Protein AF-A0A7S4SFD6-F1 (afdb_monomer_lite)

Structure (mmCIF, N/CA/C/O backbone):
data_AF-A0A7S4SFD6-F1
#
_entry.id   AF-A0A7S4SFD6-F1
#
loop_
_atom_site.group_PDB
_atom_site.id
_atom_site.type_symbol
_atom_site.label_atom_id
_atom_site.label_alt_id
_atom_site.label_comp_id
_atom_site.label_asym_id
_atom_site.label_entity_id
_atom_site.label_seq_id
_atom_site.pdbx_PDB_ins_code
_atom_site.Cartn_x
_atom_site.Cartn_y
_atom_site.Cartn_z
_atom_site.occupancy
_atom_site.B_iso_or_equiv
_atom_site.auth_seq_id
_atom_site.auth_comp_id
_atom_site.auth_asym_id
_atom_site.auth_atom_id
_atom_site.pdbx_PDB_model_num
ATOM 1 N N . MET A 1 1 ? -22.180 28.300 23.750 1.00 31.45 1 MET A N 1
ATOM 2 C CA . MET A 1 1 ? -22.571 26.876 23.724 1.00 31.45 1 MET A CA 1
ATOM 3 C C . MET A 1 1 ? -21.293 26.080 23.533 1.00 31.45 1 MET A C 1
ATOM 5 O O . MET A 1 1 ? -20.728 26.139 22.453 1.00 31.45 1 MET A O 1
ATOM 9 N N . ASN A 1 2 ? -20.773 25.459 24.594 1.00 28.70 2 ASN A N 1
ATOM 10 C CA . ASN A 1 2 ? -19.542 24.669 24.528 1.00 28.70 2 ASN A CA 1
ATOM 11 C C . ASN A 1 2 ? -19.835 23.365 23.780 1.00 28.70 2 ASN A C 1
ATOM 13 O O . ASN A 1 2 ? -20.439 22.460 24.352 1.00 28.70 2 ASN A O 1
ATOM 17 N N . SER A 1 3 ? -19.438 23.272 22.511 1.00 34.19 3 SER A N 1
ATOM 18 C CA . SER A 1 3 ? -19.353 21.989 21.820 1.00 34.19 3 SER A CA 1
ATOM 19 C C . SER A 1 3 ? -18.158 21.239 22.400 1.00 34.19 3 SER A C 1
ATOM 21 O O . SER A 1 3 ? -17.010 21.517 22.057 1.00 34.19 3 SER A O 1
ATOM 23 N N . SER A 1 4 ? -18.410 20.319 23.325 1.00 39.59 4 SER A N 1
ATOM 24 C CA . SER A 1 4 ? -17.431 19.311 23.710 1.00 39.59 4 SER A CA 1
ATOM 25 C C . SER A 1 4 ? -17.124 18.455 22.478 1.00 39.59 4 SER A C 1
ATOM 27 O O . SER A 1 4 ? -17.840 17.500 22.188 1.00 39.59 4 SER A O 1
ATOM 29 N N . SER A 1 5 ? -16.087 18.830 21.722 1.00 47.22 5 SER A N 1
ATOM 30 C CA . SER A 1 5 ? -15.520 17.979 20.675 1.00 47.22 5 SER A CA 1
ATOM 31 C C . SER A 1 5 ? -15.151 16.647 21.324 1.00 47.22 5 SER A C 1
ATOM 33 O O . SER A 1 5 ? -14.354 16.600 22.266 1.00 47.22 5 SER A O 1
ATOM 35 N N . SER A 1 6 ? -15.814 15.566 20.917 1.00 58.38 6 SER A N 1
ATOM 36 C CA . SER A 1 6 ? -15.526 14.231 21.423 1.00 58.38 6 SER A CA 1
ATOM 37 C C . SER A 1 6 ? -14.134 13.831 20.943 1.00 58.38 6 SER A C 1
ATOM 39 O O . SER A 1 6 ? -13.956 13.442 19.791 1.00 58.38 6 SER A O 1
ATOM 41 N N . LYS A 1 7 ? -13.154 13.959 21.835 1.00 70.06 7 LYS A N 1
ATOM 42 C CA . LYS A 1 7 ? -11.757 13.577 21.627 1.00 70.06 7 LYS A CA 1
ATOM 43 C C . LYS A 1 7 ? -11.658 12.180 20.997 1.00 70.06 7 LYS A C 1
ATOM 45 O O . LYS A 1 7 ? -12.241 11.230 21.527 1.00 70.06 7 LYS A O 1
ATOM 50 N N . LEU A 1 8 ? -10.934 12.055 19.879 1.00 79.88 8 LEU A N 1
ATOM 51 C CA . LEU A 1 8 ? -10.727 10.764 19.216 1.00 79.88 8 LEU A CA 1
ATOM 52 C C . LEU A 1 8 ? -10.044 9.784 20.175 1.00 79.88 8 LEU A C 1
ATOM 54 O O . LEU A 1 8 ? -9.110 10.139 20.896 1.00 79.88 8 LEU A O 1
ATOM 58 N N . LYS A 1 9 ? -10.513 8.534 20.175 1.00 81.69 9 LYS A N 1
ATOM 59 C CA . LYS A 1 9 ? -9.958 7.459 20.999 1.00 81.69 9 LYS A CA 1
ATOM 60 C C . LYS A 1 9 ? -9.391 6.363 20.109 1.00 81.69 9 LYS A C 1
ATOM 62 O O . LYS A 1 9 ? -10.131 5.716 19.374 1.00 81.69 9 LYS A O 1
ATOM 67 N N . ILE 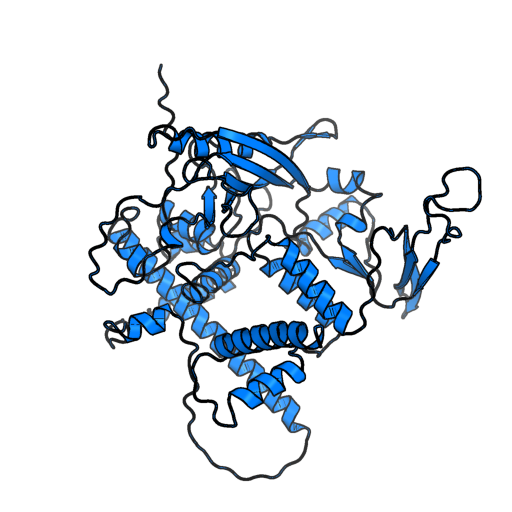A 1 10 ? -8.093 6.119 20.245 1.00 83.62 10 ILE A N 1
ATOM 68 C CA . ILE A 1 10 ? -7.402 5.013 19.579 1.00 83.62 10 ILE A CA 1
ATOM 69 C C . ILE A 1 10 ? -7.724 3.714 20.324 1.00 83.62 10 ILE A C 1
ATOM 71 O O . ILE A 1 10 ? -7.700 3.667 21.558 1.00 83.62 10 ILE A O 1
ATOM 75 N N . MET A 1 11 ? -8.045 2.660 19.579 1.00 84.19 11 MET A N 1
ATOM 76 C CA . MET A 1 11 ? -8.357 1.341 20.125 1.00 84.19 11 MET A CA 1
ATOM 77 C C . MET A 1 11 ? -7.614 0.273 19.333 1.00 84.19 11 MET A C 1
ATOM 79 O O . MET A 1 11 ? -7.538 0.348 18.110 1.00 84.19 11 MET A O 1
ATOM 83 N N . ARG A 1 12 ? -7.083 -0.730 20.037 1.00 84.69 12 ARG A N 1
ATOM 84 C CA . ARG A 1 12 ? -6.408 -1.862 19.404 1.00 84.69 12 ARG A CA 1
ATOM 85 C C . ARG A 1 12 ? -7.436 -2.748 18.705 1.00 84.69 12 ARG A C 1
ATOM 87 O O . ARG A 1 12 ? -8.425 -3.164 19.315 1.00 84.69 12 ARG A O 1
ATOM 94 N N . VAL A 1 13 ? -7.188 -3.021 17.430 1.00 84.06 13 VAL A N 1
ATOM 95 C CA . VAL A 1 13 ? -7.963 -3.981 16.643 1.00 84.06 13 VAL A CA 1
ATOM 96 C C . VAL A 1 13 ? -7.617 -5.383 17.149 1.00 84.06 13 VAL A C 1
ATOM 98 O O . VAL A 1 13 ? -6.436 -5.666 17.350 1.00 84.06 13 VAL A O 1
ATOM 101 N N . PRO A 1 14 ? -8.608 -6.243 17.435 1.00 80.38 14 PRO A N 1
ATOM 102 C CA . PRO A 1 14 ? -8.322 -7.592 17.889 1.00 80.38 14 PRO A CA 1
ATOM 103 C C . PRO A 1 14 ? -7.791 -8.435 16.724 1.00 80.38 14 PRO A C 1
ATOM 105 O O . PRO A 1 14 ? -8.520 -8.678 15.764 1.00 80.38 14 PRO A O 1
ATOM 108 N N . CYS A 1 15 ? -6.540 -8.884 16.831 1.00 71.50 15 CYS A N 1
ATOM 109 C CA . CYS A 1 15 ? -5.831 -9.611 15.773 1.00 71.50 15 CYS A CA 1
ATOM 110 C C . CYS A 1 15 ? -5.642 -11.098 16.103 1.00 71.50 15 CYS A C 1
ATOM 112 O O . CYS A 1 15 ? -5.078 -11.843 15.318 1.00 71.50 15 CYS A O 1
ATOM 114 N N . SER A 1 16 ? -6.096 -11.563 17.264 1.00 71.94 16 SER A N 1
ATOM 115 C CA . SER A 1 16 ? -6.043 -12.974 17.639 1.00 71.94 16 SER A CA 1
ATOM 116 C C . SER A 1 16 ? -7.364 -13.415 18.253 1.00 71.94 16 SER A C 1
ATOM 118 O O . SER A 1 16 ? -8.170 -12.601 18.713 1.00 71.94 16 SER A O 1
ATOM 120 N N . LYS A 1 17 ? -7.586 -14.729 18.324 1.00 71.12 17 LYS A N 1
ATOM 121 C CA . LYS A 1 17 ? -8.717 -15.273 19.082 1.00 71.12 17 LYS A CA 1
ATOM 122 C C . LYS A 1 17 ? -8.690 -14.780 20.533 1.00 71.12 17 LYS A C 1
ATOM 124 O O . LYS A 1 17 ? -9.736 -14.399 21.054 1.00 71.12 17 LYS A O 1
ATOM 129 N N . GLY A 1 18 ? -7.509 -14.761 21.155 1.00 73.75 18 GLY A N 1
ATOM 130 C CA . GLY A 1 18 ? -7.301 -14.211 22.496 1.00 73.75 18 GLY A CA 1
ATOM 131 C C . GLY A 1 18 ? -7.740 -12.750 22.582 1.00 73.75 18 GLY A C 1
ATOM 132 O O . GLY A 1 18 ? -8.562 -12.416 23.435 1.00 73.75 18 GLY A O 1
ATOM 133 N N . ASP A 1 19 ? -7.311 -11.925 21.627 1.00 76.81 19 ASP A N 1
ATOM 134 C CA . ASP A 1 19 ? -7.630 -10.496 21.562 1.00 76.81 19 ASP A CA 1
ATOM 135 C C . ASP A 1 19 ? -9.133 -10.252 21.386 1.00 76.81 19 ASP A C 1
ATOM 137 O O . ASP A 1 19 ? -9.708 -9.355 22.004 1.00 76.81 19 ASP A O 1
ATOM 141 N N . VAL A 1 20 ? -9.810 -11.057 20.557 1.00 81.44 20 VAL A N 1
ATOM 142 C CA . VAL A 1 20 ? -11.267 -10.955 20.381 1.00 81.44 20 VAL A CA 1
ATOM 143 C C . VAL A 1 20 ? -11.984 -11.284 21.690 1.00 81.44 20 VAL A C 1
ATOM 145 O O . VAL A 1 20 ? -13.001 -10.665 22.006 1.00 81.44 20 VAL A O 1
ATOM 148 N N . PHE A 1 21 ? -11.474 -12.220 22.493 1.00 77.69 21 PHE A N 1
ATOM 149 C CA . PHE A 1 21 ? -12.066 -12.529 23.793 1.00 77.69 21 PHE A CA 1
ATOM 150 C C . PHE A 1 21 ? -11.735 -11.494 24.872 1.00 77.69 21 PHE A C 1
ATOM 152 O O . PHE A 1 21 ? -12.640 -11.163 25.646 1.00 77.69 21 PHE A O 1
ATOM 159 N N . SER A 1 22 ? -10.526 -10.931 24.901 1.00 79.56 22 SER A N 1
ATOM 160 C CA . SER A 1 22 ? -10.114 -9.933 25.900 1.00 79.56 22 SER A CA 1
ATOM 161 C C . SER A 1 22 ? -10.661 -8.532 25.611 1.00 79.56 22 SER A C 1
ATOM 163 O O . SER A 1 22 ? -11.010 -7.801 26.541 1.00 79.56 22 SER A O 1
ATOM 165 N N . THR A 1 23 ? -10.851 -8.168 24.337 1.00 82.00 23 THR A N 1
ATOM 166 C CA . THR A 1 23 ? -11.164 -6.784 23.963 1.00 82.00 23 THR A CA 1
ATOM 167 C C . THR A 1 23 ? -12.453 -6.263 24.599 1.00 82.00 23 THR A C 1
ATOM 169 O O . THR A 1 23 ? -13.518 -6.885 24.536 1.00 82.00 23 THR A O 1
ATOM 172 N N . LYS A 1 24 ? -12.382 -5.067 25.186 1.00 83.25 24 LYS A N 1
ATOM 173 C CA . LYS A 1 24 ? -13.553 -4.323 25.687 1.00 83.25 24 LYS A CA 1
ATOM 174 C C . LYS A 1 24 ? -14.283 -3.575 24.573 1.00 83.25 24 LYS A C 1
ATOM 176 O O . LYS A 1 24 ? -15.341 -3.004 24.819 1.00 83.25 24 LYS A O 1
ATOM 181 N N . LEU A 1 25 ? -13.720 -3.574 23.362 1.00 79.94 25 LEU A N 1
ATOM 182 C CA . LEU A 1 25 ? -14.328 -2.948 22.199 1.00 79.94 25 LEU A CA 1
ATOM 183 C C . LEU A 1 25 ? -15.677 -3.595 21.886 1.00 79.94 25 LEU A C 1
ATOM 185 O O . LEU A 1 25 ? -16.635 -2.885 21.615 1.00 79.94 25 LEU A O 1
ATOM 189 N N . LEU A 1 26 ? -15.768 -4.924 21.959 1.00 86.00 26 LEU A N 1
ATOM 190 C CA . LEU A 1 26 ? -16.894 -5.704 21.446 1.00 86.00 26 LEU A CA 1
ATOM 191 C C . LEU A 1 26 ? -17.750 -6.301 22.571 1.00 86.00 26 LEU A C 1
ATOM 193 O O . LEU A 1 26 ? -17.236 -6.814 23.566 1.00 86.00 26 LEU A O 1
ATOM 197 N N . SER A 1 27 ? -19.069 -6.303 22.392 1.00 89.69 27 SER A N 1
ATOM 198 C CA . SER A 1 27 ? -19.998 -7.048 23.243 1.00 89.69 27 SER A CA 1
ATOM 199 C C . SER A 1 27 ? -19.853 -8.564 23.033 1.00 89.69 27 SER A C 1
ATOM 201 O O . SER A 1 27 ? -19.372 -9.013 21.988 1.00 89.69 27 SER A O 1
ATOM 203 N N . PRO A 1 28 ? -20.321 -9.407 23.973 1.00 88.62 28 PRO A N 1
ATOM 204 C CA . PRO A 1 28 ? -20.243 -10.863 23.826 1.00 88.62 28 PRO A CA 1
ATOM 205 C C . PRO A 1 28 ? -20.905 -11.409 22.550 1.00 88.62 28 PRO A C 1
ATOM 207 O O . PRO A 1 28 ? -20.440 -12.398 21.984 1.00 88.62 28 PRO A O 1
ATOM 210 N N . ASN A 1 29 ? -21.980 -10.771 22.079 1.00 88.56 29 ASN A N 1
ATOM 211 C CA . ASN A 1 29 ? -22.663 -11.176 20.849 1.00 88.56 29 ASN A CA 1
ATOM 212 C C . ASN A 1 29 ? -21.867 -10.794 19.597 1.00 88.56 29 ASN A C 1
ATOM 214 O O . ASN A 1 29 ? -21.768 -11.605 18.677 1.00 88.56 29 ASN A O 1
ATOM 218 N N . GLU A 1 30 ? -21.272 -9.600 19.577 1.00 90.25 30 GLU A N 1
ATOM 219 C CA . GLU A 1 30 ? -20.396 -9.154 18.489 1.00 90.25 30 GLU A CA 1
ATOM 220 C C . GLU A 1 30 ? -19.156 -10.044 18.380 1.00 90.25 30 GLU A C 1
ATOM 222 O O . GLU A 1 30 ? -18.850 -10.520 17.290 1.00 90.25 30 GLU A O 1
ATOM 227 N N . LYS A 1 31 ? -18.519 -10.374 19.513 1.00 89.94 31 LYS A N 1
ATOM 228 C CA . LYS A 1 31 ? -17.379 -11.307 19.567 1.00 89.94 31 LYS A CA 1
ATOM 229 C C . LYS A 1 31 ? -17.711 -12.651 18.923 1.00 89.94 31 LYS A C 1
ATOM 231 O O . LYS A 1 31 ? -16.949 -13.152 18.105 1.00 89.94 31 LYS A O 1
ATOM 236 N N . ARG A 1 32 ? -18.872 -13.231 19.252 1.00 89.12 32 ARG A N 1
ATOM 237 C CA . ARG A 1 32 ? -19.316 -14.515 18.677 1.00 89.12 32 ARG A CA 1
ATOM 238 C C . ARG A 1 32 ? -19.539 -14.433 17.169 1.00 89.12 32 ARG A C 1
ATOM 240 O O . ARG A 1 32 ? -19.166 -15.364 16.462 1.00 89.12 32 ARG A O 1
ATOM 247 N N . ARG A 1 33 ? -20.156 -13.351 16.683 1.00 90.25 33 ARG A N 1
ATOM 248 C CA . ARG A 1 33 ? -20.408 -13.155 15.246 1.00 90.25 33 ARG A CA 1
ATOM 249 C C . ARG A 1 33 ? -19.113 -12.958 14.475 1.00 90.25 33 ARG A C 1
ATOM 251 O O . ARG A 1 33 ? -18.919 -13.638 13.475 1.00 90.25 33 ARG A O 1
ATOM 258 N N . LEU A 1 34 ? -18.227 -12.102 14.983 1.00 90.19 34 LEU A N 1
ATOM 259 C CA . LEU A 1 34 ? -16.916 -11.869 14.392 1.00 90.19 34 LEU A CA 1
ATOM 260 C C . LEU A 1 34 ? -16.115 -13.171 14.334 1.00 90.19 34 LEU A C 1
ATOM 262 O O . LEU A 1 34 ? -15.701 -13.561 13.255 1.00 90.19 34 LEU A O 1
ATOM 266 N N . MET A 1 35 ? -15.992 -13.910 15.443 1.00 89.75 35 MET A N 1
ATOM 267 C CA . MET A 1 35 ? -15.260 -15.185 15.447 1.00 89.75 35 MET A CA 1
ATOM 268 C C . MET A 1 35 ? -15.842 -16.217 14.479 1.00 89.75 35 MET A C 1
ATOM 270 O O . MET A 1 35 ? -15.083 -16.928 13.829 1.00 89.75 35 MET A O 1
ATOM 274 N N . LYS A 1 36 ? -17.176 -16.307 14.366 1.00 89.75 36 LYS A N 1
ATOM 275 C CA . LYS A 1 36 ? -17.815 -17.200 13.390 1.00 89.75 36 LYS A CA 1
ATOM 276 C C . LYS A 1 36 ? -17.427 -16.812 11.959 1.00 89.75 36 LYS A C 1
ATOM 278 O O . LYS A 1 36 ? -17.142 -17.688 11.152 1.00 89.75 36 LYS A O 1
ATOM 283 N N . PHE A 1 37 ? -17.435 -15.516 11.660 1.00 92.56 37 PHE A N 1
ATOM 284 C CA . PHE A 1 37 ? -17.094 -15.006 10.340 1.00 92.56 37 PHE A CA 1
ATOM 285 C C . PHE A 1 37 ? -15.602 -15.169 10.010 1.00 92.56 37 PHE A C 1
ATOM 287 O O . PHE A 1 37 ? -15.277 -15.640 8.928 1.00 92.56 37 PHE A O 1
ATOM 294 N N . LEU A 1 38 ? -14.698 -14.867 10.947 1.00 90.44 38 LEU A N 1
ATOM 295 C CA . LEU A 1 38 ? -13.257 -15.067 10.749 1.00 90.44 38 LEU A CA 1
ATOM 296 C C . LEU A 1 38 ? -12.913 -16.543 10.527 1.00 90.44 38 LEU A C 1
ATOM 298 O O . LEU A 1 38 ? -12.070 -16.855 9.695 1.00 90.44 38 LEU A O 1
ATOM 302 N N . GLN A 1 39 ? -13.599 -17.456 11.220 1.00 88.25 39 GLN A N 1
ATOM 303 C CA . GLN A 1 39 ? -13.434 -18.886 10.971 1.00 88.25 39 GLN A CA 1
ATOM 304 C C . GLN A 1 39 ? -13.927 -19.281 9.568 1.00 88.25 39 GLN A C 1
ATOM 306 O O . GLN A 1 39 ? -13.274 -20.084 8.919 1.00 88.25 39 GLN A O 1
ATOM 311 N N . LEU A 1 40 ? -15.021 -18.690 9.065 1.00 91.38 40 LEU A N 1
ATOM 312 C CA . LEU A 1 40 ? -15.472 -18.918 7.682 1.00 91.38 40 LEU A CA 1
ATOM 313 C C . LEU A 1 40 ? -14.423 -18.446 6.667 1.00 91.38 40 LEU A C 1
ATOM 315 O O . LEU A 1 40 ? -14.193 -19.135 5.681 1.00 91.38 40 LEU A O 1
ATOM 319 N N . ALA A 1 41 ? -13.795 -17.293 6.908 1.00 90.69 41 ALA A N 1
ATOM 320 C CA . ALA A 1 41 ? -12.737 -16.774 6.046 1.00 90.69 41 ALA A CA 1
ATOM 321 C C . ALA A 1 41 ? -11.499 -17.688 6.045 1.00 90.69 41 ALA A C 1
ATOM 323 O O . ALA A 1 41 ? -10.984 -18.014 4.984 1.00 90.69 41 ALA A O 1
ATOM 324 N N . LEU A 1 42 ? -11.061 -18.178 7.211 1.00 86.19 42 LEU A N 1
ATOM 325 C CA . LEU A 1 42 ? -9.969 -19.159 7.290 1.00 86.19 42 LEU A CA 1
ATOM 326 C C . LEU A 1 42 ? -10.307 -20.461 6.550 1.00 86.19 42 LEU A C 1
ATOM 328 O O . LEU A 1 42 ? -9.499 -20.947 5.765 1.00 86.19 42 LEU A O 1
ATOM 332 N N . ASP A 1 43 ? -11.514 -20.998 6.746 1.00 86.19 43 ASP A N 1
ATOM 333 C CA . ASP A 1 43 ? -11.966 -22.205 6.046 1.00 86.19 43 ASP A CA 1
ATOM 334 C C . ASP A 1 43 ? -11.989 -21.985 4.515 1.00 86.19 43 ASP A C 1
ATOM 336 O O . ASP A 1 43 ? -11.594 -22.872 3.755 1.00 86.19 43 ASP A O 1
ATOM 340 N N . TYR A 1 44 ? -12.401 -20.794 4.059 1.00 88.31 44 TYR A N 1
ATOM 341 C CA . TYR A 1 44 ? -12.345 -20.388 2.651 1.00 88.31 44 TYR A CA 1
ATOM 342 C C . TYR A 1 44 ? -10.902 -20.325 2.129 1.00 88.31 44 TYR A C 1
ATOM 344 O O . TYR A 1 44 ? -10.618 -20.869 1.061 1.00 88.31 44 TYR A O 1
ATOM 352 N N . ALA A 1 45 ? -9.979 -19.730 2.892 1.00 84.94 45 ALA A N 1
ATOM 353 C CA . ALA A 1 45 ? -8.562 -19.660 2.538 1.00 84.94 45 ALA A CA 1
ATOM 354 C C . ALA A 1 45 ? -7.967 -21.061 2.336 1.00 84.94 45 ALA A C 1
ATOM 356 O O . ALA A 1 45 ? -7.367 -21.332 1.300 1.00 84.94 45 ALA A O 1
ATOM 357 N N . HIS A 1 46 ? -8.207 -21.980 3.277 1.00 83.06 46 HIS A N 1
ATOM 358 C CA . HIS A 1 46 ? -7.717 -23.357 3.180 1.00 83.06 46 HIS A CA 1
ATOM 359 C C . HIS A 1 46 ? -8.292 -24.103 1.972 1.00 83.06 46 HIS A C 1
ATOM 361 O O . HIS A 1 46 ? -7.547 -24.772 1.260 1.00 83.06 46 HIS A O 1
ATOM 367 N N . ALA A 1 47 ? -9.596 -23.966 1.711 1.00 82.62 47 ALA A N 1
ATOM 368 C CA . ALA A 1 47 ? -10.232 -24.598 0.557 1.00 82.62 47 ALA A CA 1
ATOM 369 C C . ALA A 1 47 ? -9.651 -24.096 -0.773 1.00 82.62 47 ALA A C 1
ATOM 371 O O . ALA A 1 47 ? -9.488 -24.876 -1.709 1.00 82.62 47 ALA A O 1
ATOM 372 N N . THR A 1 48 ? -9.320 -22.807 -0.838 1.00 77.38 48 THR A N 1
ATOM 373 C CA . THR A 1 48 ? -8.768 -22.169 -2.034 1.00 77.38 48 THR A CA 1
ATOM 374 C C . THR A 1 48 ? -7.315 -22.599 -2.266 1.00 77.38 48 THR A C 1
ATOM 376 O O . THR A 1 48 ? -6.962 -22.990 -3.376 1.00 77.38 48 THR A O 1
ATOM 379 N N . SER A 1 49 ? -6.483 -22.630 -1.217 1.00 71.62 49 SER A N 1
ATOM 380 C CA . SER A 1 49 ? -5.087 -23.079 -1.320 1.00 71.62 49 SER A CA 1
ATOM 381 C C . SER A 1 49 ? -4.963 -24.536 -1.776 1.00 71.62 49 SER A C 1
ATOM 383 O O . SER A 1 49 ? -4.145 -24.827 -2.643 1.00 71.62 49 SER A O 1
ATOM 385 N N . SER A 1 50 ? -5.797 -25.447 -1.254 1.00 67.94 50 SER A N 1
ATOM 386 C CA . SER A 1 50 ? -5.781 -26.856 -1.677 1.00 67.94 50 SER A CA 1
ATOM 387 C C . SER A 1 50 ? -6.099 -27.030 -3.167 1.00 67.94 50 SER A C 1
ATOM 389 O O . SER A 1 50 ? -5.473 -27.848 -3.832 1.00 67.94 50 SER A O 1
ATOM 391 N N . GLN A 1 51 ? -7.022 -26.230 -3.712 1.00 61.59 51 GLN A N 1
ATOM 392 C CA . GLN A 1 51 ? -7.373 -26.279 -5.137 1.00 61.59 51 GLN A CA 1
ATOM 393 C C . GLN A 1 51 ? -6.220 -25.824 -6.040 1.00 61.59 51 GLN A C 1
ATOM 395 O O . GLN A 1 51 ? -5.988 -26.441 -7.078 1.00 61.59 51 GLN A O 1
ATOM 400 N N . TYR A 1 52 ? -5.476 -24.786 -5.646 1.00 56.25 52 TYR A N 1
ATOM 401 C CA . TYR A 1 52 ? -4.304 -24.326 -6.398 1.00 56.25 52 TYR A CA 1
ATOM 402 C C . TYR A 1 52 ? -3.174 -25.363 -6.402 1.00 56.25 52 TYR A C 1
ATOM 404 O O . TYR A 1 52 ? -2.594 -25.625 -7.455 1.00 56.25 52 TYR A O 1
ATOM 412 N N . SER A 1 53 ? -2.896 -26.001 -5.260 1.00 52.09 53 SER A N 1
ATOM 413 C CA . SER A 1 53 ? -1.880 -27.059 -5.173 1.00 52.09 53 SER A CA 1
ATOM 414 C C . SER A 1 53 ? -2.243 -28.281 -6.024 1.00 52.09 53 SER A C 1
ATOM 416 O O . SER A 1 53 ? -1.388 -28.817 -6.725 1.00 52.09 53 SER A O 1
ATOM 418 N N . GLU A 1 54 ? -3.516 -28.691 -6.032 1.00 53.44 54 GLU A N 1
ATOM 419 C CA . GLU A 1 54 ? -3.994 -29.791 -6.881 1.00 53.44 54 GLU A CA 1
ATOM 420 C C . GLU A 1 54 ? -3.882 -29.467 -8.383 1.00 53.44 54 GLU A C 1
ATOM 422 O O . GLU A 1 54 ? -3.554 -30.350 -9.177 1.00 53.44 54 GLU A O 1
ATOM 427 N N . GLN A 1 55 ? -4.119 -28.213 -8.784 1.00 49.16 55 GLN A N 1
ATOM 428 C CA . GLN A 1 55 ? -3.972 -27.769 -10.176 1.00 49.16 55 GLN A CA 1
ATOM 429 C C . GLN A 1 55 ? -2.504 -27.748 -10.623 1.00 49.16 55 GLN A C 1
ATOM 431 O O . GLN A 1 55 ? -2.189 -28.284 -11.685 1.00 49.16 55 GLN A O 1
ATOM 436 N N . GLN A 1 56 ? -1.596 -27.221 -9.796 1.00 50.84 56 GLN A N 1
ATOM 437 C CA . GLN A 1 56 ? -0.158 -27.202 -10.097 1.00 50.84 56 GLN A CA 1
ATOM 438 C C . GLN A 1 56 ? 0.419 -28.619 -10.233 1.00 50.84 56 GLN A C 1
ATOM 440 O O . GLN A 1 56 ? 1.131 -28.906 -11.194 1.00 50.84 56 GLN A O 1
ATOM 445 N N . GLN A 1 57 ? 0.035 -29.542 -9.345 1.00 49.41 57 GLN A N 1
ATOM 446 C CA . GLN A 1 57 ? 0.455 -30.947 -9.429 1.00 49.41 57 GLN A CA 1
ATOM 447 C C . GLN A 1 57 ? -0.056 -31.638 -10.704 1.00 49.41 57 GLN A C 1
ATOM 449 O O . GLN A 1 57 ? 0.644 -32.466 -11.290 1.00 49.41 57 GLN A O 1
ATOM 454 N N . GLN A 1 58 ? -1.262 -31.299 -11.171 1.00 51.97 58 GLN A N 1
ATOM 455 C CA . GLN A 1 58 ? -1.803 -31.830 -12.425 1.00 51.97 58 GLN A CA 1
ATOM 456 C C . GLN A 1 58 ? -1.082 -31.263 -13.656 1.00 51.97 58 GLN A C 1
ATOM 458 O O . GLN A 1 58 ? -0.825 -32.011 -14.603 1.00 51.97 58 GLN A O 1
ATOM 463 N N . GLU A 1 59 ? -0.710 -29.983 -13.647 1.00 49.91 59 GLU A N 1
ATOM 464 C CA . GLU A 1 59 ? 0.060 -29.350 -14.726 1.00 49.91 59 GLU A CA 1
ATOM 465 C C . GLU A 1 59 ? 1.506 -29.869 -14.797 1.00 49.91 59 GLU A C 1
ATOM 467 O O . GLU A 1 59 ? 2.025 -30.128 -15.889 1.00 49.91 59 GLU A O 1
ATOM 472 N N . GLU A 1 60 ? 2.148 -30.109 -13.652 1.00 49.28 60 GLU A N 1
ATOM 473 C CA . GLU A 1 60 ? 3.474 -30.735 -13.577 1.00 49.28 60 GLU A CA 1
ATOM 474 C C . GLU A 1 60 ? 3.446 -32.208 -14.000 1.00 49.28 60 GLU A C 1
ATOM 476 O O . GLU A 1 60 ? 4.310 -32.651 -14.764 1.00 49.28 60 GLU A O 1
ATOM 481 N N . ALA A 1 61 ? 2.423 -32.968 -13.594 1.00 51.53 61 ALA A N 1
ATOM 482 C CA . ALA A 1 61 ? 2.230 -34.346 -14.046 1.00 51.53 61 ALA A CA 1
ATOM 483 C C . ALA A 1 61 ? 2.003 -34.429 -15.567 1.00 51.53 61 ALA A C 1
ATOM 485 O O . ALA A 1 61 ? 2.475 -35.364 -16.220 1.00 51.53 61 ALA A O 1
ATOM 486 N N . GLN A 1 62 ? 1.335 -33.432 -16.158 1.00 50.91 62 GLN A N 1
ATOM 487 C CA . GLN A 1 62 ? 1.172 -33.332 -17.608 1.00 50.91 62 GLN A CA 1
ATOM 488 C C . GLN A 1 62 ? 2.485 -32.971 -18.318 1.00 50.91 62 GLN A C 1
ATOM 490 O O . GLN A 1 62 ? 2.798 -33.596 -19.334 1.00 50.91 62 GLN A O 1
ATOM 495 N N . LYS A 1 63 ? 3.304 -32.059 -17.774 1.00 47.41 63 LYS A N 1
ATOM 496 C CA . LYS A 1 63 ? 4.643 -31.745 -18.320 1.00 47.41 63 LYS A CA 1
ATOM 497 C C . LYS A 1 63 ? 5.596 -32.948 -18.256 1.00 47.41 63 LYS A C 1
ATOM 499 O O . LYS A 1 63 ? 6.269 -33.249 -19.245 1.00 47.41 63 LYS A O 1
ATOM 504 N N . ASN A 1 64 ? 5.571 -33.707 -17.159 1.00 44.81 64 ASN A N 1
ATOM 505 C CA . ASN A 1 64 ? 6.428 -34.882 -16.954 1.00 44.81 64 ASN A CA 1
ATOM 506 C C . ASN A 1 64 ? 5.995 -36.125 -17.755 1.00 44.81 64 ASN A C 1
ATOM 508 O O . ASN A 1 64 ? 6.777 -37.064 -17.907 1.00 44.81 64 ASN A O 1
ATOM 512 N N . SER A 1 65 ? 4.796 -36.128 -18.349 1.00 44.81 65 SER A N 1
ATOM 513 C CA . SER A 1 65 ? 4.334 -37.209 -19.237 1.00 44.81 65 SER A CA 1
ATOM 514 C C . SER A 1 65 ? 5.046 -37.251 -20.605 1.00 44.81 65 SER A C 1
ATOM 516 O O . SER A 1 65 ? 4.866 -38.202 -21.366 1.00 44.81 65 SER A O 1
ATOM 518 N N . SER A 1 66 ? 5.893 -36.257 -20.909 1.00 41.78 66 SER A N 1
ATOM 519 C CA . SER A 1 66 ? 6.629 -36.143 -22.178 1.00 41.78 66 SER A CA 1
ATOM 520 C C . SER A 1 66 ? 8.076 -36.676 -22.154 1.00 41.78 66 SER A C 1
ATOM 522 O O . SER A 1 66 ? 8.765 -36.618 -23.173 1.00 41.78 66 SER A O 1
ATOM 524 N N . THR A 1 67 ? 8.524 -37.294 -21.054 1.00 36.12 67 THR A N 1
ATOM 525 C CA . THR A 1 67 ? 9.840 -37.957 -20.962 1.00 36.12 67 THR A CA 1
ATOM 526 C C . THR A 1 67 ? 9.739 -39.341 -20.316 1.00 36.12 67 THR A C 1
ATOM 528 O O . THR A 1 67 ? 9.652 -39.475 -19.106 1.00 36.12 67 THR A O 1
ATOM 531 N N . ASN A 1 68 ? 9.744 -40.355 -21.188 1.00 33.62 68 ASN A N 1
ATOM 532 C CA . ASN A 1 68 ? 10.012 -41.792 -21.027 1.00 33.62 68 ASN A CA 1
ATOM 533 C C . ASN A 1 68 ? 9.742 -42.526 -19.694 1.00 33.62 68 ASN A C 1
ATOM 535 O O . ASN A 1 68 ? 10.343 -42.293 -18.651 1.00 33.62 68 ASN A O 1
ATOM 539 N N . ALA A 1 69 ? 8.950 -43.591 -19.853 1.00 36.22 69 ALA A N 1
ATOM 540 C CA . ALA A 1 69 ? 8.693 -44.691 -18.935 1.00 36.22 69 ALA A CA 1
ATOM 541 C C . ALA A 1 69 ? 9.954 -45.404 -18.411 1.00 36.22 69 ALA A C 1
ATOM 543 O O . ALA A 1 69 ? 10.792 -45.817 -19.208 1.00 36.22 69 ALA A O 1
ATOM 544 N N . THR A 1 70 ? 10.020 -45.636 -17.094 1.00 31.17 70 THR A N 1
ATOM 545 C CA . THR A 1 70 ? 10.211 -46.930 -16.383 1.00 31.17 70 THR A CA 1
ATOM 546 C C . THR A 1 70 ? 10.753 -46.677 -14.972 1.00 31.17 70 THR A C 1
ATOM 548 O O . THR A 1 70 ? 11.930 -46.388 -14.819 1.00 31.17 70 THR A O 1
ATOM 551 N N . ALA A 1 71 ? 9.922 -46.831 -13.936 1.00 28.83 71 ALA A N 1
ATOM 552 C CA . ALA A 1 71 ? 10.338 -47.271 -12.598 1.00 28.83 71 ALA A CA 1
ATOM 553 C C . ALA A 1 71 ? 9.103 -47.550 -11.726 1.00 28.83 71 ALA A C 1
ATOM 555 O O . ALA A 1 71 ? 8.037 -46.977 -11.925 1.00 28.83 71 ALA A O 1
ATOM 556 N N . GLU A 1 72 ? 9.260 -48.507 -10.823 1.00 27.52 72 GLU A N 1
ATOM 557 C CA . GLU A 1 72 ? 8.218 -49.290 -10.172 1.00 27.52 72 GLU A CA 1
ATOM 558 C C . GLU A 1 72 ? 7.440 -48.562 -9.065 1.00 27.52 72 GLU A C 1
ATOM 560 O O . GLU A 1 72 ? 7.919 -47.656 -8.391 1.00 27.52 72 GLU A O 1
ATOM 565 N N . SER A 1 73 ? 6.210 -49.040 -8.875 1.00 30.64 73 SER A N 1
ATOM 566 C CA . SER A 1 73 ? 5.251 -48.648 -7.847 1.00 30.64 73 SER A CA 1
ATOM 567 C C . SER A 1 73 ? 5.722 -49.025 -6.437 1.00 30.64 73 SER A C 1
ATOM 569 O O . SER A 1 73 ? 5.763 -50.207 -6.094 1.00 30.64 73 SER A O 1
ATOM 571 N N . SER A 1 74 ? 5.909 -48.028 -5.573 1.00 25.97 74 SER A N 1
ATOM 572 C CA . SER A 1 74 ? 5.805 -48.186 -4.119 1.00 25.97 74 SER A CA 1
ATOM 573 C C . SER A 1 74 ? 4.862 -47.125 -3.554 1.00 25.97 74 SER A C 1
ATOM 575 O O . SER A 1 74 ? 5.217 -45.959 -3.407 1.00 25.97 74 SER A O 1
ATOM 577 N N . THR A 1 75 ? 3.635 -47.547 -3.260 1.00 27.75 75 THR A N 1
ATOM 578 C CA . THR A 1 75 ? 2.623 -46.783 -2.530 1.00 27.75 75 THR A CA 1
ATOM 579 C C . THR A 1 75 ? 3.042 -46.619 -1.071 1.00 27.75 75 THR A C 1
ATOM 581 O O . THR A 1 75 ? 2.946 -47.575 -0.299 1.00 27.75 75 THR A O 1
ATOM 584 N N . THR A 1 76 ? 3.437 -45.408 -0.686 1.00 23.08 76 THR A N 1
ATOM 585 C CA . THR A 1 76 ? 3.514 -44.984 0.717 1.00 23.08 76 THR A CA 1
ATOM 586 C C . THR A 1 76 ? 2.641 -43.746 0.859 1.00 23.08 76 THR A C 1
ATOM 588 O O . THR A 1 76 ? 2.876 -42.734 0.210 1.00 23.08 76 THR A O 1
ATOM 591 N N . SER A 1 77 ? 1.585 -43.855 1.660 1.00 28.08 77 SER A N 1
ATOM 592 C CA . SER A 1 77 ? 0.682 -42.760 2.004 1.00 28.08 77 SER A CA 1
ATOM 593 C C . SER A 1 77 ? 1.437 -41.691 2.796 1.00 28.08 77 SER A C 1
ATOM 595 O O . SER A 1 77 ? 1.651 -41.864 3.998 1.00 28.08 77 SER A O 1
ATOM 597 N N . LEU A 1 78 ? 1.849 -40.616 2.130 1.00 26.62 78 LEU A N 1
ATOM 598 C CA . LEU A 1 78 ? 2.363 -39.415 2.775 1.00 26.62 78 LEU A CA 1
ATOM 599 C C . LEU A 1 78 ? 1.165 -38.523 3.118 1.00 26.62 78 LEU A C 1
ATOM 601 O O . LEU A 1 78 ? 0.437 -38.062 2.243 1.00 26.62 78 LEU A O 1
ATOM 605 N N . GLN A 1 79 ? 0.907 -38.370 4.415 1.00 25.73 79 GLN A N 1
ATOM 606 C CA . GLN A 1 79 ? 0.131 -37.248 4.929 1.00 25.73 79 GLN A CA 1
ATOM 607 C C . GLN A 1 79 ? 1.018 -36.015 4.757 1.00 25.73 79 GLN A C 1
ATOM 609 O O . GLN A 1 79 ? 2.010 -35.895 5.466 1.00 25.73 79 GLN A O 1
ATOM 614 N N . GLU A 1 80 ? 0.713 -35.165 3.780 1.00 30.50 80 GLU A N 1
ATOM 615 C CA . GLU A 1 80 ? 1.472 -33.935 3.544 1.00 30.50 80 GLU A CA 1
ATOM 616 C C . GLU A 1 80 ? 1.036 -32.825 4.507 1.00 30.50 80 GLU A C 1
ATOM 618 O O . GLU A 1 80 ? -0.141 -32.678 4.855 1.00 30.50 80 GLU A O 1
ATOM 623 N N . GLU A 1 81 ? 2.056 -32.125 4.995 1.00 34.09 81 GLU A N 1
ATOM 624 C CA . GLU A 1 81 ? 2.116 -31.348 6.228 1.00 34.09 81 GLU A CA 1
ATOM 625 C C . GLU A 1 81 ? 1.609 -29.909 6.025 1.00 34.09 81 GLU A C 1
ATOM 627 O O . GLU A 1 81 ? 1.888 -29.249 5.025 1.00 34.09 81 GLU A O 1
ATOM 632 N N . GLN A 1 82 ? 0.810 -29.432 6.983 1.00 37.78 82 GLN A N 1
ATOM 633 C CA . GLN A 1 82 ? 0.284 -28.068 7.028 1.00 37.78 82 GLN A CA 1
ATOM 634 C C . GLN A 1 82 ? 1.336 -27.133 7.628 1.00 37.78 82 GLN A C 1
ATOM 636 O O . GLN A 1 82 ? 1.765 -27.361 8.751 1.00 37.78 82 GLN A O 1
ATOM 641 N N . VAL A 1 83 ? 1.673 -26.047 6.926 1.00 39.41 83 VAL A N 1
ATOM 642 C CA . VAL A 1 83 ? 2.529 -24.959 7.430 1.00 39.41 83 VAL A CA 1
ATOM 643 C C . VAL A 1 83 ? 1.935 -24.393 8.726 1.00 39.41 83 VAL A C 1
ATOM 645 O O . VAL A 1 83 ? 0.908 -23.714 8.678 1.00 39.41 83 VAL A O 1
ATOM 648 N N . THR A 1 84 ? 2.563 -24.663 9.876 1.00 39.09 84 THR A N 1
ATOM 649 C CA . THR A 1 84 ? 2.044 -24.215 11.177 1.00 39.09 84 THR A CA 1
ATOM 650 C C . THR A 1 84 ? 2.541 -22.818 11.570 1.00 39.09 84 THR A C 1
ATOM 652 O O . THR A 1 84 ? 3.738 -22.566 11.704 1.00 39.09 84 THR A O 1
ATOM 655 N N . SER A 1 85 ? 1.620 -21.875 11.800 1.00 46.03 85 SER A N 1
ATOM 656 C CA . SER A 1 85 ? 1.951 -20.514 12.286 1.00 46.03 85 SER A CA 1
ATOM 657 C C . SER A 1 85 ? 2.474 -20.519 13.739 1.00 46.03 85 SER A C 1
ATOM 659 O O . SER A 1 85 ? 2.188 -21.451 14.492 1.00 46.03 85 SER A O 1
ATOM 661 N N . LEU A 1 86 ? 3.169 -19.469 14.225 1.00 40.59 86 LEU A N 1
ATOM 662 C CA . LEU A 1 86 ? 3.558 -19.375 15.655 1.00 40.59 86 LEU A CA 1
ATOM 663 C C . LEU A 1 86 ? 2.339 -19.441 16.587 1.00 40.59 86 LEU A C 1
ATOM 665 O O . LEU A 1 86 ? 2.442 -19.957 17.701 1.00 40.59 86 LEU A O 1
ATOM 669 N N . ASN A 1 87 ? 1.176 -18.970 16.124 1.00 37.72 87 ASN A N 1
ATOM 670 C CA . ASN A 1 87 ? -0.089 -19.145 16.832 1.00 37.72 87 ASN A CA 1
ATOM 671 C C . ASN A 1 87 ? -0.451 -20.629 16.971 1.00 37.72 87 ASN A C 1
ATOM 673 O O . ASN A 1 87 ? -0.859 -21.043 18.049 1.00 37.72 87 ASN A O 1
ATOM 677 N N . GLU A 1 88 ? -0.266 -21.449 15.939 1.00 45.12 88 GLU A N 1
ATOM 678 C CA . GLU A 1 88 ? -0.485 -22.900 16.011 1.00 45.12 88 GLU A CA 1
ATOM 679 C C . GLU A 1 88 ? 0.589 -23.610 16.842 1.00 45.12 88 GLU A C 1
ATOM 681 O O . GLU A 1 88 ? 0.255 -24.498 17.629 1.00 45.12 88 GLU A O 1
ATOM 686 N N . ARG A 1 89 ? 1.849 -23.153 16.791 1.00 43.56 89 ARG A N 1
ATOM 687 C CA . ARG A 1 89 ? 2.939 -23.649 17.653 1.00 43.56 89 ARG A CA 1
ATOM 688 C C . ARG A 1 89 ? 2.662 -23.385 19.144 1.00 43.56 89 ARG A C 1
ATOM 690 O O . ARG A 1 89 ? 2.848 -24.284 19.965 1.00 43.56 89 ARG A O 1
ATOM 697 N N . GLN A 1 90 ? 2.142 -22.206 19.505 1.00 39.12 90 GLN A N 1
ATOM 698 C CA . GLN A 1 90 ? 1.756 -21.868 20.887 1.00 39.12 90 GLN A CA 1
ATOM 699 C C . GLN A 1 90 ? 0.409 -22.488 21.311 1.00 39.12 90 GLN A C 1
ATOM 701 O O . GLN A 1 90 ? 0.264 -22.939 22.450 1.00 39.12 90 GLN A O 1
ATOM 706 N N . LEU A 1 91 ? -0.566 -22.595 20.400 1.00 39.34 91 LEU A N 1
ATOM 707 C CA . LEU A 1 91 ? -1.851 -23.269 20.644 1.00 39.34 91 LEU A CA 1
ATOM 708 C C . LEU A 1 91 ? -1.696 -24.790 20.814 1.00 39.34 91 LEU A C 1
ATOM 710 O O . LEU A 1 91 ? -2.486 -25.404 21.534 1.00 39.34 91 LEU A O 1
ATOM 714 N N . ASN A 1 92 ? -0.673 -25.408 20.218 1.00 36.56 92 ASN A N 1
ATOM 715 C CA . ASN A 1 92 ? -0.385 -26.831 20.403 1.00 36.56 92 ASN A CA 1
ATOM 716 C C . ASN A 1 92 ? 0.236 -27.152 21.773 1.00 36.56 92 ASN A C 1
ATOM 718 O O . ASN A 1 92 ? 0.040 -28.259 22.275 1.00 36.56 92 ASN A O 1
ATOM 722 N N . GLN A 1 93 ? 0.895 -26.192 22.433 1.00 39.38 93 GLN A N 1
ATOM 723 C CA . GLN A 1 93 ? 1.452 -26.382 23.784 1.00 39.38 93 GLN A CA 1
ATOM 724 C C . GLN A 1 93 ? 0.451 -26.066 24.913 1.00 39.38 93 GLN A C 1
ATOM 726 O O . GLN A 1 93 ? 0.611 -26.549 26.035 1.00 39.38 93 GLN A O 1
ATOM 731 N N . GLY A 1 94 ? -0.639 -25.345 24.627 1.00 33.34 94 GLY A N 1
ATOM 732 C CA . GLY A 1 94 ? -1.678 -25.004 25.602 1.00 33.34 94 GLY A CA 1
ATOM 733 C C . GLY A 1 94 ? -3.090 -25.207 25.059 1.00 33.34 94 GLY A C 1
ATOM 734 O O . GLY A 1 94 ? -3.665 -24.302 24.472 1.00 33.34 94 GLY A O 1
ATOM 735 N N . ARG A 1 95 ? -3.681 -26.385 25.314 1.00 36.97 95 ARG A N 1
ATOM 736 C CA . ARG A 1 95 ? -5.071 -26.750 24.949 1.00 36.97 95 ARG A CA 1
ATOM 737 C C . ARG A 1 95 ? -5.437 -26.371 23.505 1.00 36.97 95 ARG A C 1
ATOM 739 O O . ARG A 1 95 ? -6.270 -25.496 23.271 1.00 36.97 95 ARG A O 1
ATOM 746 N N . SER A 1 96 ? -4.866 -27.134 22.577 1.00 32.50 96 SER A N 1
ATOM 747 C CA . SER A 1 96 ? -5.191 -27.152 21.150 1.00 32.50 96 SER A CA 1
ATOM 748 C C . SER A 1 96 ? -6.688 -26.966 20.862 1.00 32.50 96 SER A C 1
ATOM 750 O O . SER A 1 96 ? -7.560 -27.600 21.470 1.00 32.50 96 SER A O 1
ATOM 752 N N . LEU A 1 97 ? -6.983 -26.098 19.889 1.00 40.66 97 LEU A N 1
ATOM 753 C CA . LEU A 1 97 ? -8.320 -25.927 19.316 1.00 40.66 97 LEU A CA 1
ATOM 754 C C . LEU A 1 97 ? -8.758 -27.117 18.457 1.00 40.66 97 LEU A C 1
ATOM 756 O O . LEU A 1 97 ? -9.927 -27.170 18.071 1.00 40.66 97 LEU A O 1
ATOM 760 N N . ALA A 1 98 ? -7.892 -28.113 18.259 1.00 30.55 98 ALA A N 1
ATOM 761 C CA . ALA A 1 98 ? -8.265 -29.438 17.788 1.00 30.55 98 ALA A CA 1
ATOM 762 C C . ALA A 1 98 ? -8.977 -30.235 18.901 1.00 30.55 98 ALA A C 1
ATOM 764 O O . ALA A 1 98 ? -8.558 -31.316 19.309 1.00 30.55 98 ALA A O 1
ATOM 765 N N . ARG A 1 99 ? -10.098 -29.716 19.417 1.00 35.28 99 ARG A N 1
ATOM 766 C CA . ARG A 1 99 ? -11.130 -30.595 19.977 1.00 35.28 99 ARG A CA 1
ATOM 767 C C . ARG A 1 99 ? -12.096 -30.941 18.844 1.00 35.28 99 ARG A C 1
ATOM 769 O O . ARG A 1 99 ? -12.587 -30.010 18.206 1.00 35.28 99 ARG A O 1
ATOM 776 N N . PRO A 1 100 ? -12.497 -32.216 18.676 1.00 34.94 100 PRO A N 1
ATOM 777 C CA . PRO A 1 100 ? -13.525 -32.663 17.719 1.00 34.94 100 PRO A CA 1
ATOM 778 C C . PRO A 1 100 ? -14.935 -32.066 17.940 1.00 34.94 100 PRO A C 1
ATOM 780 O O . PRO A 1 100 ? -15.931 -32.626 17.494 1.00 34.94 100 PRO A O 1
ATOM 783 N N . GLN A 1 101 ? -15.050 -30.977 18.704 1.00 38.34 101 GLN A N 1
ATOM 784 C CA . GLN A 1 101 ? -16.292 -30.303 19.067 1.00 38.34 101 GLN A CA 1
ATOM 785 C C . GLN A 1 101 ? -16.439 -28.903 18.455 1.00 38.34 101 GLN A C 1
ATOM 787 O O . GLN A 1 101 ? -17.497 -28.296 18.633 1.00 38.34 101 GLN A O 1
ATOM 792 N N . ASN A 1 102 ? -15.456 -28.391 17.699 1.00 42.59 102 ASN A N 1
ATOM 793 C CA . ASN A 1 102 ? -15.734 -27.281 16.788 1.00 42.59 102 ASN A CA 1
ATOM 794 C C . ASN A 1 102 ? -16.604 -27.837 15.664 1.00 42.59 102 ASN A C 1
ATOM 796 O O . ASN A 1 102 ? -16.127 -28.498 14.749 1.00 42.59 102 ASN A O 1
ATOM 800 N N . LYS A 1 103 ? -17.916 -27.637 15.795 1.00 45.38 103 LYS A N 1
ATOM 801 C CA . LYS A 1 103 ? -18.895 -27.927 14.752 1.00 45.38 103 LYS A CA 1
ATOM 802 C C . LYS A 1 103 ? -18.368 -27.288 13.468 1.00 45.38 103 LYS A C 1
ATOM 804 O O . LYS A 1 103 ? -18.300 -26.061 13.421 1.00 45.38 103 LYS A O 1
ATOM 809 N N . SER A 1 104 ? -17.963 -28.112 12.495 1.00 50.44 104 SER A N 1
ATOM 810 C CA . SER A 1 104 ? -17.586 -27.668 11.151 1.00 50.44 104 SER A CA 1
ATOM 811 C C . SER A 1 104 ? -18.547 -26.566 10.735 1.00 50.44 104 SER A C 1
ATOM 813 O O . SER A 1 104 ? -19.767 -26.736 10.906 1.00 50.44 104 SER A O 1
ATOM 815 N N . ILE A 1 105 ? -18.030 -25.443 10.243 1.00 55.53 105 ILE A N 1
ATOM 816 C CA . ILE A 1 105 ? -18.899 -24.406 9.705 1.00 55.53 105 ILE A CA 1
ATOM 817 C C . ILE A 1 105 ? -19.857 -25.061 8.714 1.00 55.53 105 ILE A C 1
ATOM 819 O O . ILE A 1 105 ? -19.524 -26.016 8.008 1.00 55.53 105 ILE A O 1
ATOM 823 N N . SER A 1 106 ? -21.117 -24.632 8.774 1.00 65.81 106 SER A N 1
ATOM 824 C CA . SER A 1 106 ? -22.160 -25.217 7.946 1.00 65.81 106 SER A CA 1
ATOM 825 C C . SER A 1 106 ? -21.724 -25.086 6.491 1.00 65.81 106 SER A C 1
ATOM 827 O O . SER A 1 106 ? -21.524 -23.963 6.041 1.00 65.81 106 SER A O 1
ATOM 829 N N . LYS A 1 107 ? -21.625 -26.195 5.743 1.00 77.38 107 LYS A N 1
ATOM 830 C CA . LYS A 1 107 ? -21.393 -26.182 4.281 1.00 77.38 107 LYS A CA 1
ATOM 831 C C . LYS A 1 107 ? -22.290 -25.161 3.561 1.00 77.38 107 LYS A C 1
ATOM 833 O O . LYS A 1 107 ? -21.923 -24.609 2.536 1.00 77.38 107 LYS A O 1
ATOM 838 N N . ASN A 1 108 ? -23.451 -24.871 4.148 1.00 86.38 108 ASN A N 1
ATOM 839 C CA . ASN A 1 108 ? -24.367 -23.832 3.708 1.00 86.38 108 ASN A CA 1
ATOM 840 C C . ASN A 1 108 ? -23.770 -22.411 3.714 1.00 86.38 108 ASN A C 1
ATOM 842 O O . ASN A 1 108 ? -23.997 -21.671 2.769 1.00 86.38 108 ASN A O 1
ATOM 846 N N . ASP A 1 109 ? -23.022 -22.017 4.750 1.00 88.00 109 ASP A N 1
ATOM 847 C CA . ASP A 1 109 ? -22.434 -20.671 4.848 1.00 88.00 109 ASP A CA 1
ATOM 848 C C . ASP A 1 109 ? -21.346 -20.472 3.776 1.00 88.00 109 ASP A C 1
ATOM 850 O O . ASP A 1 109 ? -21.285 -19.413 3.156 1.00 88.00 109 ASP A O 1
ATOM 854 N N . MET A 1 110 ? -20.556 -21.517 3.502 1.00 90.38 110 MET A N 1
ATOM 855 C CA . MET A 1 110 ? -19.569 -21.529 2.417 1.00 90.38 110 MET A CA 1
ATOM 856 C C . MET A 1 110 ? -20.238 -21.445 1.035 1.00 90.38 110 MET A C 1
ATOM 858 O O . MET A 1 110 ? -19.840 -20.639 0.203 1.00 90.38 110 MET A O 1
ATOM 862 N N . ASN A 1 111 ? -21.312 -22.207 0.803 1.00 91.12 111 ASN A N 1
ATOM 863 C CA . ASN A 1 111 ? -22.064 -22.131 -0.454 1.00 91.12 111 ASN A CA 1
ATOM 864 C C . ASN A 1 111 ? -22.699 -20.749 -0.673 1.00 91.12 111 ASN A C 1
ATOM 866 O O . ASN A 1 111 ? -22.726 -20.256 -1.796 1.00 91.12 111 ASN A O 1
ATOM 870 N N . ILE A 1 112 ? -23.203 -20.110 0.391 1.00 93.50 112 ILE A N 1
ATOM 871 C CA . ILE A 1 112 ? -23.741 -18.744 0.316 1.00 93.50 112 ILE A CA 1
ATOM 872 C C . ILE A 1 112 ? -22.641 -17.755 -0.079 1.00 93.50 112 ILE A C 1
ATOM 874 O O . ILE A 1 112 ? -22.896 -16.886 -0.906 1.00 93.50 112 ILE A O 1
ATOM 878 N N . LEU A 1 113 ? -21.441 -17.883 0.497 1.00 93.62 113 LEU A N 1
ATOM 879 C CA . LEU A 1 113 ? -20.291 -17.054 0.136 1.00 93.62 113 LEU A CA 1
ATOM 880 C C . LEU A 1 113 ? -19.942 -17.210 -1.350 1.00 93.62 113 LEU A C 1
ATOM 882 O O . LEU A 1 113 ? -19.893 -16.210 -2.057 1.00 93.62 113 LEU A O 1
ATOM 886 N N . LEU A 1 114 ? -19.780 -18.446 -1.829 1.00 92.88 114 LEU A N 1
ATOM 887 C CA . LEU A 1 114 ? -19.451 -18.723 -3.232 1.00 92.88 114 LEU A CA 1
ATOM 888 C C . LEU A 1 114 ? -20.516 -18.190 -4.200 1.00 92.88 114 LEU A C 1
ATOM 890 O O . LEU A 1 114 ? -20.178 -17.627 -5.236 1.00 92.88 114 LEU A O 1
ATOM 894 N N . GLN A 1 115 ? -21.800 -18.302 -3.845 1.00 93.56 115 GLN A N 1
ATOM 895 C CA . GLN A 1 115 ? -22.876 -17.717 -4.645 1.00 93.56 115 GLN A CA 1
ATOM 896 C C . GLN A 1 115 ? -22.789 -16.185 -4.682 1.00 93.56 115 GLN A C 1
ATOM 898 O O . GLN A 1 115 ? -22.936 -15.590 -5.740 1.00 93.56 115 GLN A O 1
ATOM 903 N N . CYS A 1 116 ? -22.532 -15.535 -3.543 1.00 93.38 116 CYS A N 1
ATOM 904 C CA . CYS A 1 116 ? -22.379 -14.080 -3.483 1.00 93.38 116 CYS A CA 1
ATOM 905 C C . CYS A 1 116 ? -21.170 -13.574 -4.285 1.00 93.38 116 CYS A C 1
ATOM 907 O O . CYS A 1 116 ? -21.261 -12.498 -4.871 1.00 93.38 116 CYS A O 1
ATOM 909 N N . ILE A 1 117 ? -20.076 -14.343 -4.311 1.00 93.00 117 ILE A N 1
ATOM 910 C CA . ILE A 1 117 ? -18.903 -14.081 -5.156 1.00 93.00 117 ILE A CA 1
ATOM 911 C C . ILE A 1 117 ? -19.304 -14.138 -6.632 1.00 93.00 117 ILE A C 1
ATOM 913 O O . ILE A 1 117 ? -19.126 -13.161 -7.349 1.00 93.00 117 ILE A O 1
ATOM 917 N N . HIS A 1 118 ? -19.937 -15.233 -7.056 1.00 91.88 118 HIS A N 1
ATOM 918 C CA . HIS A 1 118 ? -20.408 -15.394 -8.431 1.00 91.88 118 HIS A CA 1
ATOM 919 C C . HIS A 1 118 ? -21.383 -14.283 -8.862 1.00 91.88 118 HIS A C 1
ATOM 921 O O . HIS A 1 118 ? -21.347 -13.819 -9.997 1.00 91.88 118 HIS A O 1
ATOM 927 N N . ASP A 1 119 ? -22.251 -13.835 -7.954 1.00 91.88 119 ASP A N 1
ATOM 928 C CA . ASP A 1 119 ? -23.226 -12.776 -8.224 1.00 91.88 119 ASP A CA 1
ATOM 929 C C . ASP A 1 119 ? -22.605 -11.360 -8.240 1.00 91.88 119 ASP A C 1
ATOM 931 O O . ASP A 1 119 ? -23.331 -10.382 -8.432 1.00 91.88 119 ASP A O 1
ATOM 935 N N . GLY A 1 120 ? -21.292 -11.217 -8.006 1.00 88.56 120 GLY A N 1
ATOM 936 C CA . GLY A 1 120 ? -20.607 -9.921 -7.958 1.00 88.56 120 GLY A CA 1
ATOM 937 C C . GLY A 1 120 ? -21.129 -9.008 -6.843 1.00 88.56 120 GLY A C 1
ATOM 938 O O . GLY A 1 120 ? -21.209 -7.789 -7.011 1.00 88.56 120 GLY A O 1
ATOM 939 N N . MET A 1 121 ? -21.565 -9.592 -5.720 1.00 91.06 121 MET A N 1
ATOM 940 C CA . MET A 1 121 ? -22.139 -8.842 -4.603 1.00 91.06 121 MET A CA 1
ATOM 941 C C . MET A 1 121 ? -21.077 -7.964 -3.932 1.00 91.06 121 MET A C 1
ATOM 943 O O . MET A 1 121 ? -19.979 -8.430 -3.630 1.00 91.06 121 MET A O 1
ATOM 947 N N . ASP A 1 122 ? -21.439 -6.722 -3.613 1.00 91.38 122 ASP A N 1
ATOM 948 C CA . ASP A 1 122 ? -20.621 -5.819 -2.798 1.00 91.38 122 ASP A CA 1
ATOM 949 C C . ASP A 1 122 ? -20.332 -6.401 -1.399 1.00 91.38 122 ASP A C 1
ATOM 951 O O . ASP A 1 122 ? -21.209 -6.994 -0.753 1.00 91.38 122 ASP A O 1
ATOM 955 N N . PHE A 1 123 ? -19.103 -6.221 -0.914 1.00 93.06 123 PHE A N 1
ATOM 956 C CA . PHE A 1 123 ? -18.649 -6.845 0.323 1.00 93.06 123 PHE A CA 1
ATOM 957 C C . PHE A 1 123 ? -19.358 -6.290 1.565 1.00 93.06 123 PHE A C 1
ATOM 959 O O . PHE A 1 123 ? -19.751 -7.075 2.433 1.00 93.06 123 PHE A O 1
ATOM 966 N N . ASP A 1 124 ? -19.608 -4.975 1.660 1.00 92.31 124 ASP A N 1
ATOM 967 C CA . ASP A 1 124 ? -20.361 -4.411 2.796 1.00 92.31 124 ASP A CA 1
ATOM 968 C C . ASP A 1 124 ? -21.787 -4.973 2.832 1.00 92.31 124 ASP A C 1
ATOM 970 O O . ASP A 1 124 ? -22.290 -5.398 3.882 1.00 92.31 124 ASP A O 1
ATOM 974 N N . THR A 1 125 ? -22.411 -5.075 1.658 1.00 92.50 125 THR A N 1
ATOM 975 C CA . THR A 1 125 ? -23.740 -5.662 1.477 1.00 92.50 125 THR A CA 1
ATOM 976 C C . THR A 1 125 ? -23.776 -7.127 1.912 1.00 92.50 125 THR A C 1
ATOM 978 O O . THR A 1 125 ? -24.694 -7.536 2.638 1.00 92.50 125 THR A O 1
ATOM 981 N N . TYR A 1 126 ? -22.772 -7.923 1.545 1.00 94.75 126 TYR A N 1
ATOM 982 C CA . TYR A 1 126 ? -22.629 -9.307 1.994 1.00 94.75 126 TYR A CA 1
ATOM 983 C C . TYR A 1 126 ? -22.487 -9.403 3.523 1.00 94.75 126 TYR A C 1
ATOM 985 O O . TYR A 1 126 ? -23.244 -10.134 4.182 1.00 94.75 126 TYR A O 1
ATOM 993 N N . LEU A 1 127 ? -21.583 -8.616 4.118 1.00 94.69 127 LEU A N 1
ATOM 994 C CA . LEU A 1 127 ? -21.351 -8.610 5.564 1.00 94.69 127 LEU A CA 1
ATOM 995 C C . LEU A 1 127 ? -22.607 -8.186 6.344 1.00 94.69 127 LEU A C 1
ATOM 997 O O . LEU A 1 127 ? -22.926 -8.759 7.393 1.00 94.69 127 LEU A O 1
ATOM 1001 N N . LYS A 1 128 ? -23.365 -7.219 5.817 1.00 94.50 128 LYS A N 1
ATOM 1002 C CA . LYS A 1 128 ? -24.608 -6.716 6.415 1.00 94.50 128 LYS A CA 1
ATOM 1003 C C . LYS A 1 128 ? -25.749 -7.720 6.313 1.00 94.50 128 LYS A C 1
ATOM 1005 O O . LYS A 1 128 ? -26.443 -7.967 7.299 1.00 94.50 128 LYS A O 1
ATOM 1010 N N . THR A 1 129 ? -25.972 -8.293 5.133 1.00 93.75 129 THR A N 1
ATOM 1011 C CA . THR A 1 129 ? -27.189 -9.071 4.850 1.00 93.75 129 THR A CA 1
ATOM 1012 C C . THR A 1 129 ? -27.035 -10.558 5.155 1.00 93.75 129 THR A C 1
ATOM 1014 O O . THR A 1 129 ? -27.944 -11.159 5.736 1.00 93.75 129 THR A O 1
ATOM 1017 N N . LYS A 1 130 ? -25.889 -11.163 4.814 1.00 93.88 130 LYS A N 1
ATOM 1018 C CA . LYS A 1 130 ? -25.644 -12.604 4.977 1.00 93.88 130 LYS A CA 1
ATOM 1019 C C . LYS A 1 130 ? -24.996 -12.913 6.320 1.00 93.88 130 LYS A C 1
ATOM 1021 O O . LYS A 1 130 ? -25.509 -13.750 7.063 1.00 93.88 130 LYS A O 1
ATOM 1026 N N . GLN A 1 131 ? -23.936 -12.183 6.673 1.00 93.12 131 GLN A N 1
ATOM 1027 C CA . GLN A 1 131 ? -23.211 -12.386 7.938 1.00 93.12 131 GLN A CA 1
ATOM 1028 C C . GLN A 1 131 ? -23.835 -11.641 9.125 1.00 93.12 131 GLN A C 1
ATOM 1030 O O . GLN A 1 131 ? -23.583 -11.980 10.285 1.00 93.12 131 GLN A O 1
ATOM 1035 N N . LYS A 1 132 ? -24.729 -10.681 8.850 1.00 93.56 132 LYS A N 1
ATOM 1036 C CA . LYS A 1 132 ? -25.460 -9.898 9.856 1.00 93.56 132 LYS A CA 1
ATOM 1037 C C . LYS A 1 132 ? -24.507 -9.195 10.828 1.00 93.56 132 LYS A C 1
ATOM 1039 O O . LYS A 1 132 ? -24.753 -9.180 12.039 1.00 93.56 132 LYS A O 1
ATOM 1044 N N . LEU A 1 133 ? -23.406 -8.659 10.310 1.00 93.12 133 LEU A N 1
ATOM 1045 C CA . LEU A 1 133 ? -22.493 -7.818 11.072 1.00 93.12 133 LEU A CA 1
ATOM 1046 C C . LEU A 1 133 ? -23.069 -6.400 11.169 1.00 93.12 133 LEU A C 1
ATOM 1048 O O . LEU A 1 133 ? -23.625 -5.863 10.206 1.00 93.12 133 LEU A O 1
ATOM 1052 N N . ASP A 1 134 ? -22.973 -5.803 12.354 1.00 91.12 134 ASP A N 1
ATOM 1053 C CA . ASP A 1 134 ? -23.399 -4.424 12.566 1.00 91.12 134 ASP A CA 1
ATOM 1054 C C . ASP A 1 134 ? -22.412 -3.434 11.931 1.00 91.12 134 ASP A C 1
ATOM 1056 O O . ASP A 1 134 ? -21.356 -3.817 11.435 1.00 91.12 134 ASP A O 1
ATOM 1060 N N . ASP A 1 135 ? -22.772 -2.150 11.903 1.00 89.19 135 ASP A N 1
ATOM 1061 C CA . ASP A 1 135 ? -21.977 -1.129 11.208 1.00 89.19 135 ASP A CA 1
ATOM 1062 C C . ASP A 1 135 ? -20.522 -1.079 11.677 1.00 89.19 135 ASP A C 1
ATOM 1064 O O . ASP A 1 135 ? -19.588 -0.994 10.882 1.00 89.19 135 ASP A O 1
ATOM 1068 N N . ARG A 1 136 ? -20.332 -1.220 12.987 1.00 87.25 136 ARG A N 1
ATOM 1069 C CA . ARG A 1 136 ? -19.017 -1.174 13.604 1.00 87.25 136 ARG A CA 1
ATOM 1070 C C . ARG A 1 136 ? -18.163 -2.382 13.233 1.00 87.25 136 ARG A C 1
ATOM 1072 O O . ARG A 1 136 ? -17.000 -2.202 12.883 1.00 87.25 136 ARG A O 1
ATOM 1079 N N . LEU A 1 137 ? -18.709 -3.598 13.300 1.00 90.38 137 LEU A N 1
ATOM 1080 C CA . LEU A 1 137 ? -17.976 -4.799 12.905 1.00 90.38 137 LEU A CA 1
ATOM 1081 C C . LEU A 1 137 ? -17.657 -4.801 11.412 1.00 90.38 137 LEU A C 1
ATOM 1083 O O . LEU A 1 137 ? -16.550 -5.191 11.053 1.00 90.38 137 LEU A O 1
ATOM 1087 N N . ARG A 1 138 ? -18.580 -4.343 10.555 1.00 92.12 138 ARG A N 1
ATOM 1088 C CA . ARG A 1 138 ? -18.315 -4.226 9.112 1.00 92.12 138 ARG A CA 1
ATOM 1089 C C . ARG A 1 138 ? -17.150 -3.286 8.842 1.00 92.12 138 ARG A C 1
ATOM 1091 O O . ARG A 1 138 ? -16.211 -3.685 8.168 1.00 92.12 138 ARG A O 1
ATOM 1098 N N . LYS A 1 139 ? -17.138 -2.107 9.470 1.00 89.50 139 LYS A N 1
ATOM 1099 C CA . LYS A 1 139 ? -16.021 -1.154 9.382 1.00 89.50 139 LYS A CA 1
ATOM 1100 C C . LYS A 1 139 ? -14.685 -1.754 9.827 1.00 89.50 139 LYS A C 1
ATOM 1102 O O . LYS A 1 139 ? -13.680 -1.540 9.157 1.00 89.50 139 LYS A O 1
ATOM 1107 N N . ILE A 1 140 ? -14.666 -2.523 10.920 1.00 89.50 140 ILE A N 1
ATOM 1108 C CA . ILE A 1 140 ? -13.455 -3.227 11.380 1.00 89.50 140 ILE A CA 1
ATOM 1109 C C . ILE A 1 140 ? -13.006 -4.263 10.342 1.00 89.50 140 ILE A C 1
ATOM 1111 O O . ILE A 1 140 ? -11.836 -4.291 9.974 1.00 89.50 140 ILE A O 1
ATOM 1115 N N . VAL A 1 141 ? -13.923 -5.098 9.851 1.00 92.25 141 VAL A N 1
ATOM 1116 C CA . VAL A 1 141 ? -13.603 -6.139 8.867 1.00 92.25 141 VAL A CA 1
ATOM 1117 C C . VAL A 1 141 ? -13.084 -5.525 7.569 1.00 92.25 141 VAL A C 1
ATOM 1119 O O . VAL A 1 141 ? -12.015 -5.913 7.112 1.00 92.25 141 VAL A O 1
ATOM 1122 N N . ILE A 1 142 ? -13.795 -4.551 7.003 1.00 92.25 142 ILE A N 1
ATOM 1123 C CA . ILE A 1 142 ? -13.461 -3.940 5.713 1.00 92.25 142 ILE A CA 1
ATOM 1124 C C . ILE A 1 142 ? -12.155 -3.154 5.818 1.00 92.25 142 ILE A C 1
ATOM 1126 O O . ILE A 1 142 ? -11.214 -3.429 5.083 1.00 92.25 142 ILE A O 1
ATOM 1130 N N . HIS A 1 143 ? -12.067 -2.201 6.746 1.00 91.00 143 HIS A N 1
ATOM 1131 C CA . HIS A 1 143 ? -10.973 -1.229 6.735 1.00 91.00 143 HIS A CA 1
ATOM 1132 C C . HIS A 1 143 ? -9.771 -1.638 7.586 1.00 91.00 143 HIS A C 1
ATOM 1134 O O . HIS A 1 143 ? -8.655 -1.252 7.267 1.00 91.00 143 HIS A O 1
ATOM 1140 N N . ALA A 1 144 ? -9.968 -2.380 8.681 1.00 89.38 144 ALA A N 1
ATOM 1141 C CA . ALA A 1 144 ? -8.873 -2.700 9.600 1.00 89.38 144 ALA A CA 1
ATOM 1142 C C . ALA A 1 144 ? -8.271 -4.092 9.376 1.00 89.38 144 ALA A C 1
ATOM 1144 O O . ALA A 1 144 ? -7.071 -4.258 9.572 1.00 89.38 144 ALA A O 1
ATOM 1145 N N . LEU A 1 145 ? -9.085 -5.076 8.979 1.00 90.31 145 LEU A N 1
ATOM 1146 C CA . LEU A 1 145 ? -8.611 -6.438 8.703 1.00 90.31 145 LEU A CA 1
ATOM 1147 C C . LEU A 1 145 ? -8.343 -6.660 7.212 1.00 90.31 145 LEU A C 1
ATOM 1149 O O . LEU A 1 145 ? -7.292 -7.174 6.858 1.00 90.31 145 LEU A O 1
ATOM 1153 N N . SER A 1 146 ? -9.262 -6.233 6.343 1.00 90.88 146 SER A N 1
ATOM 1154 C CA . SER A 1 146 ? -9.124 -6.397 4.885 1.00 90.88 146 SER A CA 1
ATOM 1155 C C . SER A 1 146 ? -8.397 -5.218 4.225 1.00 90.88 146 SER A C 1
ATOM 1157 O O . SER A 1 146 ? -8.062 -5.289 3.051 1.00 90.88 146 SER A O 1
ATOM 1159 N N . LEU A 1 147 ? -8.140 -4.132 4.970 1.00 88.38 147 LEU A N 1
ATOM 1160 C CA . LEU A 1 147 ? -7.459 -2.917 4.490 1.00 88.38 147 LEU A CA 1
ATOM 1161 C C . LEU A 1 147 ? -8.099 -2.283 3.240 1.00 88.38 147 LEU A C 1
ATOM 1163 O O . LEU A 1 147 ? -7.432 -1.613 2.450 1.00 88.38 147 LEU A O 1
ATOM 1167 N N . GLY A 1 148 ? -9.407 -2.479 3.065 1.00 82.88 148 GLY A N 1
ATOM 1168 C CA . GLY A 1 148 ? -10.156 -1.963 1.930 1.00 82.88 148 GLY A CA 1
ATOM 1169 C C . GLY A 1 148 ? -10.243 -0.436 1.946 1.00 82.88 148 GLY A C 1
ATOM 1170 O O . GLY A 1 148 ? -10.732 0.169 2.909 1.00 82.88 148 GLY A O 1
ATOM 1171 N N . SER A 1 149 ? -9.828 0.192 0.843 1.00 69.62 149 SER A N 1
ATOM 1172 C CA . SER A 1 149 ? -10.061 1.615 0.568 1.00 69.62 149 SER A CA 1
ATOM 1173 C C . SER A 1 149 ? -11.438 1.788 -0.082 1.00 69.62 149 SER A C 1
ATOM 1175 O O . SER A 1 149 ? -11.564 1.923 -1.297 1.00 69.62 149 SER A O 1
ATOM 1177 N N . VAL A 1 150 ? -12.490 1.710 0.737 1.00 61.81 150 VAL A N 1
ATOM 1178 C CA . VAL A 1 150 ? -13.876 1.971 0.310 1.00 61.81 150 VAL A CA 1
ATOM 1179 C C . VAL A 1 150 ? -14.225 3.428 0.619 1.00 61.81 150 VAL A C 1
ATOM 1181 O O . VAL A 1 150 ? -13.953 3.905 1.725 1.00 61.81 150 VAL A O 1
ATOM 1184 N N . VAL A 1 151 ? -14.817 4.127 -0.352 1.00 54.94 151 VAL A N 1
ATOM 1185 C CA . VAL A 1 151 ? -15.386 5.473 -0.176 1.00 54.94 151 VAL A CA 1
ATOM 1186 C C . VAL A 1 151 ? -16.777 5.324 0.440 1.00 54.94 151 VAL A C 1
ATOM 1188 O O . VAL A 1 151 ? -17.549 4.461 0.025 1.00 54.94 151 VAL A O 1
ATOM 1191 N N . ALA A 1 152 ? -17.102 6.118 1.461 1.00 46.72 152 ALA A N 1
ATOM 1192 C CA . ALA A 1 152 ? -18.450 6.106 2.024 1.00 46.72 152 ALA A CA 1
ATOM 1193 C C . ALA A 1 152 ? -19.439 6.762 1.046 1.00 46.72 152 ALA A C 1
ATOM 1195 O O . ALA A 1 152 ? -19.432 7.980 0.903 1.00 46.72 152 ALA A O 1
ATOM 1196 N N . ASP A 1 153 ? -20.301 5.959 0.418 1.00 42.62 153 ASP A N 1
ATOM 1197 C CA . ASP A 1 153 ? -21.386 6.440 -0.445 1.00 42.62 153 ASP A CA 1
ATOM 1198 C C . ASP A 1 153 ? -22.329 7.377 0.330 1.00 42.62 153 ASP A C 1
ATOM 1200 O O . ASP A 1 153 ? -22.938 6.984 1.334 1.00 42.62 153 ASP A O 1
ATOM 1204 N N . SER A 1 154 ? -22.475 8.610 -0.158 1.00 40.47 154 SER A N 1
ATOM 1205 C CA . SER A 1 154 ? -23.548 9.528 0.233 1.00 40.47 154 SER A CA 1
ATOM 1206 C C . SER A 1 154 ? -24.627 9.692 -0.841 1.00 40.47 154 SER A C 1
ATOM 1208 O O . SER A 1 154 ? -25.725 10.073 -0.458 1.00 40.47 154 SER A O 1
ATOM 1210 N N . ASP A 1 155 ? -24.401 9.330 -2.114 1.00 38.97 155 ASP A N 1
ATOM 1211 C CA . ASP A 1 155 ? -25.445 9.326 -3.155 1.00 38.97 155 ASP A CA 1
ATOM 1212 C C . ASP A 1 155 ? -25.117 8.390 -4.342 1.00 38.97 155 ASP A C 1
ATOM 1214 O O . ASP A 1 155 ? -24.035 8.408 -4.921 1.00 38.97 155 ASP A O 1
ATOM 1218 N N . SER A 1 156 ? -26.095 7.568 -4.729 1.00 39.47 156 SER A N 1
ATOM 1219 C CA . SER A 1 156 ? -25.968 6.397 -5.610 1.00 39.47 156 SER A CA 1
ATOM 1220 C C . SER A 1 156 ? -25.910 6.694 -7.124 1.00 39.47 156 SER A C 1
ATOM 1222 O O . SER A 1 156 ? -26.641 6.056 -7.887 1.00 39.47 156 SER A O 1
ATOM 1224 N N . SER A 1 157 ? -25.122 7.665 -7.598 1.00 36.84 157 SER A N 1
ATOM 1225 C CA . SER A 1 157 ? -25.165 8.063 -9.025 1.00 36.84 157 SER A CA 1
ATOM 1226 C C . SER A 1 157 ? -23.839 8.174 -9.780 1.00 36.84 157 SER A C 1
ATOM 1228 O O . SER A 1 157 ? -23.873 8.500 -10.965 1.00 36.84 157 SER A O 1
ATOM 1230 N N . THR A 1 158 ? -22.696 7.853 -9.176 1.00 39.38 158 THR A N 1
ATOM 1231 C CA . THR A 1 158 ? -21.396 7.894 -9.873 1.00 39.38 158 THR A CA 1
ATOM 1232 C C . THR A 1 158 ? -20.671 6.567 -9.663 1.00 39.38 158 THR A C 1
ATOM 1234 O O . THR A 1 158 ? -20.640 6.080 -8.541 1.00 39.38 158 THR A O 1
ATOM 1237 N N . SER A 1 159 ? -20.166 5.954 -10.744 1.00 44.16 159 SER A N 1
ATOM 1238 C CA . SER A 1 159 ? -19.570 4.601 -10.781 1.00 44.16 159 SER A CA 1
ATOM 1239 C C . SER A 1 159 ? -18.519 4.413 -9.675 1.00 44.16 159 SER A C 1
ATOM 1241 O O . SER A 1 159 ? -17.363 4.800 -9.831 1.00 44.16 159 SER A O 1
ATOM 1243 N N . SER A 1 160 ? -18.933 3.872 -8.528 1.00 50.81 160 SER A N 1
ATOM 1244 C CA . SER A 1 160 ? -18.061 3.610 -7.389 1.00 50.81 160 SER A CA 1
ATOM 1245 C C . SER A 1 160 ? -17.224 2.365 -7.679 1.00 50.81 160 SER A C 1
ATOM 1247 O O . SER A 1 160 ? -17.740 1.361 -8.175 1.00 50.81 160 SER A O 1
ATOM 1249 N N . ARG A 1 161 ? -15.913 2.415 -7.388 1.00 57.03 161 ARG A N 1
ATOM 1250 C CA . ARG A 1 161 ? -15.046 1.222 -7.404 1.00 57.03 161 ARG A CA 1
ATOM 1251 C C . ARG A 1 161 ? -15.697 0.165 -6.507 1.00 57.03 161 ARG A C 1
ATOM 1253 O O . ARG A 1 161 ? -15.727 0.331 -5.287 1.00 57.03 161 ARG A O 1
ATOM 1260 N N . LYS A 1 162 ? -16.241 -0.897 -7.104 1.00 66.38 162 LYS A N 1
ATOM 1261 C CA . LYS A 1 162 ? -16.913 -1.970 -6.364 1.00 66.38 162 LYS A CA 1
ATOM 1262 C C . LYS A 1 162 ? -15.869 -2.740 -5.561 1.00 66.38 162 LYS A C 1
ATOM 1264 O O . LYS A 1 162 ? -14.983 -3.368 -6.131 1.00 66.38 162 LYS A O 1
ATOM 1269 N N . TYR A 1 163 ? -15.969 -2.695 -4.235 1.00 84.56 163 TYR A N 1
ATOM 1270 C CA . TYR A 1 163 ? -15.228 -3.609 -3.370 1.00 84.56 163 TYR A CA 1
ATOM 1271 C C . TYR A 1 163 ? -16.057 -4.882 -3.223 1.00 84.56 163 TYR A C 1
ATOM 1273 O O . TYR A 1 163 ? -16.863 -5.024 -2.302 1.00 84.56 163 TYR A O 1
ATOM 1281 N N . ASP A 1 164 ? -15.942 -5.762 -4.215 1.00 90.44 164 ASP A N 1
ATOM 1282 C CA . ASP A 1 164 ? -16.733 -6.985 -4.278 1.00 90.44 164 ASP A CA 1
ATOM 1283 C C . ASP A 1 164 ? -16.367 -7.995 -3.176 1.00 90.44 164 ASP A C 1
ATOM 1285 O O . ASP A 1 164 ? -15.353 -7.899 -2.474 1.00 90.44 164 ASP A O 1
ATOM 1289 N N . THR A 1 165 ? -17.254 -8.973 -2.997 1.00 93.44 165 THR A N 1
ATOM 1290 C CA . THR A 1 165 ? -17.124 -9.993 -1.954 1.00 93.44 165 THR A CA 1
ATOM 1291 C C . THR A 1 165 ? -15.893 -10.873 -2.149 1.00 93.44 165 THR A C 1
ATOM 1293 O O . THR A 1 165 ? -15.317 -11.313 -1.156 1.00 93.44 165 THR A O 1
ATOM 1296 N N . GLU A 1 166 ? -15.482 -11.134 -3.390 1.00 92.00 166 GLU A N 1
ATOM 1297 C CA . GLU A 1 166 ? -14.321 -11.974 -3.684 1.00 92.00 166 GLU A CA 1
ATOM 1298 C C . GLU A 1 166 ? -13.035 -11.293 -3.231 1.00 92.00 166 GLU A C 1
ATOM 1300 O O . GLU A 1 166 ? -12.278 -11.846 -2.433 1.00 92.00 166 GLU A O 1
ATOM 1305 N N . ARG A 1 167 ? -12.834 -10.051 -3.667 1.00 88.44 167 ARG A N 1
ATOM 1306 C CA . ARG A 1 167 ? -11.699 -9.218 -3.294 1.00 88.44 167 ARG A CA 1
ATOM 1307 C C . ARG A 1 167 ? -11.652 -8.996 -1.788 1.00 88.44 167 ARG A C 1
ATOM 1309 O O . ARG A 1 167 ? -10.615 -9.238 -1.175 1.00 88.44 167 ARG A O 1
ATOM 1316 N N . GLY A 1 168 ? -12.781 -8.622 -1.182 1.00 92.00 168 GLY A N 1
ATOM 1317 C CA . GLY A 1 168 ? -12.884 -8.436 0.265 1.00 92.00 168 GLY A CA 1
ATOM 1318 C C . GLY A 1 168 ? -12.556 -9.698 1.063 1.00 92.00 168 GLY A C 1
ATOM 1319 O O . GLY A 1 168 ? -11.857 -9.634 2.076 1.00 92.00 168 GLY A O 1
ATOM 1320 N N . MET A 1 169 ? -13.007 -10.864 0.591 1.00 93.69 169 MET A N 1
ATOM 1321 C CA . MET A 1 169 ? -12.681 -12.141 1.222 1.00 93.69 169 MET A CA 1
ATOM 1322 C C . MET A 1 169 ? -11.206 -12.507 1.041 1.00 93.69 169 MET A C 1
ATOM 1324 O O . MET A 1 169 ? -10.568 -12.901 2.013 1.00 93.69 169 MET A O 1
ATOM 1328 N N . ASN A 1 170 ? -10.647 -12.347 -0.158 1.00 91.06 170 ASN A N 1
ATOM 1329 C CA . ASN A 1 170 ? -9.247 -12.661 -0.448 1.00 91.06 170 ASN A CA 1
ATOM 1330 C C . ASN A 1 170 ? -8.284 -11.780 0.364 1.00 91.06 170 ASN A C 1
ATOM 1332 O O . ASN A 1 170 ? -7.311 -12.289 0.923 1.00 91.06 170 ASN A O 1
ATOM 1336 N N . ASP A 1 171 ? -8.573 -10.483 0.494 1.00 90.69 171 ASP A N 1
ATOM 1337 C CA . ASP A 1 171 ? -7.781 -9.560 1.312 1.00 90.69 171 ASP A CA 1
ATOM 1338 C C . ASP A 1 171 ? -7.848 -9.924 2.803 1.00 90.69 171 ASP A C 1
ATOM 1340 O O . ASP A 1 171 ? -6.817 -9.985 3.481 1.00 90.69 171 ASP A O 1
ATOM 1344 N N . LEU A 1 172 ? -9.044 -10.253 3.308 1.00 92.06 172 LEU A N 1
ATOM 1345 C CA . LEU A 1 172 ? -9.217 -10.740 4.676 1.00 92.06 172 LEU A CA 1
ATOM 1346 C C . LEU A 1 172 ? -8.443 -12.041 4.913 1.00 92.06 172 LEU A C 1
ATOM 1348 O O . LEU A 1 172 ? -7.750 -12.169 5.919 1.00 92.06 172 LEU A O 1
ATOM 1352 N N . CYS A 1 173 ? -8.547 -13.005 3.999 1.00 90.94 173 CYS A N 1
ATOM 1353 C CA . CYS A 1 173 ? -7.844 -14.281 4.093 1.00 90.94 173 CYS A CA 1
ATOM 1354 C C . CYS A 1 173 ? -6.330 -14.075 4.139 1.00 90.94 173 CYS A C 1
ATOM 1356 O O . CYS A 1 173 ? -5.667 -14.639 5.008 1.00 90.94 173 CYS A O 1
ATOM 1358 N N . ARG A 1 174 ? -5.791 -13.205 3.276 1.00 88.12 174 ARG A N 1
ATOM 1359 C CA . ARG A 1 174 ? -4.366 -12.850 3.261 1.00 88.12 174 ARG A CA 1
ATOM 1360 C C . ARG A 1 174 ? -3.910 -12.289 4.603 1.00 88.12 174 ARG A C 1
ATOM 1362 O O . ARG A 1 174 ? -2.885 -12.721 5.131 1.00 88.12 174 ARG A O 1
ATOM 1369 N N . HIS A 1 175 ? -4.688 -11.375 5.184 1.00 88.50 175 HIS A N 1
ATOM 1370 C CA . HIS A 1 175 ? -4.399 -10.847 6.513 1.00 88.50 175 HIS A CA 1
ATOM 1371 C C . HIS A 1 175 ? -4.413 -11.963 7.562 1.00 88.50 175 HIS A C 1
ATOM 1373 O O . HIS A 1 175 ? -3.465 -12.092 8.330 1.00 88.50 175 HIS A O 1
ATOM 1379 N N . LEU A 1 176 ? -5.456 -12.801 7.565 1.00 86.88 176 LEU A N 1
ATOM 1380 C CA . LEU A 1 176 ? -5.638 -13.843 8.574 1.00 86.88 176 LEU A CA 1
ATOM 1381 C C . LEU A 1 176 ? -4.554 -14.924 8.541 1.00 86.88 176 LEU A C 1
ATOM 1383 O O . LEU A 1 176 ? -4.093 -15.333 9.602 1.00 86.88 176 LEU A O 1
ATOM 1387 N N . VAL A 1 177 ? -4.123 -15.346 7.352 1.00 85.69 177 VAL A N 1
ATOM 1388 C CA . VAL A 1 177 ? -3.032 -16.323 7.174 1.00 85.69 177 VAL A CA 1
ATOM 1389 C C . VAL A 1 177 ? -1.671 -15.729 7.563 1.00 85.69 177 VAL A C 1
ATOM 1391 O O . VAL A 1 177 ? -0.779 -16.451 7.999 1.00 85.69 177 VAL A O 1
ATOM 1394 N N . SER A 1 178 ? -1.507 -14.408 7.459 1.00 85.19 178 SER A N 1
ATOM 1395 C CA . SER A 1 178 ? -0.261 -13.721 7.830 1.00 85.19 178 SER A CA 1
ATOM 1396 C C . SER A 1 178 ? -0.128 -13.473 9.340 1.00 85.19 178 SER A C 1
ATOM 1398 O O . SER A 1 178 ? 0.974 -13.235 9.841 1.00 85.19 178 SER A O 1
ATOM 1400 N N . LEU A 1 179 ? -1.234 -13.514 10.089 1.00 83.94 179 LEU A N 1
ATOM 1401 C CA . LEU A 1 179 ? -1.237 -13.290 11.535 1.00 83.94 179 LEU A CA 1
ATOM 1402 C C . LEU A 1 179 ? -0.456 -14.373 12.278 1.00 83.94 179 LEU A C 1
ATOM 1404 O O . LEU A 1 179 ? -0.694 -15.565 12.107 1.00 83.94 179 LEU A O 1
ATOM 1408 N N . GLY A 1 180 ? 0.420 -13.965 13.197 1.00 75.69 180 GLY A N 1
ATOM 1409 C CA . GLY A 1 180 ? 1.164 -14.934 13.998 1.00 75.69 180 GLY A CA 1
ATOM 1410 C C . GLY A 1 180 ? 2.249 -15.662 13.211 1.00 75.69 180 GLY A C 1
ATOM 1411 O O . GLY A 1 180 ? 2.737 -16.671 13.699 1.00 75.69 180 GLY A O 1
ATOM 1412 N N . ARG A 1 181 ? 2.632 -15.203 12.011 1.00 79.19 181 ARG A N 1
ATOM 1413 C CA . ARG A 1 181 ? 3.748 -15.812 11.271 1.00 79.19 181 ARG A CA 1
ATOM 1414 C C . ARG A 1 181 ? 5.098 -15.466 11.898 1.00 79.19 181 ARG A C 1
ATOM 1416 O O . ARG A 1 181 ? 5.864 -16.361 12.216 1.00 79.19 181 ARG A O 1
ATOM 1423 N N . TYR A 1 182 ? 5.333 -14.175 12.138 1.00 79.62 182 TYR A N 1
ATOM 1424 C CA . TYR A 1 182 ? 6.579 -13.650 12.722 1.00 79.62 182 TYR A CA 1
ATOM 1425 C C . TYR A 1 182 ? 6.362 -12.854 14.018 1.00 79.62 182 TYR A C 1
ATOM 1427 O O . TYR A 1 182 ? 7.312 -12.490 14.703 1.00 79.62 182 TYR A O 1
ATOM 1435 N N . GLY A 1 183 ? 5.110 -12.562 14.373 1.00 77.69 183 GLY A N 1
ATOM 1436 C CA . GLY A 1 183 ? 4.772 -11.778 15.556 1.00 77.69 183 GLY A CA 1
ATOM 1437 C C . GLY A 1 183 ? 3.265 -11.620 15.732 1.00 77.69 183 GLY A C 1
ATOM 1438 O O . GLY A 1 183 ? 2.471 -12.246 15.036 1.00 77.69 183 GLY A O 1
ATOM 1439 N N . GLY A 1 184 ? 2.849 -10.753 16.656 1.00 73.94 184 GLY A N 1
ATOM 1440 C CA . GLY A 1 184 ? 1.432 -10.567 17.003 1.00 73.94 184 GLY A CA 1
ATOM 1441 C C . GLY A 1 184 ? 0.563 -9.866 15.946 1.00 73.94 184 GLY A C 1
ATOM 1442 O O . GLY A 1 184 ? -0.612 -9.617 16.213 1.00 73.94 184 GLY A O 1
ATOM 1443 N N . THR A 1 185 ? 1.112 -9.507 14.781 1.00 85.50 185 THR A N 1
ATOM 1444 C CA . THR A 1 185 ? 0.383 -8.853 13.678 1.00 85.50 185 THR A CA 1
ATOM 1445 C C . THR A 1 185 ? 0.720 -9.502 12.334 1.00 85.50 185 THR A C 1
ATOM 1447 O O . THR A 1 185 ? 1.624 -10.330 12.259 1.00 85.50 185 THR A O 1
ATOM 1450 N N . ALA A 1 186 ? -0.005 -9.117 11.282 1.00 87.06 186 ALA A N 1
ATOM 1451 C CA . ALA A 1 186 ? 0.198 -9.580 9.909 1.00 87.06 186 ALA A CA 1
ATOM 1452 C C . ALA A 1 186 ? 1.284 -8.794 9.145 1.00 87.06 186 ALA A C 1
ATOM 1454 O O . ALA A 1 186 ? 1.435 -8.977 7.941 1.00 87.06 186 ALA A O 1
ATOM 1455 N N . PHE A 1 187 ? 1.996 -7.879 9.810 1.00 90.31 187 PHE A N 1
ATOM 1456 C CA . PHE A 1 187 ? 2.862 -6.905 9.152 1.00 90.31 187 PHE A CA 1
ATOM 1457 C C . PHE A 1 187 ? 4.300 -6.991 9.641 1.00 90.31 187 PHE A C 1
ATOM 1459 O O . PHE A 1 187 ? 4.563 -7.218 10.822 1.00 90.31 187 PHE A O 1
ATOM 1466 N N . LEU A 1 188 ? 5.214 -6.712 8.718 1.00 90.75 188 LEU A N 1
ATOM 1467 C CA . LEU A 1 188 ? 6.623 -6.467 8.979 1.00 90.75 188 LEU A CA 1
ATOM 1468 C C . LEU A 1 188 ? 6.990 -5.084 8.447 1.00 90.75 188 LEU A C 1
ATOM 1470 O O . LEU A 1 188 ? 6.414 -4.609 7.468 1.00 90.75 188 LEU A O 1
ATOM 1474 N N . CYS A 1 189 ? 7.961 -4.447 9.093 1.00 89.94 189 CYS A N 1
ATOM 1475 C CA . CYS A 1 189 ? 8.559 -3.207 8.620 1.00 89.94 189 CYS A CA 1
ATOM 1476 C C . CYS A 1 189 ? 10.057 -3.447 8.410 1.00 89.94 189 CYS A C 1
ATOM 1478 O O . CYS A 1 189 ? 10.707 -3.921 9.344 1.00 89.94 189 CYS A O 1
ATOM 1480 N N . PRO A 1 190 ? 10.615 -3.128 7.231 1.00 91.75 190 PRO A N 1
ATOM 1481 C CA . PRO A 1 190 ? 12.056 -3.174 7.036 1.00 91.75 190 PRO A CA 1
ATOM 1482 C C . PRO A 1 190 ? 12.746 -2.131 7.922 1.00 91.75 190 PRO A C 1
ATOM 1484 O O . PRO A 1 190 ? 12.267 -0.998 8.058 1.00 91.75 190 PRO A O 1
ATOM 1487 N N . LEU A 1 191 ? 13.882 -2.521 8.502 1.00 92.50 191 LEU A N 1
ATOM 1488 C CA . LEU A 1 191 ? 14.818 -1.581 9.114 1.00 92.50 191 LEU A CA 1
ATOM 1489 C C . LEU A 1 191 ? 15.279 -0.578 8.050 1.00 92.50 191 LEU A C 1
ATOM 1491 O O . LEU A 1 191 ? 15.404 -0.937 6.882 1.00 92.50 191 LEU A O 1
ATOM 1495 N N . TYR A 1 192 ? 15.485 0.676 8.448 1.00 93.88 192 TYR A N 1
ATOM 1496 C CA . TYR A 1 192 ? 15.820 1.805 7.566 1.00 93.88 192 TYR A CA 1
ATOM 1497 C C . TYR A 1 192 ? 14.718 2.188 6.556 1.00 93.88 192 TYR A C 1
ATOM 1499 O O . TYR A 1 192 ? 14.885 3.106 5.753 1.00 93.88 192 TYR A O 1
ATOM 1507 N N . GLY A 1 193 ? 13.538 1.565 6.653 1.00 91.56 193 GLY A N 1
ATOM 1508 C CA . GLY A 1 193 ? 12.348 1.928 5.891 1.00 91.56 193 GLY A CA 1
ATOM 1509 C C . GLY A 1 193 ? 12.201 1.201 4.553 1.00 91.56 193 GLY A C 1
ATOM 1510 O O . GLY A 1 193 ? 13.040 0.423 4.110 1.00 91.56 193 GLY A O 1
ATOM 1511 N N . SER A 1 194 ? 11.069 1.434 3.885 1.00 89.75 194 SER A N 1
ATOM 1512 C CA . SER A 1 194 ? 10.668 0.684 2.682 1.00 89.75 194 SER A CA 1
ATOM 1513 C C . SER A 1 194 ? 11.535 0.944 1.445 1.00 89.75 194 SER A C 1
ATOM 1515 O O . SER A 1 194 ? 11.473 0.169 0.491 1.00 89.75 194 SER A O 1
ATOM 1517 N N . GLY A 1 195 ? 12.373 1.986 1.461 1.00 90.38 195 GLY A N 1
ATOM 1518 C CA . GLY A 1 195 ? 13.348 2.261 0.401 1.00 90.38 195 GLY A CA 1
ATOM 1519 C C . GLY A 1 195 ? 14.361 1.127 0.205 1.00 90.38 195 GLY A C 1
ATOM 1520 O O . GLY A 1 195 ? 14.770 0.871 -0.931 1.00 90.38 195 GLY A O 1
ATOM 1521 N N . GLU A 1 196 ? 14.689 0.392 1.269 1.00 93.50 196 GLU A N 1
ATOM 1522 C CA . GLU A 1 196 ? 15.637 -0.729 1.234 1.00 93.50 196 GLU A CA 1
ATOM 1523 C C . GLU A 1 196 ? 15.152 -1.898 0.370 1.00 93.50 196 GLU A C 1
ATOM 1525 O O . GLU A 1 196 ? 15.965 -2.591 -0.243 1.00 93.50 196 GLU A O 1
ATOM 1530 N N . LEU A 1 197 ? 13.833 -2.090 0.233 1.00 91.81 197 LEU A N 1
ATOM 1531 C CA . LEU A 1 197 ? 13.277 -3.139 -0.630 1.00 91.81 197 LEU A CA 1
ATOM 1532 C C . LEU A 1 197 ? 13.693 -2.923 -2.088 1.00 91.81 197 LEU A C 1
ATOM 1534 O O . LEU A 1 197 ? 14.189 -3.838 -2.741 1.00 91.81 197 LEU A O 1
ATOM 1538 N N . SER A 1 198 ? 13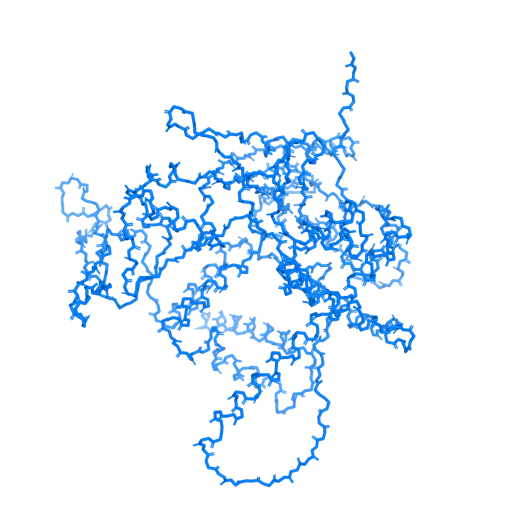.550 -1.692 -2.587 1.00 91.31 198 SER A N 1
ATOM 1539 C CA . SER A 1 198 ? 13.940 -1.356 -3.961 1.00 91.31 198 SER A CA 1
ATOM 1540 C C . SER A 1 198 ? 15.442 -1.544 -4.192 1.00 91.31 198 SER A C 1
ATOM 1542 O O . SER A 1 198 ? 15.846 -2.124 -5.198 1.00 91.31 198 SER A O 1
ATOM 1544 N N . GLN A 1 199 ? 16.272 -1.134 -3.228 1.00 92.38 199 GLN A N 1
ATOM 1545 C CA . GLN A 1 199 ? 17.724 -1.294 -3.295 1.00 92.38 199 GLN A CA 1
ATOM 1546 C C . GLN A 1 199 ? 18.139 -2.768 -3.273 1.00 92.38 199 GLN A C 1
ATOM 1548 O O . GLN A 1 199 ? 19.036 -3.162 -4.019 1.00 92.38 199 GLN A O 1
ATOM 1553 N N . SER A 1 200 ? 17.447 -3.595 -2.486 1.00 91.75 200 SER A N 1
ATOM 1554 C CA . SER A 1 200 ? 17.690 -5.037 -2.402 1.00 91.75 200 SER A CA 1
ATOM 1555 C C . SER A 1 200 ? 17.451 -5.731 -3.747 1.00 91.75 200 SER A C 1
ATOM 1557 O O . SER A 1 200 ? 18.306 -6.488 -4.211 1.00 91.75 200 SER A O 1
ATOM 1559 N N . PHE A 1 201 ? 16.348 -5.415 -4.438 1.00 92.88 201 PHE A N 1
ATOM 1560 C CA . PHE A 1 201 ? 16.103 -5.934 -5.790 1.00 92.88 201 PHE A CA 1
ATOM 1561 C C . PHE A 1 201 ? 17.104 -5.393 -6.813 1.00 92.88 201 PHE A C 1
ATOM 1563 O O . PHE A 1 201 ? 17.567 -6.148 -7.672 1.00 92.88 201 PHE A O 1
ATOM 1570 N N . CYS A 1 202 ? 17.505 -4.122 -6.694 1.00 93.25 202 CYS A N 1
ATOM 1571 C CA . CYS A 1 202 ? 18.547 -3.563 -7.550 1.00 93.25 202 CYS A CA 1
ATOM 1572 C C . CYS A 1 202 ? 19.871 -4.326 -7.397 1.00 93.25 202 CYS A C 1
ATOM 1574 O O . CYS A 1 202 ? 20.500 -4.700 -8.388 1.00 93.25 202 CYS A O 1
ATOM 1576 N N . ARG A 1 203 ? 20.270 -4.619 -6.153 1.00 91.69 203 ARG A N 1
ATOM 1577 C CA . ARG A 1 203 ? 21.456 -5.428 -5.851 1.00 91.69 203 ARG A CA 1
ATOM 1578 C C . ARG A 1 203 ? 21.333 -6.836 -6.427 1.00 91.69 203 ARG A C 1
ATOM 1580 O O . ARG A 1 203 ? 22.269 -7.286 -7.079 1.00 91.69 203 ARG A O 1
ATOM 1587 N N . SER A 1 204 ? 20.194 -7.502 -6.230 1.00 88.81 204 SER A N 1
ATOM 1588 C CA . SER A 1 204 ? 19.944 -8.840 -6.786 1.00 88.81 204 SER A CA 1
ATOM 1589 C C . SER A 1 204 ? 20.141 -8.863 -8.305 1.00 88.81 204 SER A C 1
ATOM 1591 O O . SER A 1 204 ? 20.879 -9.694 -8.832 1.00 88.81 204 SER A O 1
ATOM 1593 N N . SER A 1 205 ? 19.588 -7.880 -9.016 1.00 90.75 205 SER A N 1
ATOM 1594 C CA . SER A 1 205 ? 19.790 -7.746 -10.461 1.00 90.75 205 SER A CA 1
ATOM 1595 C C . SER A 1 205 ? 21.248 -7.418 -10.830 1.00 90.75 205 SER A C 1
ATOM 1597 O O . SER A 1 205 ? 21.770 -7.985 -11.789 1.00 90.75 205 SER A O 1
ATOM 1599 N N . ALA A 1 206 ?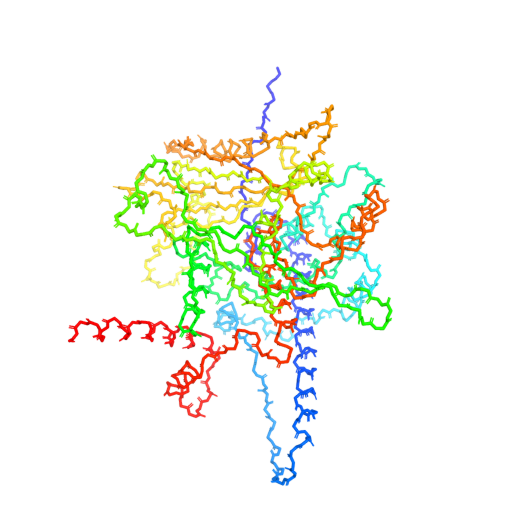 21.954 -6.586 -10.053 1.00 89.94 206 ALA A N 1
ATOM 1600 C CA . ALA A 1 206 ? 23.366 -6.266 -10.297 1.00 89.94 206 ALA A CA 1
ATOM 1601 C C . ALA A 1 206 ? 24.283 -7.496 -10.210 1.00 89.94 206 ALA A C 1
ATOM 1603 O O . ALA A 1 206 ? 25.166 -7.663 -11.052 1.00 89.94 206 ALA A O 1
ATOM 1604 N N . VAL A 1 207 ? 24.044 -8.380 -9.235 1.00 87.81 207 VAL A N 1
ATOM 1605 C CA . VAL A 1 207 ? 24.777 -9.653 -9.087 1.00 87.81 207 VAL A CA 1
ATOM 1606 C C . VAL A 1 207 ? 24.637 -10.524 -10.341 1.00 87.81 207 VAL A C 1
ATOM 1608 O O . VAL A 1 207 ? 25.586 -11.196 -10.732 1.00 87.81 207 VAL A O 1
ATOM 1611 N N . HIS A 1 208 ? 23.499 -10.437 -11.033 1.00 87.75 208 HIS A N 1
ATOM 1612 C CA . HIS A 1 208 ? 23.226 -11.158 -12.279 1.00 87.75 208 HIS A CA 1
ATOM 1613 C C . HIS A 1 208 ? 23.592 -10.355 -13.544 1.00 87.75 208 HIS A C 1
ATOM 1615 O O . HIS A 1 208 ? 23.125 -10.660 -14.641 1.00 87.75 208 HIS A O 1
ATOM 1621 N N . GLY A 1 209 ? 24.436 -9.325 -13.413 1.00 90.25 209 GLY A N 1
ATOM 1622 C CA . GLY A 1 209 ? 24.948 -8.533 -14.536 1.00 90.25 209 GLY A CA 1
ATOM 1623 C C . GLY A 1 209 ? 24.103 -7.311 -14.911 1.00 90.25 209 GLY A C 1
ATOM 1624 O O . GLY A 1 209 ? 24.367 -6.676 -15.934 1.00 90.25 209 GLY A O 1
ATOM 1625 N N . GLY A 1 210 ? 23.103 -6.953 -14.101 1.00 94.19 210 GLY A N 1
ATOM 1626 C CA . GLY A 1 210 ? 22.339 -5.718 -14.256 1.00 94.19 210 GLY A CA 1
ATOM 1627 C C . GLY A 1 210 ? 23.218 -4.473 -14.100 1.00 94.19 210 GLY A C 1
ATOM 1628 O O . GLY A 1 210 ? 23.987 -4.346 -13.149 1.00 94.19 210 GLY A O 1
ATOM 1629 N N . VAL A 1 211 ? 23.092 -3.522 -15.028 1.00 93.88 211 VAL A N 1
ATOM 1630 C CA . VAL A 1 211 ? 23.871 -2.273 -15.022 1.00 93.88 211 VAL A CA 1
ATOM 1631 C C . VAL A 1 211 ? 22.987 -1.104 -14.597 1.00 93.88 211 VAL A C 1
ATOM 1633 O O . VAL A 1 211 ? 21.950 -0.852 -15.207 1.00 93.88 211 VAL A O 1
ATOM 1636 N N . TYR A 1 212 ? 23.434 -0.353 -13.588 1.00 94.12 212 TYR A N 1
ATOM 1637 C CA . TYR A 1 212 ? 22.709 0.790 -13.029 1.00 94.12 212 TYR A CA 1
ATOM 1638 C C . TYR A 1 212 ? 23.358 2.116 -13.411 1.00 94.12 212 TYR A C 1
ATOM 1640 O O . TYR A 1 212 ? 24.561 2.313 -13.253 1.00 94.12 212 TYR A O 1
ATOM 1648 N N . LEU A 1 213 ? 22.534 3.054 -13.877 1.00 91.00 213 LEU A N 1
ATOM 1649 C CA . LEU A 1 213 ? 22.947 4.397 -14.277 1.00 91.00 213 LEU A CA 1
ATOM 1650 C C . LEU A 1 213 ? 22.058 5.423 -13.569 1.00 91.00 213 LEU A C 1
ATOM 1652 O O . LEU A 1 213 ? 20.938 5.692 -13.994 1.00 91.00 213 LEU A O 1
ATOM 1656 N N . LEU A 1 214 ? 22.555 5.998 -12.473 1.00 90.69 214 LEU A N 1
ATOM 1657 C CA . LEU A 1 214 ? 21.875 7.085 -11.762 1.00 90.69 214 LEU A CA 1
ATOM 1658 C C . LEU A 1 214 ? 22.253 8.448 -12.349 1.00 90.69 214 LEU A C 1
ATOM 1660 O O . LEU A 1 214 ? 23.308 8.601 -12.962 1.00 90.69 214 LEU A O 1
ATOM 1664 N N . ARG A 1 215 ? 21.401 9.457 -12.114 1.00 85.00 215 ARG A N 1
ATOM 1665 C CA . ARG A 1 215 ? 21.587 10.839 -12.610 1.00 85.00 215 ARG A CA 1
ATOM 1666 C C . ARG A 1 215 ? 21.739 10.914 -14.140 1.00 85.00 215 ARG A C 1
ATOM 1668 O O . ARG A 1 215 ? 22.398 11.809 -14.658 1.00 85.00 215 ARG A O 1
ATOM 1675 N N . ARG A 1 216 ? 21.122 9.973 -14.860 1.00 86.19 216 ARG A N 1
ATOM 1676 C CA . ARG A 1 216 ? 21.080 9.916 -16.325 1.00 86.19 216 ARG A CA 1
ATOM 1677 C C . ARG A 1 216 ? 19.624 9.839 -16.789 1.00 86.19 216 ARG A C 1
ATOM 1679 O O . ARG A 1 216 ? 19.017 8.778 -16.667 1.00 86.19 216 ARG A O 1
ATOM 1686 N N . PRO A 1 217 ? 19.030 10.942 -17.270 1.00 84.12 217 PRO A N 1
ATOM 1687 C CA . PRO A 1 217 ? 17.642 10.928 -17.714 1.00 84.12 217 PRO A CA 1
ATOM 1688 C C . PRO A 1 217 ? 17.504 10.207 -19.061 1.00 84.12 217 PRO A C 1
ATOM 1690 O O . PRO A 1 217 ? 18.302 10.424 -19.974 1.00 84.12 217 PRO A O 1
ATOM 1693 N N . ALA A 1 218 ? 16.465 9.387 -19.217 1.00 88.25 218 ALA A N 1
ATOM 1694 C CA . ALA A 1 218 ? 16.033 8.922 -20.532 1.00 88.25 218 ALA A CA 1
ATOM 1695 C C . ALA A 1 218 ? 15.236 10.049 -21.209 1.00 88.25 218 ALA A C 1
ATOM 1697 O O . ALA A 1 218 ? 14.229 10.503 -20.672 1.00 88.25 218 ALA A O 1
ATOM 1698 N N . LYS A 1 219 ? 15.704 10.530 -22.364 1.00 88.12 219 LYS A N 1
ATOM 1699 C CA . LYS A 1 219 ? 15.082 11.644 -23.097 1.00 88.12 219 LYS A CA 1
ATOM 1700 C C . LYS A 1 219 ? 13.882 11.195 -23.926 1.00 88.12 219 LYS A C 1
ATOM 1702 O O . LYS A 1 219 ? 12.922 11.945 -24.060 1.00 88.12 219 LYS A O 1
ATOM 1707 N N . GLN A 1 220 ? 13.954 9.998 -24.511 1.00 89.38 220 GLN A N 1
ATOM 1708 C CA . GLN A 1 220 ? 12.938 9.505 -25.440 1.00 89.38 220 GLN A CA 1
ATOM 1709 C C . GLN A 1 220 ? 12.916 7.971 -25.495 1.00 89.38 220 GLN A C 1
ATOM 1711 O O . GLN A 1 220 ? 13.969 7.335 -25.442 1.00 89.38 220 GLN A O 1
ATOM 1716 N N . ILE A 1 221 ? 11.725 7.390 -25.661 1.00 90.56 221 ILE A N 1
ATOM 1717 C CA . ILE A 1 221 ? 11.537 5.990 -26.068 1.00 90.56 221 ILE A CA 1
ATOM 1718 C C . ILE A 1 221 ? 11.493 5.927 -27.593 1.00 90.56 221 ILE A C 1
ATOM 1720 O O . ILE A 1 221 ? 10.787 6.703 -28.235 1.00 90.56 221 ILE A O 1
ATOM 1724 N N . LEU A 1 222 ? 12.265 5.013 -28.169 1.00 93.50 222 LEU A N 1
ATOM 1725 C CA . LEU A 1 222 ? 12.392 4.851 -29.608 1.00 93.50 222 LEU A CA 1
ATOM 1726 C C . LEU A 1 222 ? 11.517 3.688 -30.081 1.00 93.50 222 LEU A C 1
ATOM 1728 O O . LEU A 1 222 ? 11.676 2.553 -29.617 1.00 93.50 222 LEU A O 1
ATOM 1732 N N . THR A 1 223 ? 10.620 3.973 -31.024 1.00 92.31 223 THR A N 1
ATOM 1733 C CA . THR A 1 223 ? 9.669 3.015 -31.594 1.00 92.31 223 THR A CA 1
ATOM 1734 C C . THR A 1 223 ? 9.854 2.851 -33.099 1.00 92.31 223 THR A C 1
ATOM 1736 O O . THR A 1 223 ? 10.384 3.716 -33.796 1.00 92.31 223 THR A O 1
ATOM 1739 N N . THR A 1 224 ? 9.450 1.695 -33.615 1.00 91.56 224 THR A N 1
ATOM 1740 C CA . THR A 1 224 ? 9.418 1.390 -35.044 1.00 91.56 224 THR A CA 1
ATOM 1741 C C . THR A 1 224 ? 8.069 0.781 -35.399 1.00 91.56 224 THR A C 1
ATOM 1743 O O . THR A 1 224 ? 7.572 -0.086 -34.678 1.00 91.56 224 THR A O 1
ATOM 1746 N N . CYS A 1 225 ? 7.492 1.222 -36.514 1.00 87.56 225 CYS A N 1
ATOM 1747 C CA . CYS A 1 225 ? 6.253 0.667 -37.049 1.00 87.56 225 CYS A CA 1
ATOM 1748 C C . CYS A 1 225 ? 6.570 -0.321 -38.170 1.00 87.56 225 CYS A C 1
ATOM 1750 O O . CYS A 1 225 ? 7.328 -0.008 -39.095 1.00 87.56 225 CYS A O 1
ATOM 1752 N N . LYS A 1 226 ? 5.978 -1.513 -38.099 1.00 84.19 226 LYS A N 1
ATOM 1753 C CA . LYS A 1 226 ? 6.032 -2.525 -39.158 1.00 84.19 226 LYS A CA 1
ATOM 1754 C C . LYS A 1 226 ? 4.615 -2.924 -39.544 1.00 84.19 226 LYS A C 1
ATOM 1756 O O . LYS A 1 226 ? 3.756 -3.041 -38.680 1.00 84.19 226 LYS A O 1
ATOM 1761 N N . LYS A 1 227 ? 4.400 -3.174 -40.835 1.00 79.19 227 LYS A N 1
ATOM 1762 C CA . LYS A 1 227 ? 3.136 -3.716 -41.339 1.00 79.19 227 LYS A CA 1
ATOM 1763 C C . LYS A 1 227 ? 3.114 -5.226 -41.148 1.00 79.19 227 LYS A C 1
ATOM 1765 O O . LYS A 1 227 ? 3.890 -5.923 -41.803 1.00 79.19 227 LYS A O 1
ATOM 1770 N N . GLU A 1 228 ? 2.237 -5.719 -40.284 1.00 75.00 228 GLU A N 1
ATOM 1771 C CA . GLU A 1 228 ? 1.940 -7.145 -40.132 1.00 75.00 228 GLU A CA 1
ATOM 1772 C C . GLU A 1 228 ? 0.448 -7.354 -40.421 1.00 75.00 228 GLU A C 1
ATOM 1774 O O . GLU A 1 228 ? -0.395 -6.768 -39.760 1.00 75.00 228 GLU A O 1
ATOM 1779 N N . ASN A 1 229 ? 0.114 -8.181 -41.420 1.00 72.56 229 ASN A N 1
ATOM 1780 C CA . ASN A 1 229 ? -1.274 -8.535 -41.770 1.00 72.56 229 ASN A CA 1
ATOM 1781 C C . ASN A 1 229 ? -2.235 -7.337 -41.979 1.00 72.56 229 ASN A C 1
ATOM 1783 O O . ASN A 1 229 ? -3.360 -7.377 -41.500 1.00 72.56 229 ASN A O 1
ATOM 1787 N N . ASP A 1 230 ? -1.804 -6.306 -42.719 1.00 73.12 230 ASP A N 1
ATOM 1788 C CA . ASP A 1 230 ? -2.525 -5.035 -42.970 1.00 73.12 230 ASP A CA 1
ATOM 1789 C C . ASP A 1 230 ? -2.707 -4.091 -41.761 1.00 73.12 230 ASP A C 1
ATOM 1791 O O . ASP A 1 230 ? -3.121 -2.949 -41.966 1.00 73.12 230 ASP A O 1
ATOM 1795 N N . ASP A 1 231 ? -2.269 -4.484 -40.560 1.00 73.88 231 ASP A N 1
ATOM 1796 C CA . ASP A 1 231 ? -2.236 -3.623 -39.374 1.00 73.88 231 ASP A CA 1
ATOM 1797 C C . ASP A 1 231 ? -0.830 -3.028 -39.140 1.00 73.88 231 ASP A C 1
ATOM 1799 O O . ASP A 1 231 ? 0.207 -3.683 -39.327 1.00 73.88 231 ASP A O 1
ATOM 1803 N N . ASP A 1 232 ? -0.781 -1.757 -38.729 1.00 76.19 232 ASP A N 1
ATOM 1804 C CA . ASP A 1 232 ? 0.458 -1.090 -38.318 1.00 76.19 232 ASP A CA 1
ATOM 1805 C C . ASP A 1 232 ? 0.789 -1.487 -36.868 1.00 76.19 232 ASP A C 1
ATOM 1807 O O . ASP A 1 232 ? 0.157 -1.030 -35.918 1.00 76.19 232 ASP A O 1
ATOM 1811 N N . VAL A 1 233 ? 1.807 -2.332 -36.686 1.00 82.62 233 VAL A N 1
ATOM 1812 C CA . VAL A 1 233 ? 2.282 -2.750 -35.360 1.00 82.62 233 VAL A CA 1
ATOM 1813 C C . VAL A 1 233 ? 3.457 -1.871 -34.943 1.00 82.62 233 VAL A C 1
ATOM 1815 O O . VAL A 1 233 ? 4.554 -1.951 -35.511 1.00 82.62 233 VAL A O 1
ATOM 1818 N N . GLU A 1 234 ? 3.241 -1.039 -33.926 1.00 87.94 234 GLU A N 1
ATOM 1819 C CA . GLU A 1 234 ? 4.298 -0.254 -33.292 1.00 87.94 234 GLU A CA 1
ATOM 1820 C C . GLU A 1 234 ? 5.020 -1.083 -32.219 1.00 87.94 234 GLU A C 1
ATOM 1822 O O . GLU A 1 234 ? 4.402 -1.759 -31.395 1.00 87.94 234 GLU A O 1
ATOM 1827 N N . SER A 1 235 ? 6.353 -1.049 -32.224 1.00 91.56 235 SER A N 1
ATOM 1828 C CA . SER A 1 235 ? 7.189 -1.775 -31.261 1.00 91.56 235 SER A CA 1
ATOM 1829 C C . SER A 1 235 ? 8.368 -0.935 -30.795 1.00 91.56 235 SER A C 1
ATOM 1831 O O . SER A 1 235 ? 8.927 -0.156 -31.568 1.00 91.56 235 SER A O 1
ATOM 1833 N N . VAL A 1 236 ? 8.772 -1.094 -29.535 1.00 94.38 236 VAL A N 1
ATOM 1834 C CA . VAL A 1 236 ? 9.966 -0.418 -29.013 1.00 94.38 236 VAL A CA 1
ATOM 1835 C C . VAL A 1 236 ? 11.245 -1.096 -29.503 1.00 94.38 236 VAL A C 1
ATOM 1837 O O . VAL A 1 236 ? 11.302 -2.316 -29.664 1.00 94.38 236 VAL A O 1
ATOM 1840 N N . TYR A 1 237 ? 12.298 -0.307 -29.720 1.00 95.25 237 TYR A N 1
ATOM 1841 C CA . TYR A 1 237 ? 13.628 -0.838 -30.052 1.00 95.25 237 TYR A CA 1
ATOM 1842 C C . TYR A 1 237 ? 14.773 -0.222 -29.236 1.00 95.25 237 TYR A C 1
ATOM 1844 O O . TYR A 1 237 ? 15.933 -0.626 -29.396 1.00 95.25 237 TYR A O 1
ATOM 1852 N N . GLY A 1 238 ? 14.484 0.745 -28.362 1.00 95.19 238 GLY A N 1
ATOM 1853 C CA . GLY A 1 238 ? 15.480 1.326 -27.472 1.00 95.19 238 GLY A CA 1
ATOM 1854 C C . GLY A 1 238 ? 15.047 2.627 -26.808 1.00 95.19 238 GLY A C 1
ATOM 1855 O O . GLY A 1 238 ? 13.909 3.070 -26.936 1.00 95.19 238 GLY A O 1
ATOM 1856 N N . ILE A 1 239 ? 15.994 3.254 -26.119 1.00 94.94 239 ILE A N 1
ATOM 1857 C CA . ILE A 1 239 ? 15.853 4.579 -25.515 1.00 94.94 239 ILE A CA 1
ATOM 1858 C C . ILE A 1 239 ? 16.975 5.502 -25.990 1.00 94.94 239 ILE A C 1
ATOM 1860 O O . ILE A 1 239 ? 18.089 5.057 -26.273 1.00 94.94 239 ILE A O 1
ATOM 1864 N N . LEU A 1 240 ? 16.692 6.800 -26.026 1.00 93.56 240 LEU A N 1
ATOM 1865 C CA . LEU A 1 240 ? 17.705 7.844 -26.102 1.00 93.56 240 LEU A CA 1
ATOM 1866 C C . LEU A 1 240 ? 18.089 8.256 -24.678 1.00 93.56 240 LEU A C 1
ATOM 1868 O O . LEU A 1 240 ? 17.305 8.898 -23.976 1.00 93.56 240 LEU A O 1
ATOM 1872 N N . LEU A 1 241 ? 19.285 7.876 -24.244 1.00 92.06 241 LEU A N 1
ATOM 1873 C CA . LEU A 1 241 ? 19.843 8.261 -22.954 1.00 92.06 241 LEU A CA 1
ATOM 1874 C C . LEU A 1 241 ? 20.483 9.649 -23.054 1.00 92.06 241 LEU A C 1
ATOM 1876 O O . LEU A 1 241 ? 21.257 9.909 -23.976 1.00 92.06 241 LEU A O 1
ATOM 1880 N N . GLY A 1 242 ? 20.175 10.524 -22.098 1.00 87.12 242 GLY A N 1
ATOM 1881 C CA . GLY A 1 242 ? 20.706 11.880 -22.050 1.00 87.12 242 GLY A CA 1
ATOM 1882 C C . GLY A 1 242 ? 22.189 11.954 -21.672 1.00 87.12 242 GLY A C 1
ATOM 1883 O O . GLY A 1 242 ? 22.640 11.340 -20.697 1.00 87.12 242 GLY A O 1
ATOM 1884 N N . GLY A 1 243 ? 22.921 12.761 -22.434 1.00 83.81 243 GLY A N 1
ATOM 1885 C CA . GLY A 1 243 ? 24.275 13.219 -22.155 1.00 83.81 243 GLY A CA 1
ATOM 1886 C C . GLY A 1 243 ? 24.358 14.223 -20.999 1.00 83.81 243 GLY A C 1
ATOM 1887 O O . GLY A 1 243 ? 23.362 14.510 -20.330 1.00 83.81 243 GLY A O 1
ATOM 1888 N N . ASP A 1 244 ? 25.561 14.736 -20.740 1.00 78.06 244 ASP A N 1
ATOM 1889 C CA . ASP A 1 244 ? 25.770 15.789 -19.736 1.00 78.06 244 ASP A CA 1
ATOM 1890 C C . ASP A 1 244 ? 25.171 17.120 -20.230 1.00 78.06 244 ASP A C 1
ATOM 1892 O O . ASP A 1 244 ? 25.221 17.439 -21.420 1.00 78.06 244 ASP A O 1
ATOM 1896 N N . SER A 1 245 ? 24.593 17.912 -19.322 1.00 66.50 245 SER A N 1
ATOM 1897 C CA . SER A 1 245 ? 24.166 19.277 -19.637 1.00 66.50 245 SER A CA 1
ATOM 1898 C C . SER A 1 245 ? 25.399 20.140 -19.901 1.00 66.50 245 SER A C 1
ATOM 1900 O O . SER A 1 245 ? 26.266 20.256 -19.037 1.00 66.50 245 SER A O 1
ATOM 1902 N N . MET A 1 246 ? 25.479 20.729 -21.096 1.00 57.44 246 MET A N 1
ATOM 1903 C CA . MET A 1 246 ? 26.499 21.722 -21.429 1.00 57.44 246 MET A CA 1
ATOM 1904 C C . MET A 1 246 ? 26.242 22.973 -20.582 1.00 57.44 246 MET A C 1
ATOM 1906 O O . MET A 1 246 ? 25.338 23.741 -20.899 1.00 57.44 246 MET A O 1
ATOM 1910 N N . ASP A 1 247 ? 27.010 23.174 -19.514 1.00 55.62 247 ASP A N 1
ATOM 1911 C CA . ASP A 1 247 ? 27.187 24.520 -18.975 1.00 55.62 247 ASP A CA 1
ATOM 1912 C C . ASP A 1 247 ? 28.210 25.226 -19.875 1.00 55.62 247 ASP A C 1
ATOM 1914 O O . ASP A 1 247 ? 29.309 24.720 -20.118 1.00 55.62 247 ASP A O 1
ATOM 1918 N N . ASP A 1 248 ? 27.810 26.362 -20.443 1.00 52.97 248 ASP A N 1
ATOM 1919 C CA . ASP A 1 248 ? 28.588 27.147 -21.401 1.00 52.97 248 ASP A CA 1
ATOM 1920 C C . ASP A 1 248 ? 30.009 27.463 -20.876 1.00 52.97 248 ASP A C 1
ATOM 1922 O O . ASP A 1 248 ? 30.170 28.360 -20.048 1.00 52.97 248 ASP A O 1
ATOM 1926 N N . ASN A 1 249 ? 31.052 26.770 -21.370 1.00 54.72 249 ASN A N 1
ATOM 1927 C CA . ASN A 1 249 ? 32.113 27.388 -22.198 1.00 54.72 249 ASN A CA 1
ATOM 1928 C C . ASN A 1 249 ? 33.392 26.574 -22.488 1.00 54.72 249 ASN A C 1
ATOM 1930 O O . ASN A 1 249 ? 34.164 27.067 -23.297 1.00 54.72 249 ASN A O 1
ATOM 1934 N N . ASP A 1 250 ? 33.659 25.373 -21.958 1.00 56.59 250 ASP A N 1
ATOM 1935 C CA . ASP A 1 250 ? 35.008 24.774 -22.167 1.00 56.59 250 ASP A CA 1
ATOM 1936 C C . ASP A 1 250 ? 35.070 23.287 -22.567 1.00 56.59 250 ASP A C 1
ATOM 1938 O O . ASP A 1 250 ? 36.130 22.669 -22.502 1.00 56.59 250 ASP A O 1
ATOM 1942 N N . GLY A 1 251 ? 33.974 22.677 -23.041 1.00 57.47 251 GLY A N 1
ATOM 1943 C CA . GLY A 1 251 ? 34.002 21.284 -23.542 1.00 57.47 251 GLY A CA 1
ATOM 1944 C C . GLY A 1 251 ? 34.403 20.239 -22.485 1.00 57.47 251 GLY A C 1
ATOM 1945 O O . GLY A 1 251 ? 34.754 19.105 -22.814 1.00 57.47 251 GLY A O 1
ATOM 1946 N N . ILE A 1 252 ? 34.346 20.633 -21.215 1.00 58.50 252 ILE A N 1
ATOM 1947 C CA . ILE A 1 252 ? 34.709 19.868 -20.030 1.00 58.50 252 ILE A CA 1
ATOM 1948 C C . ILE A 1 252 ? 33.512 19.955 -19.081 1.00 58.50 252 ILE A C 1
ATOM 1950 O O . ILE A 1 252 ? 32.986 21.042 -18.846 1.00 58.50 252 ILE A O 1
ATOM 1954 N N . ASN A 1 253 ? 33.054 18.819 -18.555 1.00 61.31 253 ASN A N 1
ATOM 1955 C CA . ASN A 1 253 ? 31.990 18.820 -17.550 1.00 61.31 253 ASN A CA 1
ATOM 1956 C C . ASN A 1 253 ? 32.518 19.316 -16.188 1.00 61.31 253 ASN A C 1
ATOM 1958 O O . ASN A 1 253 ? 33.727 19.420 -15.980 1.00 61.31 253 ASN A O 1
ATOM 1962 N N . SER A 1 254 ? 31.636 19.581 -15.218 1.00 60.25 254 SER A N 1
ATOM 1963 C CA . SER A 1 254 ? 31.998 20.131 -13.894 1.00 60.25 254 SER A CA 1
ATOM 1964 C C . SER A 1 254 ? 33.028 19.305 -13.096 1.00 60.25 254 SER A C 1
ATOM 1966 O O . SER A 1 254 ? 33.484 19.749 -12.046 1.00 60.25 254 SER A O 1
ATOM 1968 N N . PHE A 1 255 ? 33.398 18.113 -13.577 1.00 61.75 255 PHE A N 1
ATOM 1969 C CA . PHE A 1 255 ? 34.339 17.183 -12.958 1.00 61.75 255 PHE A CA 1
ATOM 1970 C C . PHE A 1 255 ? 35.651 16.998 -13.741 1.00 61.75 255 PHE A C 1
ATOM 1972 O O . PHE A 1 255 ? 36.463 16.163 -13.351 1.00 61.75 255 PHE A O 1
ATOM 1979 N N . GLY A 1 256 ? 35.892 17.751 -14.822 1.00 59.53 256 GLY A N 1
ATOM 1980 C CA . GLY A 1 256 ? 37.149 17.659 -15.575 1.00 59.53 256 GLY A CA 1
ATOM 1981 C C . GLY A 1 256 ? 37.191 16.551 -16.635 1.00 59.53 256 GLY A C 1
ATOM 1982 O O . GLY A 1 256 ? 38.256 16.295 -17.195 1.00 59.53 256 GLY A O 1
ATOM 1983 N N . TYR A 1 257 ? 36.063 15.890 -16.918 1.00 65.38 257 TYR A N 1
ATOM 1984 C CA . TYR A 1 257 ? 35.961 14.845 -17.940 1.00 65.38 257 TYR A CA 1
ATOM 1985 C C . TYR A 1 257 ? 35.353 15.387 -19.239 1.00 65.38 257 TYR A C 1
ATOM 1987 O O . TYR A 1 257 ? 34.648 16.399 -19.243 1.00 65.38 257 TYR A O 1
ATOM 1995 N N . GLY A 1 258 ? 35.616 14.688 -20.349 1.00 66.19 258 GLY A N 1
ATOM 1996 C CA . GLY A 1 258 ? 34.974 14.980 -21.630 1.00 66.19 258 GLY A CA 1
ATOM 1997 C C . GLY A 1 258 ? 33.454 14.848 -21.528 1.00 66.19 258 GLY A C 1
ATOM 1998 O O . GLY A 1 258 ? 32.949 13.955 -20.845 1.00 66.19 258 GLY A O 1
ATOM 1999 N N . VAL A 1 259 ? 32.736 15.750 -22.197 1.00 73.31 259 VAL A N 1
ATOM 2000 C CA . VAL A 1 259 ? 31.269 15.767 -22.208 1.00 73.31 259 VAL A CA 1
ATOM 2001 C C . VAL A 1 259 ? 30.733 14.464 -22.798 1.00 73.31 259 VAL A C 1
ATOM 2003 O O . VAL A 1 259 ? 31.105 14.069 -23.902 1.00 73.31 259 VAL A O 1
ATOM 2006 N N . VAL A 1 260 ? 29.848 13.791 -22.061 1.00 80.94 260 VAL A N 1
ATOM 2007 C CA . VAL A 1 260 ? 29.155 12.601 -22.567 1.00 80.94 260 VAL A CA 1
ATOM 2008 C C . VAL A 1 260 ? 27.995 13.043 -23.450 1.00 80.94 260 VAL A C 1
ATOM 2010 O O . VAL A 1 260 ? 27.098 13.736 -22.976 1.00 80.94 260 VAL A O 1
ATOM 2013 N N . GLU A 1 261 ? 28.004 12.636 -24.716 1.00 85.75 261 GLU A N 1
ATOM 2014 C CA . GLU A 1 261 ? 26.911 12.889 -25.660 1.00 85.75 261 GLU A CA 1
ATOM 2015 C C . GLU A 1 261 ? 25.692 11.990 -25.398 1.00 85.75 261 GLU A C 1
ATOM 2017 O O . GLU A 1 261 ? 25.759 10.991 -24.674 1.00 85.75 261 GLU A O 1
ATOM 2022 N N . ASP A 1 262 ? 24.566 12.342 -26.020 1.00 90.00 262 ASP A N 1
ATOM 2023 C CA . ASP A 1 262 ? 23.380 11.491 -26.033 1.00 90.00 262 ASP A CA 1
ATOM 2024 C C . ASP A 1 262 ? 23.695 10.137 -26.680 1.00 90.00 262 ASP A C 1
ATOM 2026 O O . ASP A 1 262 ? 24.374 10.052 -27.705 1.00 90.00 262 ASP A O 1
ATOM 2030 N N . LYS A 1 263 ? 23.165 9.059 -26.099 1.00 92.50 263 LYS A N 1
ATOM 2031 C CA . LYS A 1 263 ? 23.446 7.697 -26.557 1.00 92.50 263 LYS A CA 1
ATOM 2032 C C . LYS A 1 263 ? 22.168 6.904 -26.755 1.00 92.50 263 LYS A C 1
ATOM 2034 O O . LYS A 1 263 ? 21.331 6.818 -25.861 1.00 92.50 263 LYS A O 1
ATOM 2039 N N . VAL A 1 264 ? 22.053 6.254 -27.908 1.00 95.38 264 VAL A N 1
ATOM 2040 C CA . VAL A 1 264 ? 20.992 5.274 -28.150 1.00 95.38 264 VAL A CA 1
ATOM 2041 C C . VAL A 1 264 ? 21.358 3.958 -27.470 1.00 95.38 264 VAL A C 1
ATOM 2043 O O . VAL A 1 264 ? 22.421 3.388 -27.725 1.00 95.38 264 VAL A O 1
ATOM 2046 N N . ILE A 1 265 ? 20.467 3.474 -26.609 1.00 95.19 265 ILE A N 1
ATOM 2047 C CA . ILE A 1 265 ? 20.562 2.162 -25.972 1.00 95.19 265 ILE A CA 1
ATOM 2048 C C . ILE A 1 265 ? 19.462 1.283 -26.551 1.00 95.19 265 ILE A C 1
ATOM 2050 O O . ILE A 1 265 ? 18.279 1.569 -26.384 1.00 95.19 265 ILE A O 1
ATOM 2054 N N . HIS A 1 266 ? 19.853 0.221 -27.249 1.00 96.25 266 HIS A N 1
ATOM 2055 C CA . HIS A 1 266 ? 18.914 -0.707 -27.870 1.00 96.25 266 HIS A CA 1
ATOM 2056 C C . HIS A 1 266 ? 18.339 -1.696 -26.854 1.00 96.25 266 HIS A C 1
ATOM 2058 O O . HIS A 1 266 ? 19.065 -2.221 -26.012 1.00 96.25 266 HIS A O 1
ATOM 2064 N N . GLY A 1 267 ? 17.045 -1.989 -26.972 1.00 93.88 267 GLY A N 1
ATOM 2065 C CA . GLY A 1 267 ? 16.333 -2.921 -26.102 1.00 93.88 267 GLY A CA 1
ATOM 2066 C C . GLY A 1 267 ? 15.002 -3.350 -26.714 1.00 93.88 267 GLY A C 1
ATOM 2067 O O . GLY A 1 267 ? 14.335 -2.551 -27.362 1.00 93.88 267 GLY A O 1
ATOM 2068 N N . ARG A 1 268 ? 14.633 -4.626 -26.536 1.00 93.75 268 ARG A N 1
ATOM 2069 C CA . ARG A 1 268 ? 13.356 -5.183 -27.031 1.00 93.75 268 ARG A CA 1
ATOM 2070 C C . ARG A 1 268 ? 12.192 -4.946 -26.075 1.00 93.75 268 ARG A C 1
ATOM 2072 O O . ARG A 1 268 ? 11.053 -4.887 -26.512 1.00 93.75 268 ARG A O 1
ATOM 2079 N N . ASN A 1 269 ? 12.501 -4.864 -24.784 1.00 95.88 269 ASN A N 1
ATOM 2080 C CA . ASN A 1 269 ? 11.549 -4.583 -23.725 1.00 95.88 269 ASN A CA 1
ATOM 2081 C C . ASN A 1 269 ? 12.041 -3.360 -22.959 1.00 95.88 269 ASN A C 1
ATOM 2083 O O . ASN A 1 269 ? 13.224 -3.275 -22.624 1.00 95.88 269 ASN A O 1
ATOM 2087 N N . ILE A 1 270 ? 11.139 -2.423 -22.703 1.00 94.69 270 ILE A N 1
ATOM 2088 C CA . ILE A 1 270 ? 11.388 -1.224 -21.912 1.00 94.69 270 ILE A CA 1
ATOM 2089 C C . ILE A 1 270 ? 10.355 -1.221 -20.802 1.00 94.69 270 ILE A C 1
ATOM 2091 O O . ILE A 1 270 ? 9.161 -1.230 -21.077 1.00 94.69 270 ILE A O 1
ATOM 2095 N N . ILE A 1 271 ? 10.824 -1.203 -19.560 1.00 93.94 271 ILE A N 1
ATOM 2096 C CA . ILE A 1 271 ? 9.9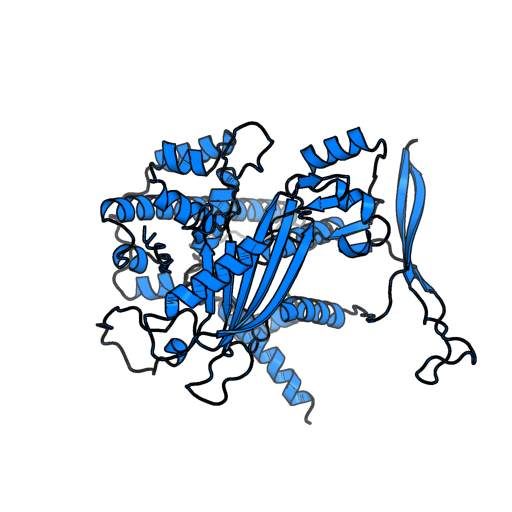72 -1.042 -18.387 1.00 93.94 271 ILE A CA 1
ATOM 2097 C C . ILE A 1 271 ? 10.152 0.392 -17.903 1.00 93.94 271 ILE A C 1
ATOM 2099 O O . ILE A 1 271 ? 11.279 0.822 -17.653 1.00 93.94 271 ILE A O 1
ATOM 2103 N N . ALA A 1 272 ? 9.061 1.140 -17.795 1.00 89.75 272 ALA A N 1
ATOM 2104 C CA . ALA A 1 272 ? 9.093 2.527 -17.361 1.00 89.75 272 ALA A CA 1
ATOM 2105 C C . ALA A 1 272 ? 8.026 2.785 -16.301 1.00 89.75 272 ALA A C 1
ATOM 2107 O O . ALA A 1 272 ? 6.876 2.373 -16.436 1.00 89.75 272 ALA A O 1
ATOM 2108 N N . ALA A 1 273 ? 8.396 3.514 -15.249 1.00 85.75 273 ALA A N 1
ATOM 2109 C CA . ALA A 1 273 ? 7.412 4.028 -14.311 1.00 85.75 273 ALA A CA 1
ATOM 2110 C C . ALA A 1 273 ? 6.507 5.029 -15.034 1.00 85.75 273 ALA A C 1
ATOM 2112 O O . ALA A 1 273 ? 7.006 5.911 -15.738 1.00 85.75 273 ALA A O 1
ATOM 2113 N N . ASN A 1 274 ? 5.200 4.925 -14.809 1.00 79.19 274 ASN A N 1
ATOM 2114 C CA . ASN A 1 274 ? 4.185 5.803 -15.375 1.00 79.19 274 ASN A CA 1
ATOM 2115 C C . ASN A 1 274 ? 4.604 7.275 -15.221 1.00 79.19 274 ASN A C 1
ATOM 2117 O O . ASN A 1 274 ? 4.800 7.977 -16.207 1.00 79.19 274 ASN A O 1
ATOM 2121 N N . ASP A 1 275 ? 4.940 7.700 -14.001 1.00 73.56 275 ASP A N 1
ATOM 2122 C CA . ASP A 1 275 ? 5.378 9.069 -13.689 1.00 73.56 275 ASP A CA 1
ATOM 2123 C C . ASP A 1 275 ? 6.562 9.574 -14.543 1.00 73.56 275 ASP A C 1
ATOM 2125 O O . ASP A 1 275 ? 6.698 10.779 -14.749 1.00 73.56 275 ASP A O 1
ATOM 2129 N N . SER A 1 276 ? 7.414 8.676 -15.054 1.00 76.31 276 SER A N 1
ATOM 2130 C CA . SER A 1 276 ? 8.562 9.026 -15.907 1.00 76.31 276 SER A CA 1
ATOM 2131 C C . SER A 1 276 ? 8.181 9.261 -17.372 1.00 76.31 276 SER A C 1
ATOM 2133 O O . SER A 1 276 ? 8.872 10.002 -18.066 1.00 76.31 276 SER A O 1
ATOM 2135 N N . LEU A 1 277 ? 7.084 8.665 -17.847 1.00 70.56 277 LEU A N 1
ATOM 2136 C CA . LEU A 1 277 ? 6.601 8.800 -19.227 1.00 70.56 277 LEU A CA 1
ATOM 2137 C C . LEU A 1 277 ? 5.814 10.100 -19.447 1.00 70.56 277 LEU A C 1
ATOM 2139 O O . LEU A 1 277 ? 5.856 10.685 -20.527 1.00 70.56 277 LEU A O 1
ATOM 2143 N N . PHE A 1 278 ? 5.127 10.592 -18.412 1.00 61.12 278 PHE A N 1
ATOM 2144 C CA . PHE A 1 278 ? 4.147 11.680 -18.537 1.00 61.12 278 PHE A CA 1
ATOM 2145 C C . PHE A 1 278 ? 4.679 13.080 -18.185 1.00 61.12 278 PHE A C 1
ATOM 2147 O O . PHE A 1 278 ? 3.884 14.017 -18.054 1.00 61.12 278 PHE A O 1
ATOM 2154 N N . LEU A 1 279 ? 6.004 13.284 -18.110 1.00 50.00 279 LEU A N 1
ATOM 2155 C CA . LEU A 1 279 ? 6.590 14.605 -17.812 1.00 50.00 279 LEU A CA 1
ATOM 2156 C C . LEU A 1 279 ? 6.145 15.710 -18.799 1.00 50.00 279 LEU A C 1
ATOM 2158 O O . LEU A 1 279 ? 6.072 16.875 -18.408 1.00 50.00 279 LEU A O 1
ATOM 2162 N N . HIS A 1 280 ? 5.782 15.363 -20.043 1.00 44.09 280 HIS A N 1
ATOM 2163 C CA . HIS A 1 280 ? 5.301 16.319 -21.053 1.00 44.09 280 HIS A CA 1
ATOM 2164 C C . HIS A 1 280 ? 3.769 16.425 -21.195 1.00 44.09 280 HIS A C 1
ATOM 2166 O O . HIS A 1 280 ? 3.290 17.395 -21.785 1.00 44.09 280 HIS A O 1
ATOM 2172 N N . GLN A 1 281 ? 2.986 15.509 -20.609 1.00 46.84 281 GLN A N 1
ATOM 2173 C CA . GLN A 1 281 ? 1.514 15.467 -20.726 1.00 46.84 281 GLN A CA 1
ATOM 2174 C C . GLN A 1 281 ? 0.764 15.753 -19.418 1.00 46.84 281 GLN A C 1
ATOM 2176 O O . GLN A 1 281 ? -0.452 15.572 -19.345 1.00 46.84 281 GLN A O 1
ATOM 2181 N N . LYS A 1 282 ? 1.462 16.290 -18.410 1.00 47.00 282 LYS A N 1
ATOM 2182 C CA . LYS A 1 282 ? 0.918 16.691 -17.101 1.00 47.00 282 LYS A CA 1
ATOM 2183 C C . LYS A 1 282 ? -0.445 17.407 -17.182 1.00 47.00 282 LYS A C 1
ATOM 2185 O O . LYS A 1 282 ? -1.336 17.122 -16.399 1.00 47.00 282 LYS A O 1
ATOM 2190 N N . LYS A 1 283 ? -0.655 18.247 -18.206 1.00 45.84 283 LYS A N 1
ATOM 2191 C CA . LYS A 1 283 ? -1.899 19.011 -18.429 1.00 45.84 283 LYS A CA 1
ATOM 2192 C C . LYS A 1 283 ? -3.127 18.192 -18.856 1.00 45.84 283 LYS A C 1
ATOM 2194 O O . LYS A 1 283 ? -4.230 18.719 -18.742 1.00 45.84 283 LYS A O 1
ATOM 2199 N N . ILE A 1 284 ? -2.959 16.988 -19.409 1.00 45.41 284 ILE A N 1
ATOM 2200 C CA . ILE A 1 284 ? -4.072 16.143 -19.881 1.00 45.41 284 ILE A CA 1
ATOM 2201 C C . ILE A 1 284 ? -4.540 15.226 -18.748 1.00 45.41 284 ILE A C 1
ATOM 2203 O O . ILE A 1 284 ? -5.729 15.189 -18.449 1.00 45.41 284 ILE A O 1
ATOM 2207 N N . LEU A 1 285 ? -3.606 14.579 -18.045 1.00 47.94 285 LEU A N 1
ATOM 2208 C CA . LEU A 1 285 ? -3.929 13.688 -16.927 1.00 47.94 285 LEU A CA 1
ATOM 2209 C C . LEU A 1 285 ? -4.438 14.450 -15.690 1.00 47.94 285 LEU A C 1
ATOM 2211 O O . LEU A 1 285 ? -5.404 14.016 -15.072 1.00 47.94 285 LEU A O 1
ATOM 2215 N N . GLU A 1 286 ? -3.868 15.626 -15.378 1.00 49.59 286 GLU A N 1
ATOM 2216 C CA . GLU A 1 286 ? -4.364 16.499 -14.295 1.00 49.59 286 GLU A CA 1
ATOM 2217 C C . GLU A 1 286 ? -5.806 16.977 -14.530 1.00 49.59 286 GLU A C 1
ATOM 2219 O O . GLU A 1 286 ? -6.484 17.332 -13.573 1.00 49.59 286 GLU A O 1
ATOM 2224 N N . LYS A 1 287 ? -6.288 16.982 -15.781 1.00 47.41 287 LYS A N 1
ATOM 2225 C CA . LYS A 1 287 ? -7.687 17.298 -16.110 1.00 47.41 287 LYS A CA 1
ATOM 2226 C C . LYS A 1 287 ? -8.613 16.079 -16.094 1.00 47.41 287 LYS A C 1
ATOM 2228 O O . LYS A 1 287 ? -9.820 16.276 -16.045 1.00 47.41 287 LYS A O 1
ATOM 2233 N N . SER A 1 288 ? -8.058 14.869 -16.173 1.00 50.59 288 SER A N 1
ATOM 2234 C CA . SER A 1 288 ? -8.808 13.620 -16.352 1.00 50.59 288 SER A CA 1
ATOM 2235 C C . SER A 1 288 ? -9.094 12.913 -15.023 1.00 50.59 288 SER A C 1
ATOM 2237 O O . SER A 1 288 ? -10.190 12.402 -14.815 1.00 50.59 288 SER A O 1
ATOM 2239 N N . THR A 1 289 ? -8.153 12.920 -14.070 1.00 56.31 289 THR A N 1
ATOM 2240 C CA . THR A 1 289 ? -8.341 12.174 -12.816 1.00 56.31 289 THR A CA 1
ATOM 2241 C C . THR A 1 289 ? -9.094 12.991 -11.769 1.00 56.31 289 THR A C 1
ATOM 2243 O O . THR A 1 289 ? -8.533 13.914 -11.172 1.00 56.31 289 THR A O 1
ATOM 2246 N N . ALA A 1 290 ? -10.333 12.597 -11.476 1.00 66.12 290 ALA A N 1
ATOM 2247 C CA . ALA A 1 290 ? -11.138 13.176 -10.399 1.00 66.12 290 ALA A CA 1
ATOM 2248 C C . ALA A 1 290 ? -10.646 12.800 -8.986 1.00 66.12 290 ALA A C 1
ATOM 2250 O O . ALA A 1 290 ? -11.177 13.310 -8.007 1.00 66.12 290 ALA A O 1
ATOM 2251 N N . ARG A 1 291 ? -9.639 11.925 -8.840 1.00 78.06 291 ARG A N 1
ATOM 2252 C CA . ARG A 1 291 ? -9.155 11.430 -7.540 1.00 78.06 291 ARG A CA 1
ATOM 2253 C C . ARG A 1 291 ? -7.644 11.585 -7.392 1.00 78.06 291 ARG A C 1
ATOM 2255 O O . ARG A 1 291 ? -6.876 11.408 -8.339 1.00 78.06 291 ARG A O 1
ATOM 2262 N N . ARG A 1 292 ? -7.204 11.904 -6.175 1.00 85.00 292 ARG A N 1
ATOM 2263 C CA . ARG A 1 292 ? -5.786 12.038 -5.811 1.00 85.00 292 ARG A CA 1
ATOM 2264 C C . ARG A 1 292 ? -5.476 11.279 -4.535 1.00 85.00 292 ARG A C 1
ATOM 2266 O O . ARG A 1 292 ? -6.322 11.169 -3.650 1.00 85.00 292 ARG A O 1
ATOM 2273 N N . ILE A 1 293 ? -4.236 10.819 -4.417 1.00 88.44 293 ILE A N 1
ATOM 2274 C CA . ILE A 1 293 ? -3.688 10.314 -3.161 1.00 88.44 293 ILE A CA 1
ATOM 2275 C C . ILE A 1 293 ? -2.964 11.455 -2.458 1.00 88.44 293 ILE A C 1
ATOM 2277 O O . ILE A 1 293 ? -2.045 12.061 -3.013 1.00 88.44 293 ILE A O 1
ATOM 2281 N N . LEU A 1 294 ? -3.378 11.736 -1.229 1.00 91.50 294 LEU A N 1
ATOM 2282 C CA . LEU A 1 294 ? -2.778 12.715 -0.339 1.00 91.50 294 LEU A CA 1
ATOM 2283 C C . LEU A 1 294 ? -1.915 11.989 0.693 1.00 91.50 294 LEU A C 1
ATOM 2285 O O . LEU A 1 294 ? -2.365 11.029 1.323 1.00 91.50 294 LEU A O 1
ATOM 2289 N N . ARG A 1 295 ? -0.678 12.452 0.869 1.00 93.88 295 ARG A N 1
ATOM 2290 C CA . ARG A 1 295 ? 0.262 11.940 1.866 1.00 93.88 295 ARG A CA 1
ATOM 2291 C C . ARG A 1 295 ? 0.779 13.068 2.739 1.00 93.88 295 ARG A C 1
ATOM 2293 O O . ARG A 1 295 ? 1.099 14.144 2.238 1.00 93.88 295 ARG A O 1
ATOM 2300 N N . ARG A 1 296 ? 0.911 12.781 4.030 1.00 95.25 296 ARG A N 1
ATOM 2301 C CA . ARG A 1 296 ? 1.541 13.652 5.021 1.00 95.25 296 ARG A CA 1
ATOM 2302 C C . ARG A 1 296 ? 2.527 12.837 5.843 1.00 95.25 296 ARG A C 1
ATOM 2304 O O . ARG A 1 296 ? 2.169 11.785 6.366 1.00 95.25 296 ARG A O 1
ATOM 2311 N N . ILE A 1 297 ? 3.761 13.314 5.937 1.00 96.38 297 ILE A N 1
ATOM 2312 C CA . ILE A 1 297 ? 4.800 12.756 6.804 1.00 96.38 297 ILE A CA 1
ATOM 2313 C C . ILE A 1 297 ? 5.079 13.797 7.877 1.00 96.38 297 ILE A C 1
ATOM 2315 O O . ILE A 1 297 ? 5.505 14.901 7.551 1.00 96.38 297 ILE A O 1
ATOM 2319 N N . SER A 1 298 ? 4.857 13.434 9.133 1.00 96.75 298 SER A N 1
ATOM 2320 C CA . SER A 1 298 ? 5.047 14.290 10.299 1.00 96.75 298 SER A CA 1
ATOM 2321 C C . SER A 1 298 ? 6.087 13.684 11.235 1.00 96.75 298 SER A C 1
ATOM 2323 O O . SER A 1 298 ? 6.038 12.493 11.533 1.00 96.75 298 SER A O 1
ATOM 2325 N N . VAL A 1 299 ? 7.005 14.504 11.738 1.00 95.69 299 VAL A N 1
ATOM 2326 C CA . VAL A 1 299 ? 7.904 14.152 12.841 1.00 95.69 299 VAL A CA 1
ATOM 2327 C C . VAL A 1 299 ? 7.306 14.727 14.115 1.00 95.69 299 VAL A C 1
ATOM 2329 O O . VAL A 1 299 ? 7.186 15.942 14.262 1.00 95.69 299 VAL A O 1
ATOM 2332 N N . VAL A 1 300 ? 6.915 13.848 15.028 1.00 93.06 300 VAL A N 1
ATOM 2333 C CA . VAL A 1 300 ? 6.243 14.193 16.281 1.00 93.06 300 VAL A CA 1
ATOM 2334 C C . VAL A 1 300 ? 7.159 13.851 17.449 1.00 93.06 300 VAL A C 1
ATOM 2336 O O . VAL A 1 300 ? 7.712 12.754 17.504 1.00 93.06 300 VAL A O 1
ATOM 2339 N N . ARG A 1 301 ? 7.313 14.775 18.397 1.00 90.31 301 ARG A N 1
ATOM 2340 C CA . ARG A 1 301 ? 7.976 14.515 19.676 1.00 90.31 301 ARG A CA 1
ATOM 2341 C C . ARG A 1 301 ? 7.031 13.736 20.591 1.00 90.31 301 ARG A C 1
ATOM 2343 O O . ARG A 1 301 ? 5.892 14.145 20.806 1.00 90.31 301 ARG A O 1
ATOM 2350 N N . GLY A 1 302 ? 7.532 12.636 21.135 1.00 86.56 302 GLY A N 1
ATOM 2351 C CA . GLY A 1 302 ? 6.841 11.699 22.013 1.00 86.56 302 GLY A CA 1
ATOM 2352 C C . GLY A 1 302 ? 6.151 10.546 21.277 1.00 86.56 302 GLY A C 1
ATOM 2353 O O . GLY A 1 302 ? 6.082 10.498 20.048 1.00 86.56 302 GLY A O 1
ATOM 2354 N N . LYS A 1 303 ? 5.631 9.586 22.054 1.00 85.31 303 LYS A N 1
ATOM 2355 C CA . LYS A 1 303 ? 4.910 8.409 21.546 1.00 85.31 303 LYS A CA 1
ATOM 2356 C C . LYS A 1 303 ? 3.420 8.702 21.376 1.00 85.31 303 LYS A C 1
ATOM 2358 O O . LYS A 1 303 ? 2.708 8.988 22.340 1.00 85.31 303 LYS A O 1
ATOM 2363 N N . LEU A 1 304 ? 2.923 8.545 20.151 1.00 83.06 304 LEU A N 1
ATOM 2364 C CA . LEU A 1 304 ? 1.496 8.597 19.823 1.00 83.06 304 LEU A CA 1
ATOM 2365 C C . LEU A 1 304 ? 0.700 7.454 20.456 1.00 83.06 304 LEU A C 1
ATOM 2367 O O . LEU A 1 304 ? -0.515 7.577 20.614 1.00 83.06 304 LEU A O 1
ATOM 2371 N N . ILE A 1 305 ? 1.341 6.336 20.801 1.00 79.56 305 ILE A N 1
ATOM 2372 C CA . ILE A 1 305 ? 0.734 5.184 21.467 1.00 79.56 305 ILE A CA 1
ATOM 2373 C C . ILE A 1 305 ? 1.674 4.676 22.577 1.00 79.56 305 ILE A C 1
ATOM 2375 O O . ILE A 1 305 ? 2.601 3.932 22.284 1.00 79.56 305 ILE A O 1
ATOM 2379 N N . PRO A 1 306 ? 1.470 5.065 23.856 1.00 66.88 306 PRO A N 1
ATOM 2380 C CA . PRO A 1 306 ? 2.274 4.634 24.976 1.00 66.88 306 PRO A CA 1
ATOM 2381 C C . PRO A 1 306 ? 1.961 3.183 25.303 1.00 66.88 306 PRO A C 1
ATOM 2383 O O . PRO A 1 306 ? 0.827 2.704 25.186 1.00 66.88 306 PRO A O 1
ATOM 2386 N N . SER A 1 307 ? 2.991 2.524 25.798 1.00 59.06 307 SER A N 1
ATOM 2387 C CA . SER A 1 307 ? 3.093 1.087 25.999 1.00 59.06 307 SER A CA 1
ATOM 2388 C C . SER A 1 307 ? 2.237 0.502 27.126 1.00 59.06 307 SER A C 1
ATOM 2390 O O . SER A 1 307 ? 2.400 -0.654 27.502 1.00 59.06 307 SER A O 1
ATOM 2392 N N . SER A 1 308 ? 1.305 1.263 27.693 1.00 54.28 308 SER A N 1
ATOM 2393 C CA . SER A 1 308 ? 0.503 0.828 28.835 1.00 54.28 308 SER A CA 1
ATOM 2394 C C . SER A 1 308 ? -0.912 1.397 28.778 1.00 54.28 308 SER A C 1
ATOM 2396 O O . SER A 1 308 ? -1.307 2.288 29.523 1.00 54.28 308 SER A O 1
ATOM 2398 N N . SER A 1 309 ? -1.740 0.801 27.920 1.00 42.03 309 SER A N 1
ATOM 2399 C CA . SER A 1 309 ? -3.199 0.856 28.075 1.00 42.03 309 SER A CA 1
ATOM 2400 C C . SER A 1 309 ? -3.734 -0.425 28.735 1.00 42.03 309 SER A C 1
ATOM 2402 O O . SER A 1 309 ? -4.548 -1.142 28.176 1.00 42.03 309 SER A O 1
ATOM 2404 N N . GLY A 1 310 ? -3.287 -0.686 29.969 1.00 39.53 310 GLY A N 1
ATOM 2405 C CA . GLY A 1 310 ? -4.097 -1.332 31.011 1.00 39.53 310 GLY A CA 1
ATOM 2406 C C . GLY A 1 310 ? -4.634 -2.753 30.788 1.00 39.53 310 GLY A C 1
ATOM 2407 O O . GLY A 1 310 ? -5.836 -2.966 30.966 1.00 39.53 310 GLY A O 1
ATOM 2408 N N . GLU A 1 311 ? -3.762 -3.735 30.561 1.00 38.28 311 GLU A N 1
ATOM 2409 C CA . GLU A 1 311 ? -4.025 -5.117 30.988 1.00 38.28 311 GLU A CA 1
ATOM 2410 C C . GLU A 1 311 ? -2.948 -5.543 31.992 1.00 38.28 311 GLU A C 1
ATOM 2412 O O . GLU A 1 311 ? -1.751 -5.471 31.723 1.00 38.28 311 GLU A O 1
ATOM 2417 N N . GLN A 1 312 ? -3.384 -5.910 33.201 1.00 32.81 312 GLN A N 1
ATOM 2418 C CA . GLN A 1 312 ? -2.537 -6.545 34.205 1.00 32.81 312 GLN A CA 1
ATOM 2419 C C . GLN A 1 312 ? -1.950 -7.820 33.590 1.00 32.81 312 GLN A C 1
ATOM 2421 O O . GLN A 1 312 ? -2.698 -8.751 33.294 1.00 32.81 312 GLN A O 1
ATOM 2426 N N . LYS A 1 313 ? -0.622 -7.859 33.420 1.00 36.78 313 LYS A N 1
ATOM 2427 C CA . LYS A 1 313 ? 0.137 -9.095 33.202 1.00 36.78 313 LYS A CA 1
ATOM 2428 C C . LYS A 1 313 ? -0.135 -10.017 34.395 1.00 36.78 313 LYS A C 1
ATOM 2430 O O . LYS A 1 313 ? 0.406 -9.804 35.474 1.00 36.78 313 LYS A O 1
ATOM 2435 N N . ASN A 1 314 ? -1.003 -11.003 34.200 1.00 32.50 314 ASN A N 1
ATOM 2436 C CA . ASN A 1 314 ? -1.240 -12.103 35.135 1.00 32.50 314 ASN A CA 1
ATOM 2437 C C . ASN A 1 314 ? -0.715 -13.429 34.564 1.00 32.50 314 ASN A C 1
ATOM 2439 O O . ASN A 1 314 ? -1.224 -14.488 34.913 1.00 32.50 314 ASN A O 1
ATOM 2443 N N . ASP A 1 315 ? 0.316 -13.371 33.721 1.00 33.59 315 ASP A N 1
ATOM 2444 C CA . ASP A 1 315 ? 1.016 -14.562 33.256 1.00 33.59 315 ASP A CA 1
ATOM 2445 C C . ASP A 1 315 ? 2.372 -14.655 33.954 1.00 33.59 315 ASP A C 1
ATOM 2447 O O . ASP A 1 315 ? 3.322 -13.919 33.685 1.00 33.59 315 ASP A O 1
ATOM 2451 N N . ILE A 1 316 ? 2.417 -15.567 34.924 1.00 40.62 316 ILE A N 1
ATOM 2452 C CA . ILE A 1 316 ? 3.640 -16.096 35.515 1.00 40.62 316 ILE A CA 1
ATOM 2453 C C . ILE A 1 316 ? 4.243 -17.032 34.466 1.00 40.62 316 ILE A C 1
ATOM 2455 O O . ILE A 1 316 ? 3.935 -18.222 34.442 1.00 40.62 316 ILE A O 1
ATOM 2459 N N . SER A 1 317 ? 5.095 -16.512 33.590 1.00 39.50 317 SER A N 1
ATOM 2460 C CA . SER A 1 317 ? 6.004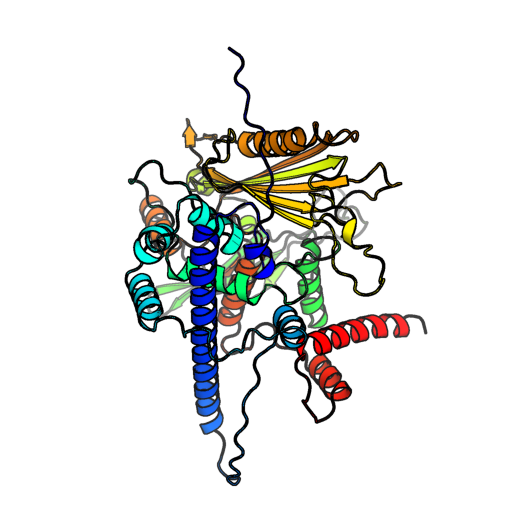 -17.352 32.811 1.00 39.50 317 SER A CA 1
ATOM 2461 C C . SER A 1 317 ? 7.258 -16.579 32.418 1.00 39.50 317 SER A C 1
ATOM 2463 O O . SER A 1 317 ? 7.219 -15.744 31.525 1.00 39.50 317 SER A O 1
ATOM 2465 N N . ASN A 1 318 ? 8.337 -16.926 33.124 1.00 32.41 318 ASN A N 1
ATOM 2466 C CA . ASN A 1 318 ? 9.760 -16.845 32.786 1.00 32.41 318 ASN A CA 1
ATOM 2467 C C . ASN A 1 318 ? 10.312 -15.501 32.282 1.00 32.41 318 ASN A C 1
ATOM 2469 O O . ASN A 1 318 ? 10.028 -15.048 31.180 1.00 32.41 318 ASN A O 1
ATOM 2473 N N . GLY A 1 319 ? 11.182 -14.915 33.110 1.00 30.98 319 GLY A N 1
ATOM 2474 C CA . GLY A 1 319 ? 11.874 -13.659 32.855 1.00 30.98 319 GLY A CA 1
ATOM 2475 C C . GLY A 1 319 ? 12.893 -13.753 31.724 1.00 30.98 319 GLY A C 1
ATOM 2476 O O . GLY A 1 319 ? 14.068 -14.018 31.965 1.00 30.98 319 GLY A O 1
ATOM 2477 N N . HIS A 1 320 ? 12.431 -13.471 30.511 1.00 32.56 320 HIS A N 1
ATOM 2478 C CA . HIS A 1 320 ? 13.191 -12.653 29.580 1.00 32.56 320 HIS A CA 1
ATOM 2479 C C . HIS A 1 320 ? 12.598 -11.246 29.638 1.00 32.56 320 HIS A C 1
ATOM 2481 O O . HIS A 1 320 ? 11.399 -11.063 29.434 1.00 32.56 320 HIS A O 1
ATOM 2487 N N . ASP A 1 321 ? 13.422 -10.276 30.018 1.00 33.25 321 ASP A N 1
ATOM 2488 C CA . ASP A 1 321 ? 13.042 -8.873 30.103 1.00 33.25 321 ASP A CA 1
ATOM 2489 C C . ASP A 1 321 ? 12.501 -8.381 28.743 1.00 33.25 321 ASP A C 1
ATOM 2491 O O . ASP A 1 321 ? 13.164 -8.473 27.714 1.00 33.25 321 ASP A O 1
ATOM 2495 N N . ASP A 1 322 ? 11.254 -7.902 28.737 1.00 38.47 322 ASP A N 1
ATOM 2496 C CA . ASP A 1 322 ? 10.500 -7.425 27.565 1.00 38.47 322 ASP A CA 1
ATOM 2497 C C . ASP A 1 322 ? 11.014 -6.029 27.120 1.00 38.47 322 ASP A C 1
ATOM 2499 O O . ASP A 1 322 ? 10.360 -5.000 27.341 1.00 38.47 322 ASP A O 1
ATOM 2503 N N . GLU A 1 323 ? 12.194 -5.962 26.493 1.00 40.59 323 GLU A N 1
ATOM 2504 C CA . GLU A 1 323 ? 12.713 -4.730 25.858 1.00 40.59 323 GLU A CA 1
ATOM 2505 C C . GLU A 1 323 ? 11.748 -4.185 24.777 1.00 40.59 323 GLU A C 1
ATOM 2507 O O . GLU A 1 323 ? 11.599 -2.972 24.618 1.00 40.59 323 GLU A O 1
ATOM 2512 N N . ASN A 1 324 ? 10.950 -5.061 24.151 1.00 46.31 324 ASN A N 1
ATOM 2513 C CA . ASN A 1 324 ? 9.928 -4.716 23.151 1.00 46.31 324 ASN A CA 1
ATOM 2514 C C . ASN A 1 324 ? 8.768 -3.853 23.676 1.00 46.31 324 ASN A C 1
ATOM 2516 O O . ASN A 1 324 ? 8.000 -3.303 22.884 1.00 46.31 324 ASN A O 1
ATOM 2520 N N . SER A 1 325 ? 8.599 -3.706 24.997 1.00 51.59 325 SER A N 1
ATOM 2521 C CA . SER A 1 325 ? 7.546 -2.831 25.528 1.00 51.59 325 SER A CA 1
ATOM 2522 C C . SER A 1 325 ? 7.833 -1.349 25.280 1.00 51.59 325 SER A C 1
ATOM 2524 O O . SER A 1 325 ? 6.964 -0.522 25.523 1.00 51.59 325 SER A O 1
ATOM 2526 N N . GLN A 1 326 ? 9.009 -0.976 24.777 1.00 62.03 326 GLN A N 1
ATOM 2527 C CA . GLN A 1 326 ? 9.335 0.410 24.444 1.00 62.03 326 GLN A CA 1
ATOM 2528 C C . GLN A 1 326 ? 9.172 0.751 22.961 1.00 62.03 326 GLN A C 1
ATOM 2530 O O . GLN A 1 326 ? 9.329 1.914 22.617 1.00 62.03 326 GLN A O 1
ATOM 2535 N N . GLU A 1 327 ? 8.801 -0.178 22.094 1.0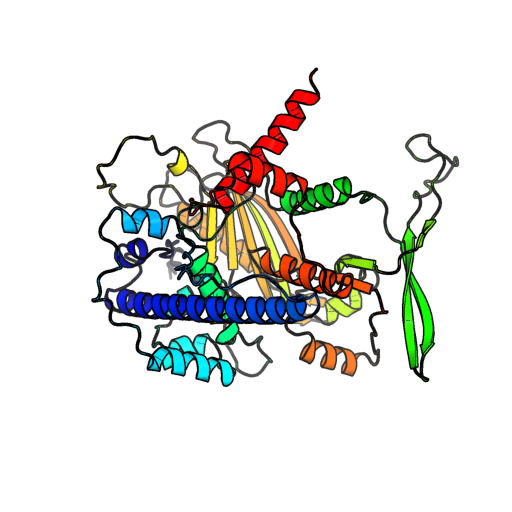0 81.50 327 GLU A N 1
ATOM 2536 C CA . GLU A 1 327 ? 8.780 0.102 20.657 1.00 81.50 327 GLU A CA 1
ATOM 2537 C C . GLU A 1 327 ? 7.392 0.539 20.175 1.00 81.50 327 GLU A C 1
ATOM 2539 O O . GLU A 1 327 ? 6.349 0.037 20.608 1.00 81.50 327 GLU A O 1
ATOM 2544 N N . GLN A 1 328 ? 7.369 1.480 19.240 1.00 85.94 328 GLN A N 1
ATOM 2545 C CA . GLN A 1 328 ? 6.168 1.997 18.615 1.00 85.94 328 GLN A CA 1
ATOM 2546 C C . GLN A 1 328 ? 6.213 1.721 17.117 1.00 85.94 328 GLN A C 1
ATOM 2548 O O . GLN A 1 328 ? 6.826 2.457 16.354 1.00 85.94 328 GLN A O 1
ATOM 2553 N N . ARG A 1 329 ? 5.500 0.674 16.699 1.00 90.75 329 ARG A N 1
ATOM 2554 C CA . ARG A 1 329 ? 5.320 0.290 15.294 1.00 90.75 329 ARG A CA 1
ATOM 2555 C C . ARG A 1 329 ? 3.856 -0.061 15.073 1.00 90.75 329 ARG A C 1
ATOM 2557 O O . ARG A 1 329 ? 3.442 -1.199 15.283 1.00 90.75 329 ARG A O 1
ATOM 2564 N N . TYR A 1 330 ? 3.051 0.937 14.725 1.00 90.88 330 TYR A N 1
ATOM 2565 C CA . TYR A 1 330 ? 1.602 0.776 14.616 1.00 90.88 330 TYR A CA 1
ATOM 2566 C C . TYR A 1 330 ? 1.080 1.211 13.259 1.00 90.88 330 TYR A C 1
ATOM 2568 O O . TYR A 1 330 ? 1.404 2.293 12.773 1.00 90.88 330 TYR A O 1
ATOM 2576 N N . ILE A 1 331 ? 0.176 0.403 12.713 1.00 92.75 331 ILE A N 1
ATOM 2577 C CA . ILE A 1 331 ? -0.742 0.835 11.665 1.00 92.75 331 ILE A CA 1
ATOM 2578 C C . ILE A 1 331 ? -1.981 1.422 12.341 1.00 92.75 331 ILE A C 1
ATOM 2580 O O . ILE A 1 331 ? -2.558 0.833 13.257 1.00 92.75 331 ILE A O 1
ATOM 2584 N N . ILE A 1 332 ? -2.378 2.602 11.889 1.00 92.94 332 ILE A N 1
ATOM 2585 C CA . ILE A 1 332 ? -3.552 3.335 12.347 1.00 92.94 332 ILE A CA 1
ATOM 2586 C C . ILE A 1 332 ? -4.551 3.347 11.196 1.00 92.94 332 ILE A C 1
ATOM 2588 O O . ILE A 1 332 ? -4.204 3.675 10.067 1.00 92.94 332 ILE A O 1
ATOM 2592 N N . VAL A 1 333 ? -5.805 3.014 11.479 1.00 92.88 333 VAL A N 1
ATOM 2593 C CA . VAL A 1 333 ? -6.887 3.076 10.494 1.00 92.88 333 VAL A CA 1
ATOM 2594 C C . VAL A 1 333 ? -7.961 4.007 11.029 1.00 92.88 333 VAL A C 1
ATOM 2596 O O . VAL A 1 333 ? -8.550 3.743 12.078 1.00 92.88 333 VAL A O 1
ATOM 2599 N N . MET A 1 334 ? -8.218 5.100 10.313 1.00 92.19 334 MET A N 1
ATOM 2600 C CA . MET A 1 334 ? -9.351 5.987 10.569 1.00 92.19 334 MET A CA 1
ATOM 2601 C C . MET A 1 334 ? -10.369 5.760 9.459 1.00 92.19 334 MET A C 1
ATOM 2603 O O . MET A 1 334 ? -10.147 6.123 8.307 1.00 92.19 334 MET A O 1
ATOM 2607 N N . THR A 1 335 ? -11.476 5.104 9.793 1.00 90.50 335 THR A N 1
ATOM 2608 C CA . THR A 1 335 ? -12.532 4.765 8.831 1.00 90.50 335 THR A CA 1
ATOM 2609 C C . THR A 1 335 ? -13.167 6.028 8.244 1.00 90.50 335 THR A C 1
ATOM 2611 O O . THR A 1 335 ? -13.057 7.094 8.857 1.00 90.50 335 THR A O 1
ATOM 2614 N N . PRO A 1 336 ? -13.875 5.956 7.110 1.00 87.44 336 PRO A N 1
ATOM 2615 C CA . PRO A 1 336 ? -14.677 7.076 6.631 1.00 87.44 336 PRO A CA 1
ATOM 2616 C C . PRO A 1 336 ? -15.574 7.669 7.727 1.00 87.44 336 PRO A C 1
ATOM 2618 O O . PRO A 1 336 ? -16.111 6.939 8.570 1.00 87.44 336 PRO A O 1
ATOM 2621 N N . GLN A 1 337 ? -15.717 8.994 7.715 1.00 85.06 337 GLN A N 1
ATOM 2622 C CA . GLN A 1 337 ? -16.509 9.780 8.662 1.00 85.06 337 GLN A CA 1
ATOM 2623 C C . GLN A 1 337 ? -16.059 9.592 10.127 1.00 85.06 337 GLN A C 1
ATOM 2625 O O . GLN A 1 337 ? -16.879 9.492 11.045 1.00 85.06 337 GLN A O 1
ATOM 2630 N N . THR A 1 338 ? -14.745 9.526 10.374 1.00 85.69 338 THR A N 1
ATOM 2631 C CA . THR A 1 338 ? -14.197 9.383 11.732 1.00 85.69 338 THR A CA 1
ATOM 2632 C C . THR A 1 338 ? -14.362 10.677 12.528 1.00 85.69 338 THR A C 1
ATOM 2634 O O . THR A 1 338 ? -13.679 11.672 12.289 1.00 85.69 338 THR A O 1
ATOM 2637 N N . GLY A 1 339 ? -15.236 10.652 13.537 1.00 82.56 339 GLY A N 1
ATOM 2638 C CA . GLY A 1 339 ? -15.424 11.763 14.471 1.00 82.56 339 GLY A CA 1
ATOM 2639 C C . GLY A 1 339 ? -15.746 13.075 13.753 1.00 82.56 339 GLY A C 1
ATOM 2640 O O . GLY A 1 339 ? -16.741 13.170 13.040 1.00 82.56 339 GLY A O 1
ATOM 2641 N N . THR A 1 340 ? -14.905 14.090 13.952 1.00 82.44 340 THR A N 1
ATOM 2642 C CA . THR A 1 340 ? -15.040 15.408 13.314 1.00 82.44 340 THR A CA 1
ATOM 2643 C C . THR A 1 340 ? -14.213 15.566 12.039 1.00 82.44 340 THR A C 1
ATOM 2645 O O . THR A 1 340 ? -14.324 16.611 11.410 1.00 82.44 340 THR A O 1
ATOM 2648 N N . LEU A 1 341 ? -13.418 14.559 11.646 1.00 82.50 341 LEU A N 1
ATOM 2649 C CA . LEU A 1 341 ? -12.494 14.643 10.504 1.00 82.50 341 LEU A CA 1
ATOM 2650 C C . LEU A 1 341 ? -13.209 14.725 9.152 1.00 82.50 341 LEU A C 1
ATOM 2652 O O . LEU A 1 341 ? -12.592 15.124 8.173 1.00 82.50 341 LEU A O 1
ATOM 2656 N N . LYS A 1 342 ? -14.489 14.320 9.088 1.00 80.75 342 LYS A N 1
ATOM 2657 C CA . LYS A 1 342 ? -15.315 14.301 7.863 1.00 80.75 342 LYS A CA 1
ATOM 2658 C C . LYS A 1 342 ? -14.616 13.664 6.649 1.00 80.75 342 LYS A C 1
ATOM 2660 O O . LYS A 1 342 ? -14.931 13.990 5.514 1.00 80.75 342 LYS A O 1
ATOM 2665 N N . ASN A 1 343 ? -13.685 12.742 6.885 1.00 87.88 343 ASN A N 1
ATOM 2666 C CA . ASN A 1 343 ? -12.934 12.082 5.830 1.00 87.88 343 ASN A CA 1
ATOM 2667 C C . ASN A 1 343 ? -13.856 11.168 5.008 1.00 87.88 343 ASN A C 1
ATOM 2669 O O . ASN A 1 343 ? -14.535 10.309 5.568 1.00 87.88 343 ASN A O 1
ATOM 2673 N N . GLU A 1 344 ? -13.883 11.346 3.692 1.00 83.25 344 GLU A N 1
ATOM 2674 C CA . GLU A 1 344 ? -14.728 10.555 2.781 1.00 83.25 344 GLU A CA 1
ATOM 2675 C C . GLU A 1 344 ? -14.147 9.162 2.527 1.00 83.25 344 GLU A C 1
ATOM 2677 O O . GLU A 1 344 ? -14.863 8.161 2.487 1.00 83.25 344 GLU A O 1
ATOM 2682 N N . SER A 1 345 ? -12.821 9.103 2.409 1.00 87.00 345 SER A N 1
ATOM 2683 C CA . SER A 1 345 ? -12.048 7.870 2.286 1.00 87.00 345 SER A CA 1
ATOM 2684 C C . SER A 1 345 ? -11.416 7.488 3.622 1.00 87.00 345 SER A C 1
ATOM 2686 O O . SER A 1 345 ? -11.223 8.326 4.507 1.00 87.00 345 SER A O 1
ATOM 2688 N N . VAL A 1 346 ? -11.071 6.209 3.775 1.00 90.75 346 VAL A N 1
ATOM 2689 C CA . VAL A 1 346 ? -10.265 5.738 4.909 1.00 90.75 346 VAL A CA 1
ATOM 2690 C C . VAL A 1 346 ? -8.941 6.509 4.963 1.00 90.75 346 VAL A C 1
ATOM 2692 O O . VAL A 1 346 ? -8.356 6.784 3.924 1.00 90.75 346 VAL A O 1
ATOM 2695 N N . ILE A 1 347 ? -8.445 6.844 6.154 1.00 93.62 347 ILE A N 1
ATOM 2696 C CA . ILE A 1 347 ? -7.076 7.341 6.339 1.00 93.62 347 ILE A CA 1
ATOM 2697 C C . ILE A 1 347 ? -6.253 6.198 6.919 1.00 93.62 347 ILE A C 1
ATOM 2699 O O . ILE A 1 347 ? -6.530 5.706 8.018 1.00 93.62 347 ILE A O 1
ATOM 2703 N N . HIS A 1 348 ? -5.227 5.798 6.182 1.00 94.12 348 HIS A N 1
ATOM 2704 C CA . HIS A 1 348 ? -4.221 4.858 6.644 1.00 94.12 348 HIS A CA 1
ATOM 2705 C C . HIS A 1 348 ? -3.063 5.625 7.271 1.00 94.12 348 HIS A C 1
ATOM 2707 O O . HIS A 1 348 ? -2.578 6.601 6.704 1.00 94.12 348 HIS A O 1
ATOM 2713 N N . GLY A 1 349 ? -2.625 5.192 8.443 1.00 93.25 349 GLY A N 1
ATOM 2714 C CA . GLY A 1 349 ? -1.539 5.794 9.193 1.00 93.25 349 GLY A CA 1
ATOM 2715 C C . GLY A 1 349 ? -0.490 4.768 9.584 1.00 93.25 349 GLY A C 1
ATOM 2716 O O . GLY A 1 349 ? -0.806 3.608 9.828 1.00 93.25 349 GLY A O 1
ATOM 2717 N N . LEU A 1 350 ? 0.753 5.211 9.680 1.00 94.50 350 LEU A N 1
ATOM 2718 C CA . LEU A 1 350 ? 1.881 4.434 10.161 1.00 94.50 350 LEU A CA 1
ATOM 2719 C C . LEU A 1 350 ? 2.626 5.288 11.185 1.00 94.50 350 LEU A C 1
ATOM 2721 O O . LEU A 1 350 ? 3.059 6.389 10.859 1.00 94.50 350 LEU A O 1
ATOM 2725 N N . ALA A 1 351 ? 2.719 4.807 12.420 1.00 93.94 351 ALA A N 1
ATOM 2726 C CA . ALA A 1 351 ? 3.445 5.456 13.504 1.00 93.94 351 ALA A CA 1
ATOM 2727 C C . ALA A 1 351 ? 4.647 4.589 13.871 1.00 93.94 351 ALA A C 1
ATOM 2729 O O . ALA A 1 351 ? 4.467 3.474 14.370 1.00 93.94 351 ALA A O 1
ATOM 2730 N N . ILE A 1 352 ? 5.843 5.102 13.590 1.00 93.19 352 ILE A N 1
ATOM 2731 C CA . ILE A 1 352 ? 7.109 4.393 13.765 1.00 93.19 352 ILE A CA 1
ATOM 2732 C C . ILE A 1 352 ? 8.089 5.263 14.556 1.00 93.19 352 ILE A C 1
ATOM 2734 O O . ILE A 1 352 ? 8.197 6.458 14.284 1.00 93.19 352 ILE A O 1
ATOM 2738 N N . ASP A 1 353 ? 8.782 4.679 15.528 1.00 90.94 353 ASP A N 1
ATOM 2739 C CA . ASP A 1 353 ? 9.869 5.320 16.276 1.00 90.94 353 ASP A CA 1
ATOM 2740 C C . ASP A 1 353 ? 11.270 4.921 15.764 1.00 90.94 353 ASP A C 1
ATOM 2742 O O . ASP A 1 353 ? 11.442 4.401 14.657 1.00 90.94 353 ASP A O 1
ATOM 2746 N N . ASP A 1 354 ? 12.301 5.201 16.556 1.00 89.44 354 ASP A N 1
ATOM 2747 C CA . ASP A 1 354 ? 13.701 5.012 16.183 1.00 89.44 354 ASP A CA 1
ATOM 2748 C C . ASP A 1 354 ? 14.148 3.547 16.233 1.00 89.44 354 ASP A C 1
ATOM 2750 O O . ASP A 1 354 ? 15.223 3.238 15.719 1.00 89.44 354 ASP A O 1
ATOM 2754 N N . SER A 1 355 ? 13.300 2.630 16.724 1.00 88.56 355 SER A N 1
ATOM 2755 C CA . SER A 1 355 ? 13.574 1.182 16.774 1.00 88.56 355 SER A CA 1
ATOM 2756 C C . SER A 1 355 ? 13.859 0.554 15.405 1.00 88.56 355 SER A C 1
ATOM 2758 O O . SER A 1 355 ? 14.469 -0.509 15.322 1.00 88.56 355 SER A O 1
ATOM 2760 N N . VAL A 1 356 ? 13.439 1.205 14.315 1.00 90.00 356 VAL A N 1
ATOM 2761 C CA . VAL A 1 356 ? 13.716 0.761 12.937 1.00 90.00 356 VAL A CA 1
ATOM 2762 C C . VAL A 1 356 ? 14.517 1.780 12.128 1.00 90.00 356 VAL A C 1
ATOM 2764 O O . VAL A 1 356 ? 14.550 1.696 10.903 1.00 90.00 356 VAL A O 1
ATOM 2767 N N . PHE A 1 357 ? 15.179 2.731 12.795 1.00 91.88 357 PHE A N 1
ATOM 2768 C CA . PHE A 1 357 ? 16.105 3.696 12.185 1.00 91.88 357 PHE A CA 1
ATOM 2769 C C . PHE A 1 357 ? 15.487 4.612 11.114 1.00 91.88 357 PHE A C 1
ATOM 2771 O O . PHE A 1 357 ? 16.160 5.008 10.163 1.00 91.88 357 PHE A O 1
ATOM 2778 N N . VAL A 1 358 ? 14.204 4.962 11.258 1.00 91.69 358 VAL A N 1
ATOM 2779 C CA . VAL A 1 358 ? 13.510 5.891 10.339 1.00 91.69 358 VAL A CA 1
ATOM 2780 C C . VAL A 1 358 ? 13.189 7.249 10.961 1.00 91.69 358 VAL A C 1
ATOM 2782 O O . VAL A 1 358 ? 12.876 8.190 10.234 1.00 91.69 358 VAL A O 1
ATOM 2785 N N . SER A 1 359 ? 13.253 7.372 12.289 1.00 90.62 359 SER A N 1
ATOM 2786 C CA . SER A 1 359 ? 13.078 8.637 13.006 1.00 90.62 359 SER A CA 1
ATOM 2787 C C . SER A 1 359 ? 14.405 9.127 13.595 1.00 90.62 359 SER A C 1
ATOM 2789 O O . SER A 1 359 ? 15.342 8.337 13.732 1.00 90.62 359 SER A O 1
ATOM 2791 N N . PRO A 1 360 ? 14.505 10.415 13.979 1.00 88.94 360 PRO A N 1
ATOM 2792 C CA . PRO A 1 360 ? 15.647 10.907 14.743 1.00 88.94 360 PRO A CA 1
ATOM 2793 C C . PRO A 1 360 ? 15.896 10.045 15.984 1.00 88.94 360 PRO A C 1
ATOM 2795 O O . PRO A 1 360 ? 14.944 9.665 16.669 1.00 88.94 360 PRO A O 1
ATOM 2798 N N . THR A 1 361 ? 17.166 9.748 16.259 1.00 82.75 361 THR A N 1
ATOM 2799 C CA . THR A 1 361 ? 17.571 8.930 17.404 1.00 82.75 361 THR A CA 1
ATOM 2800 C C . THR A 1 361 ? 17.273 9.654 18.708 1.00 82.75 361 THR A C 1
ATOM 2802 O O . THR A 1 361 ? 17.610 10.831 18.871 1.00 82.75 361 THR A O 1
ATOM 2805 N N . SER A 1 362 ? 16.673 8.939 19.650 1.00 77.25 362 SER A N 1
ATOM 2806 C CA . SER A 1 362 ? 16.460 9.435 21.001 1.00 77.25 362 SER A CA 1
ATOM 2807 C C . SER A 1 362 ? 17.793 9.565 21.755 1.00 77.25 362 SER A C 1
ATOM 2809 O O . SER A 1 362 ? 18.577 8.625 21.861 1.00 77.25 362 SER A O 1
ATOM 2811 N N . SER A 1 363 ? 18.084 10.756 22.289 1.00 69.75 363 SER A N 1
ATOM 2812 C CA . SER A 1 363 ? 19.272 11.013 23.127 1.00 69.75 363 SER A CA 1
ATOM 2813 C C . SER A 1 363 ? 19.044 10.715 24.619 1.00 69.75 363 SER A C 1
ATOM 2815 O O . SER A 1 363 ? 19.904 11.003 25.450 1.00 69.75 363 SER A O 1
ATOM 2817 N N . GLY A 1 364 ? 17.884 10.150 24.971 1.00 67.94 364 GLY A N 1
ATOM 2818 C CA . GLY A 1 364 ? 17.476 9.805 26.331 1.00 67.94 364 GLY A CA 1
ATOM 2819 C C . GLY A 1 364 ? 15.996 9.410 26.405 1.00 67.94 364 GLY A C 1
ATOM 2820 O O . GLY A 1 364 ? 15.255 9.567 25.438 1.00 67.94 364 GLY A O 1
ATOM 2821 N N . ALA A 1 365 ? 15.546 8.929 27.569 1.00 64.31 365 ALA A N 1
ATOM 2822 C CA . ALA A 1 365 ? 14.181 8.419 27.767 1.00 64.31 365 ALA A CA 1
ATOM 2823 C C . ALA A 1 365 ? 13.064 9.474 27.597 1.00 64.31 365 ALA A C 1
ATOM 2825 O O . ALA A 1 365 ? 11.906 9.109 27.397 1.00 64.31 365 ALA A O 1
ATOM 2826 N N . GLU A 1 366 ? 13.395 10.767 27.679 1.00 64.81 366 GLU A N 1
ATOM 2827 C CA . GLU A 1 366 ? 12.435 11.878 27.566 1.00 64.81 366 GLU A CA 1
ATOM 2828 C C . GLU A 1 366 ? 12.300 12.432 26.133 1.00 64.81 366 GLU A C 1
ATOM 2830 O O . GLU A 1 366 ? 11.329 13.128 25.838 1.00 64.81 366 GLU A O 1
ATOM 2835 N N . ASP A 1 367 ? 13.214 12.072 25.225 1.00 76.06 367 ASP A N 1
ATOM 2836 C CA . ASP A 1 367 ? 13.295 12.600 23.857 1.00 76.06 367 ASP A CA 1
ATOM 2837 C C . ASP A 1 367 ? 13.074 11.498 22.818 1.00 76.06 367 ASP A C 1
ATOM 2839 O O . ASP A 1 367 ? 13.950 11.183 22.017 1.00 76.06 367 ASP A O 1
ATOM 2843 N N . VAL A 1 368 ? 11.887 10.892 22.841 1.00 85.25 368 VAL A N 1
ATOM 2844 C CA . VAL A 1 368 ? 11.465 9.927 21.814 1.00 85.25 368 VAL A CA 1
ATOM 2845 C C . VAL A 1 368 ? 10.822 10.671 20.650 1.00 85.25 368 VAL A C 1
ATOM 2847 O O . VAL A 1 368 ? 10.030 11.587 20.867 1.00 85.25 368 VAL A O 1
ATOM 2850 N N . TYR A 1 369 ? 11.104 10.251 19.420 1.00 90.62 369 TYR A N 1
ATOM 2851 C CA . TYR A 1 369 ? 10.497 10.809 18.215 1.00 90.62 369 TYR A CA 1
ATOM 2852 C C . TYR A 1 369 ? 9.683 9.747 17.485 1.00 90.62 369 TYR A C 1
ATOM 2854 O O . TYR A 1 369 ? 10.026 8.571 17.476 1.00 90.62 369 TYR A O 1
ATOM 2862 N N . THR A 1 370 ? 8.597 10.183 16.860 1.00 92.19 370 THR A N 1
ATOM 2863 C CA . THR A 1 370 ? 7.725 9.353 16.036 1.00 92.19 370 THR A CA 1
ATOM 2864 C C . THR A 1 370 ? 7.652 9.945 14.641 1.00 92.19 370 THR A C 1
ATOM 2866 O O . THR A 1 370 ? 7.259 11.101 14.482 1.00 92.19 370 THR A O 1
ATOM 2869 N N . VAL A 1 371 ? 7.940 9.147 13.620 1.00 95.44 371 VAL A N 1
ATOM 2870 C CA . VAL A 1 371 ? 7.506 9.441 12.254 1.00 95.44 371 VAL A CA 1
ATOM 2871 C C . VAL A 1 371 ? 6.077 8.932 12.093 1.00 95.44 371 VAL A C 1
ATOM 2873 O O . VAL A 1 371 ? 5.809 7.733 12.180 1.00 95.44 371 VAL A O 1
ATOM 2876 N N . LEU A 1 372 ? 5.151 9.863 11.875 1.00 95.62 372 LEU A N 1
ATOM 2877 C CA . LEU A 1 372 ? 3.756 9.604 11.548 1.00 95.62 372 LEU A CA 1
ATOM 2878 C C . LEU A 1 372 ? 3.543 9.833 10.052 1.00 95.62 372 LEU A C 1
ATOM 2880 O O . LEU A 1 372 ? 3.580 10.964 9.575 1.00 95.62 372 LEU A O 1
ATOM 2884 N N . HIS A 1 373 ? 3.282 8.763 9.315 1.00 95.38 373 HIS A N 1
ATOM 2885 C CA . HIS A 1 373 ? 2.936 8.822 7.902 1.00 95.38 373 HIS A CA 1
ATOM 2886 C C . HIS A 1 373 ? 1.443 8.555 7.728 1.00 95.38 373 HIS A C 1
ATOM 2888 O O . HIS A 1 373 ? 0.982 7.460 8.035 1.00 95.38 373 HIS A O 1
ATOM 2894 N N . LEU A 1 374 ? 0.689 9.539 7.238 1.00 95.38 374 LEU A N 1
ATOM 2895 C CA . LEU A 1 374 ? -0.731 9.408 6.918 1.00 95.38 374 LEU A CA 1
ATOM 2896 C C . LEU A 1 374 ? -0.948 9.447 5.405 1.00 95.38 374 LEU A C 1
ATOM 2898 O O . LEU A 1 374 ? -0.333 10.241 4.697 1.00 95.38 374 LEU A O 1
ATOM 2902 N N . THR A 1 375 ? -1.841 8.598 4.908 1.00 93.81 375 THR A N 1
ATOM 2903 C CA . THR A 1 375 ? -2.233 8.522 3.500 1.00 93.81 375 THR A CA 1
ATOM 2904 C C . THR A 1 375 ? -3.746 8.368 3.385 1.00 93.81 375 THR A C 1
ATOM 2906 O O . THR A 1 375 ? -4.336 7.482 4.007 1.00 93.81 375 THR A O 1
ATOM 2909 N N . THR A 1 376 ? -4.373 9.194 2.553 1.00 92.19 376 THR A N 1
ATOM 2910 C CA . THR A 1 376 ? -5.794 9.097 2.187 1.00 92.19 376 THR A CA 1
ATOM 2911 C C . THR A 1 376 ? -5.970 9.357 0.702 1.00 92.19 376 THR A C 1
ATOM 2913 O O . THR A 1 376 ? -5.082 9.913 0.058 1.00 92.19 376 THR A O 1
ATOM 2916 N N . SER A 1 377 ? -7.113 8.978 0.151 1.00 88.19 377 SER A N 1
ATOM 2917 C CA . SER A 1 377 ? -7.555 9.509 -1.132 1.00 88.19 377 SER A CA 1
ATOM 2918 C C . SER A 1 377 ? -8.564 10.631 -0.942 1.00 88.19 377 SER A C 1
ATOM 2920 O O . SER A 1 377 ? -9.312 10.628 0.036 1.00 88.19 377 SER A O 1
ATOM 2922 N N . ILE A 1 378 ? -8.583 11.563 -1.885 1.00 85.50 378 ILE A N 1
ATOM 2923 C CA . ILE A 1 378 ? -9.518 12.685 -1.931 1.00 85.50 378 ILE A CA 1
ATOM 2924 C C . ILE A 1 378 ? -10.090 12.807 -3.338 1.00 85.50 378 ILE A C 1
ATOM 2926 O O . ILE A 1 378 ? -9.371 12.608 -4.326 1.00 85.50 378 ILE A O 1
ATOM 2930 N N . GLU A 1 379 ? -11.375 13.129 -3.421 1.00 80.12 379 GLU A N 1
ATOM 2931 C CA . GLU A 1 379 ? -11.987 13.563 -4.669 1.00 80.12 379 GLU A CA 1
ATOM 2932 C C . GLU A 1 379 ? -11.621 15.022 -4.946 1.00 80.12 379 GLU A C 1
ATOM 2934 O O . GLU A 1 379 ? -11.390 15.833 -4.048 1.00 80.12 379 GLU A O 1
ATOM 2939 N N . CYS A 1 380 ? -11.482 15.334 -6.223 1.00 75.62 380 CYS A N 1
ATOM 2940 C CA . CYS A 1 380 ? -11.007 16.603 -6.726 1.00 75.62 380 CYS A CA 1
ATOM 2941 C C . CYS A 1 380 ? -12.081 17.214 -7.607 1.00 75.62 380 CYS A C 1
ATOM 2943 O O . CYS A 1 380 ? -12.597 16.570 -8.519 1.00 75.62 380 CYS A O 1
ATOM 2945 N N . CYS A 1 381 ? -12.368 18.486 -7.367 1.00 70.81 381 CYS A N 1
ATOM 2946 C CA . CYS A 1 381 ? -13.254 19.261 -8.216 1.00 70.81 381 CYS A CA 1
ATOM 2947 C C . CYS A 1 381 ? -12.420 20.129 -9.159 1.00 70.81 381 CYS A C 1
ATOM 2949 O O . CYS A 1 381 ? -11.345 20.617 -8.805 1.00 70.81 381 CYS A O 1
ATOM 2951 N N . THR A 1 382 ? -12.912 20.342 -10.375 1.00 67.06 382 THR A N 1
ATOM 2952 C CA . THR A 1 382 ? -12.316 21.307 -11.303 1.00 67.06 382 THR A CA 1
ATOM 2953 C C . THR A 1 382 ? -13.119 22.598 -11.290 1.00 67.06 382 THR A C 1
ATOM 2955 O O . THR A 1 382 ? -14.248 22.629 -11.779 1.00 67.06 382 THR A O 1
ATOM 2958 N N . GLU A 1 383 ? -12.517 23.675 -10.796 1.00 70.81 383 GLU A N 1
ATOM 2959 C CA . GLU A 1 383 ? -13.083 25.024 -10.842 1.00 70.81 383 GLU A CA 1
ATOM 2960 C C . GLU A 1 383 ? -12.244 25.879 -11.797 1.00 70.81 383 GLU A C 1
ATOM 2962 O O . GLU A 1 383 ? -11.024 25.960 -11.668 1.00 70.81 383 GLU A O 1
ATOM 2967 N N . GLU A 1 384 ? -12.875 26.475 -12.814 1.00 72.06 384 GLU A N 1
ATOM 2968 C CA . GLU A 1 384 ? -12.203 27.328 -13.816 1.00 72.06 384 GLU A CA 1
ATOM 2969 C C . GLU A 1 384 ? -10.968 26.676 -14.488 1.00 72.06 384 GLU A C 1
ATOM 2971 O O . GLU A 1 384 ? -10.012 27.343 -14.886 1.00 72.06 384 GLU A O 1
ATOM 2976 N N . GLY A 1 385 ? -10.972 25.344 -14.620 1.00 65.38 385 GLY A N 1
ATOM 2977 C CA . GLY A 1 385 ? -9.865 24.578 -15.203 1.00 65.38 385 GLY A CA 1
ATOM 2978 C C . GLY A 1 385 ? -8.664 24.366 -14.272 1.00 65.38 385 GLY A C 1
ATOM 2979 O O . GLY A 1 385 ? -7.628 23.885 -14.738 1.00 65.38 385 GLY A O 1
ATOM 2980 N N . LYS A 1 386 ? -8.789 24.702 -12.982 1.00 65.62 386 LYS A N 1
ATOM 2981 C CA . LYS A 1 386 ? -7.842 24.348 -11.919 1.00 65.62 386 LYS A CA 1
ATOM 2982 C C . LYS A 1 386 ? -8.427 23.246 -11.045 1.00 65.62 386 LYS A C 1
ATOM 2984 O O . LYS A 1 386 ? -9.605 23.266 -10.706 1.00 65.62 386 LYS A O 1
ATOM 2989 N N . VAL A 1 387 ? -7.578 22.296 -10.675 1.00 66.94 387 VAL A N 1
ATOM 2990 C CA . VAL A 1 387 ? -7.925 21.237 -9.727 1.00 66.94 387 VAL A CA 1
ATOM 2991 C C . VAL A 1 387 ? -7.888 21.820 -8.315 1.00 66.94 387 VAL A C 1
ATOM 2993 O O . VAL A 1 387 ? -6.850 22.330 -7.892 1.00 66.94 387 VAL A O 1
ATOM 2996 N N . VAL A 1 388 ? -9.015 21.752 -7.609 1.00 69.94 388 VAL A N 1
ATOM 2997 C CA . VAL A 1 388 ? -9.191 22.202 -6.224 1.00 69.94 388 VAL A CA 1
ATOM 2998 C C . VAL A 1 388 ? -9.586 20.994 -5.374 1.00 69.94 388 VAL A C 1
ATOM 3000 O O . VAL A 1 388 ? -10.428 20.190 -5.776 1.00 69.94 388 VAL A O 1
ATOM 3003 N N . PHE A 1 389 ? -8.960 20.849 -4.208 1.00 73.00 389 PHE A N 1
ATOM 3004 C CA . PHE A 1 389 ? -9.255 19.791 -3.244 1.00 73.00 389 PHE A CA 1
ATOM 3005 C C . PHE A 1 389 ? -8.971 20.268 -1.817 1.00 73.00 389 PHE A C 1
ATOM 3007 O O . PHE A 1 389 ? -8.155 21.167 -1.617 1.00 73.00 389 PHE A O 1
ATOM 3014 N N . ASP A 1 390 ? -9.644 19.657 -0.841 1.00 75.69 390 ASP A N 1
ATOM 3015 C CA . ASP A 1 390 ? -9.384 19.877 0.583 1.00 75.69 390 ASP A CA 1
ATOM 3016 C C . ASP A 1 390 ? -8.264 18.937 1.055 1.00 75.69 390 ASP A C 1
ATOM 3018 O O . ASP A 1 390 ? -8.438 17.718 1.130 1.00 75.69 390 ASP A O 1
ATOM 3022 N N . ASP A 1 391 ? -7.093 19.498 1.351 1.00 79.31 391 ASP A N 1
ATOM 3023 C CA . ASP A 1 391 ? -5.959 18.777 1.927 1.00 79.31 391 ASP A CA 1
ATOM 3024 C C . ASP A 1 391 ? -5.849 18.912 3.452 1.00 79.31 391 ASP A C 1
ATOM 3026 O O . ASP A 1 391 ? -5.016 18.243 4.072 1.00 79.31 391 ASP A O 1
ATOM 3030 N N . ALA A 1 392 ? -6.752 19.666 4.088 1.00 87.94 392 ALA A N 1
ATOM 3031 C CA . ALA A 1 392 ? -6.743 19.879 5.531 1.00 87.94 392 ALA A CA 1
ATOM 3032 C C . ALA A 1 392 ? -7.152 18.625 6.319 1.00 87.94 392 ALA A C 1
ATOM 3034 O O . ALA A 1 392 ? -6.957 18.568 7.534 1.00 87.94 392 ALA A O 1
ATOM 3035 N N . VAL A 1 393 ? -7.709 17.601 5.661 1.00 91.06 393 VAL A N 1
ATOM 3036 C CA . VAL A 1 393 ? -8.141 16.355 6.314 1.00 91.06 393 VAL A CA 1
ATOM 3037 C C . VAL A 1 393 ? -6.996 15.659 7.059 1.00 91.06 393 VAL A C 1
ATOM 3039 O O . VAL A 1 393 ? -7.196 15.174 8.176 1.00 91.06 393 VAL A O 1
ATOM 3042 N N . LEU A 1 394 ? -5.781 15.640 6.494 1.00 93.38 394 LEU A N 1
ATOM 3043 C CA . LEU A 1 394 ? -4.627 15.033 7.163 1.00 93.38 394 LEU A CA 1
ATOM 3044 C C . LEU A 1 394 ? -4.094 15.917 8.290 1.00 93.38 394 LEU A C 1
ATOM 3046 O O . LEU A 1 394 ? -3.667 15.387 9.313 1.00 93.38 394 LEU A O 1
ATOM 3050 N N . ASP A 1 395 ? -4.185 17.238 8.155 1.00 92.44 395 ASP A N 1
ATOM 3051 C CA . ASP A 1 395 ? -3.797 18.182 9.207 1.00 92.44 395 ASP A CA 1
ATOM 3052 C C . ASP A 1 395 ? -4.702 18.023 10.431 1.00 92.44 395 ASP A C 1
ATOM 3054 O O . ASP A 1 395 ? -4.230 17.873 11.559 1.00 92.44 395 ASP A O 1
ATOM 3058 N N . GLN A 1 396 ? -6.015 17.953 10.197 1.00 91.94 396 GLN A N 1
ATOM 3059 C CA . GLN A 1 396 ? -7.010 17.685 11.233 1.00 91.94 396 GLN A CA 1
ATOM 3060 C C . GLN A 1 396 ? -6.794 16.311 11.876 1.00 91.94 396 GLN A C 1
ATOM 3062 O O . GLN A 1 396 ? -6.956 16.172 13.092 1.00 91.94 396 GLN A O 1
ATOM 3067 N N . ALA A 1 397 ? -6.410 15.299 11.091 1.00 92.81 397 ALA A N 1
ATOM 3068 C CA . ALA A 1 397 ? -6.121 13.962 11.599 1.00 92.81 397 ALA A CA 1
ATOM 3069 C C . ALA A 1 397 ? -4.893 13.956 12.522 1.00 92.81 397 ALA A C 1
ATOM 3071 O O . ALA A 1 397 ? -4.973 13.418 13.628 1.00 92.81 397 ALA A O 1
ATOM 3072 N N . VAL A 1 398 ? -3.787 14.597 12.122 1.00 93.25 398 VAL A N 1
ATOM 3073 C CA . VAL A 1 398 ? -2.588 14.732 12.967 1.00 93.25 398 VAL A CA 1
ATOM 3074 C C . VAL A 1 398 ? -2.904 15.514 14.241 1.00 93.25 398 VAL A C 1
ATOM 3076 O O . VAL A 1 398 ? -2.600 15.033 15.334 1.00 93.25 398 VAL A O 1
ATOM 3079 N N . ALA A 1 399 ? -3.577 16.664 14.127 1.00 91.62 399 ALA A N 1
ATOM 3080 C CA . ALA A 1 399 ? -3.977 17.467 15.280 1.00 91.62 399 ALA A CA 1
ATOM 3081 C C . ALA A 1 399 ? -4.840 16.653 16.254 1.00 91.62 399 ALA A C 1
ATOM 3083 O O . ALA A 1 399 ? -4.546 16.593 17.446 1.00 91.62 399 ALA A O 1
ATOM 3084 N N . SER A 1 400 ? -5.833 15.923 15.741 1.00 90.00 400 SER A N 1
ATOM 3085 C CA . SER A 1 400 ? -6.707 15.084 16.564 1.00 90.00 400 SER A CA 1
ATOM 3086 C C . SER A 1 400 ? -5.953 13.936 17.248 1.00 90.00 400 SER A C 1
ATOM 3088 O O . SER A 1 400 ? -6.266 13.590 18.390 1.00 90.00 400 SER A O 1
ATOM 3090 N N . LEU A 1 401 ? -4.952 13.342 16.586 1.00 89.75 401 LEU A N 1
ATOM 3091 C CA . LEU A 1 401 ? -4.094 12.306 17.172 1.00 89.75 401 LEU A CA 1
ATOM 3092 C C . LEU A 1 401 ? -3.205 12.870 18.289 1.00 89.75 401 LEU A C 1
ATOM 3094 O O . LEU A 1 401 ? -3.101 12.249 19.349 1.00 89.75 401 LEU A O 1
ATOM 3098 N N . ILE A 1 402 ? -2.616 14.051 18.101 1.00 89.50 402 ILE A N 1
ATOM 3099 C CA . ILE A 1 402 ? -1.801 14.730 19.120 1.00 89.50 402 ILE A CA 1
ATOM 3100 C C . ILE A 1 402 ? -2.674 15.154 20.309 1.00 89.50 402 ILE A C 1
ATOM 3102 O O . ILE A 1 402 ? -2.371 14.824 21.460 1.00 89.50 402 ILE A O 1
ATOM 3106 N N . GLU A 1 403 ? -3.812 15.800 20.051 1.00 86.94 403 GLU A N 1
ATOM 3107 C CA . GLU A 1 403 ? -4.774 16.202 21.078 1.00 86.94 403 GLU A CA 1
ATOM 3108 C C . GLU A 1 403 ? -5.269 14.999 21.879 1.00 86.94 403 GLU A C 1
ATOM 3110 O O . GLU A 1 403 ? -5.388 15.094 23.107 1.00 86.94 403 GLU A O 1
ATOM 3115 N N . SER A 1 404 ? -5.481 13.841 21.224 1.00 81.69 404 SER A N 1
ATOM 3116 C CA . SER A 1 404 ? -5.848 12.569 21.871 1.00 81.69 404 SER A CA 1
ATOM 3117 C C . SER A 1 404 ? -4.922 12.221 23.054 1.00 81.69 404 SER A C 1
ATOM 3119 O O . SER A 1 404 ? -5.366 11.613 24.032 1.00 81.69 404 SER A O 1
ATOM 3121 N N . ARG A 1 405 ? -3.673 12.712 23.039 1.00 77.25 405 ARG A N 1
ATOM 3122 C CA . ARG A 1 405 ? -2.634 12.446 24.041 1.00 77.25 405 ARG A CA 1
ATOM 3123 C C . ARG A 1 405 ? -2.413 13.504 25.096 1.00 77.25 405 ARG A C 1
ATOM 3125 O O . ARG A 1 405 ? -2.180 13.121 26.244 1.00 77.25 405 ARG A O 1
ATOM 3132 N N . GLN A 1 406 ? -2.589 14.780 24.772 1.00 67.81 406 GLN A N 1
ATOM 3133 C CA . GLN A 1 406 ? -2.255 15.913 25.653 1.00 67.81 406 GLN A CA 1
ATOM 3134 C C . GLN A 1 406 ? -2.984 15.944 27.019 1.00 67.81 406 GLN A C 1
ATOM 3136 O O . GLN A 1 406 ? -2.676 16.774 27.859 1.00 67.81 406 GLN A O 1
ATOM 3141 N N . GLY A 1 407 ? -3.943 15.043 27.277 1.00 58.56 407 GLY A N 1
ATOM 3142 C CA . GLY A 1 407 ? -4.632 14.926 28.574 1.00 58.56 407 GLY A CA 1
ATOM 3143 C C . GLY A 1 407 ? -4.296 13.664 29.377 1.00 58.56 407 GLY A C 1
ATOM 3144 O O . GLY A 1 407 ? -5.010 13.369 30.328 1.00 58.56 407 GLY A O 1
ATOM 3145 N N . SER A 1 408 ? -3.305 12.871 28.950 1.00 59.97 408 SER A N 1
ATOM 3146 C CA . SER A 1 408 ? -3.017 11.538 29.516 1.00 59.97 408 SER A CA 1
ATOM 3147 C C . SER A 1 408 ? -1.570 11.312 29.974 1.00 59.97 408 SER A C 1
ATOM 3149 O O . SER A 1 408 ? -1.318 10.294 30.610 1.00 59.97 408 SER A O 1
ATOM 3151 N N . SER A 1 409 ? -0.639 12.224 29.676 1.00 60.22 409 SER A N 1
ATOM 3152 C CA . SER A 1 409 ? 0.778 12.132 30.063 1.00 60.22 409 SER A CA 1
ATOM 3153 C C . SER A 1 409 ? 1.346 13.528 30.343 1.00 60.22 409 SER A C 1
ATOM 3155 O O . SER A 1 409 ? 0.885 14.489 29.729 1.00 60.22 409 SER A O 1
ATOM 3157 N N . ASP A 1 410 ? 2.339 13.626 31.235 1.00 58.97 410 ASP A N 1
ATOM 3158 C CA . ASP A 1 410 ? 3.110 14.857 31.507 1.00 58.97 410 ASP A CA 1
ATOM 3159 C C . ASP A 1 410 ? 4.034 15.239 30.330 1.00 58.97 410 ASP A C 1
ATOM 3161 O O . ASP A 1 410 ? 4.555 16.352 30.272 1.00 58.97 410 ASP A O 1
ATOM 3165 N N . THR A 1 411 ? 4.233 14.334 29.364 1.00 66.88 411 THR A N 1
ATOM 3166 C CA . THR A 1 411 ? 5.050 14.589 28.172 1.00 66.88 411 THR A CA 1
ATOM 3167 C C . THR A 1 411 ? 4.285 15.436 27.152 1.00 66.88 411 THR A C 1
ATOM 3169 O O . THR A 1 411 ? 3.223 15.039 26.663 1.00 66.88 411 THR A O 1
ATOM 3172 N N . VAL A 1 412 ? 4.848 16.591 26.791 1.00 75.88 412 VAL A N 1
ATOM 3173 C CA . VAL A 1 412 ? 4.305 17.468 25.745 1.00 75.88 412 VAL A CA 1
ATOM 3174 C C . VAL A 1 412 ? 4.472 16.795 24.382 1.00 75.88 412 VAL A C 1
ATOM 3176 O O . VAL A 1 412 ? 5.590 16.555 23.934 1.00 75.88 412 VAL A O 1
ATOM 3179 N N . MET A 1 413 ? 3.348 16.497 23.728 1.00 86.06 413 MET A N 1
ATOM 3180 C CA . MET A 1 413 ? 3.322 16.023 22.343 1.00 86.06 413 MET A CA 1
ATOM 3181 C C . MET A 1 413 ? 3.287 17.226 21.400 1.00 86.06 413 MET A C 1
ATOM 3183 O O . MET A 1 413 ? 2.356 18.034 21.470 1.00 86.06 413 MET A O 1
ATOM 3187 N N . GLU A 1 414 ? 4.275 17.316 20.515 1.00 89.25 414 GLU A N 1
ATOM 3188 C CA . GLU A 1 414 ? 4.463 18.434 19.585 1.00 89.25 414 GLU A CA 1
ATOM 3189 C C . GLU A 1 414 ? 4.862 17.915 18.198 1.00 89.25 414 GLU A C 1
ATOM 3191 O O . GLU A 1 414 ? 5.698 17.021 18.082 1.00 89.25 414 GLU A O 1
ATOM 3196 N N . GLU A 1 415 ? 4.273 18.467 17.135 1.00 93.25 415 GLU A N 1
ATOM 3197 C CA . GLU A 1 415 ? 4.734 18.229 15.763 1.00 93.25 415 GLU A CA 1
ATOM 3198 C C . GLU A 1 415 ? 5.907 19.169 15.456 1.00 93.25 415 GLU A C 1
ATOM 3200 O O . GLU A 1 415 ? 5.752 20.386 15.473 1.00 93.25 415 GLU A O 1
ATOM 3205 N N . LEU A 1 416 ? 7.080 18.603 15.172 1.00 94.44 416 LEU A N 1
ATOM 3206 C CA . LEU A 1 416 ? 8.318 19.355 14.938 1.00 94.44 416 LEU A CA 1
ATOM 3207 C C . LEU A 1 416 ? 8.500 19.733 13.470 1.00 94.44 416 LEU A C 1
ATOM 3209 O O . LEU A 1 416 ? 9.059 20.778 13.143 1.00 94.44 416 LEU A O 1
ATOM 3213 N N . TYR A 1 417 ? 8.074 18.843 12.579 1.00 95.44 417 TYR A N 1
ATOM 3214 C CA . TYR A 1 417 ? 8.206 19.010 11.142 1.00 95.44 417 TYR A CA 1
ATOM 3215 C C . TYR A 1 417 ? 7.115 18.225 10.434 1.00 95.44 417 TYR A C 1
ATOM 3217 O O . TYR A 1 417 ? 6.716 17.157 10.900 1.00 95.44 417 TYR A O 1
ATOM 3225 N N . HIS A 1 418 ? 6.681 18.712 9.277 1.00 96.19 418 HIS A N 1
ATOM 3226 C CA . HIS A 1 418 ? 5.870 17.922 8.373 1.00 96.19 418 HIS A CA 1
ATOM 3227 C C . HIS A 1 418 ? 6.138 18.274 6.914 1.00 96.19 418 HIS A C 1
ATOM 3229 O O . HIS A 1 418 ? 6.552 19.385 6.582 1.00 96.19 418 HIS A O 1
ATOM 3235 N N . VAL A 1 419 ? 5.832 17.324 6.038 1.00 96.50 419 VAL A N 1
ATOM 3236 C CA . VAL A 1 419 ? 5.722 17.538 4.599 1.00 96.50 419 VAL A CA 1
ATOM 3237 C C . VAL A 1 419 ? 4.446 16.876 4.096 1.00 96.50 419 VAL A C 1
ATOM 3239 O O . VAL A 1 419 ? 4.169 15.717 4.412 1.00 96.50 419 VAL A O 1
ATOM 3242 N N . SER A 1 420 ? 3.680 17.618 3.302 1.00 94.50 420 SER A N 1
ATOM 3243 C CA . SER A 1 420 ? 2.464 17.137 2.651 1.00 94.50 420 SER A CA 1
ATOM 3244 C C . SER A 1 420 ? 2.627 17.223 1.142 1.00 94.50 420 SER A C 1
ATOM 3246 O O . SER A 1 420 ? 3.177 18.191 0.617 1.00 94.50 420 SER A O 1
ATOM 3248 N N . PHE A 1 421 ? 2.165 16.201 0.434 1.00 91.44 421 PHE A N 1
ATOM 3249 C CA . PHE A 1 421 ? 2.167 16.172 -1.022 1.00 91.44 421 PHE A CA 1
ATOM 3250 C C . PHE A 1 421 ? 1.037 15.286 -1.538 1.00 91.44 421 PHE A C 1
ATOM 3252 O O . PHE A 1 421 ? 0.551 14.394 -0.843 1.00 91.44 421 PHE A O 1
ATOM 3259 N N . SER A 1 422 ? 0.630 15.511 -2.784 1.00 88.50 422 SER A N 1
ATOM 3260 C CA . SER A 1 422 ? -0.369 14.680 -3.449 1.00 88.50 422 SER A CA 1
ATOM 3261 C C . SER A 1 422 ? 0.051 14.316 -4.863 1.00 88.50 422 SER A C 1
ATOM 3263 O O . SER A 1 422 ? 0.819 15.032 -5.510 1.00 88.50 422 SER A O 1
ATOM 3265 N N . TYR A 1 423 ? -0.485 13.209 -5.358 1.00 83.88 423 TYR A N 1
ATOM 3266 C CA . TYR A 1 423 ? -0.324 12.771 -6.740 1.00 83.88 423 TYR A CA 1
ATOM 3267 C C . TYR A 1 423 ? -1.648 12.202 -7.270 1.00 83.88 423 TYR A C 1
ATOM 3269 O O . TYR A 1 423 ? -2.495 11.802 -6.467 1.00 83.88 423 TYR A O 1
ATOM 3277 N N . PRO A 1 424 ? -1.867 12.217 -8.598 1.00 79.19 424 PRO A N 1
ATOM 3278 C CA . PRO A 1 424 ? -3.035 11.587 -9.211 1.00 79.19 424 PRO A CA 1
ATOM 3279 C C . PRO A 1 424 ? -3.151 10.118 -8.798 1.00 79.19 424 PRO A C 1
ATOM 3281 O O . PRO A 1 424 ? -2.142 9.412 -8.779 1.00 79.19 424 PRO A O 1
ATOM 3284 N N . ASP A 1 425 ? -4.359 9.674 -8.452 1.00 78.12 425 ASP A N 1
ATOM 3285 C CA . ASP A 1 425 ? -4.619 8.249 -8.258 1.00 78.12 425 ASP A CA 1
ATOM 3286 C C . ASP A 1 425 ? -4.780 7.598 -9.636 1.00 78.12 425 ASP A C 1
ATOM 3288 O O . ASP A 1 425 ? -5.761 7.850 -10.331 1.00 78.12 425 ASP A O 1
ATOM 3292 N N . LEU A 1 426 ? -3.780 6.818 -10.040 1.00 68.88 426 LEU A N 1
ATOM 3293 C CA . LEU A 1 426 ? -3.710 6.157 -11.348 1.00 68.88 426 LEU A CA 1
ATOM 3294 C C . LEU A 1 426 ? -3.862 4.639 -11.216 1.00 68.88 426 LEU A C 1
ATOM 3296 O O . LEU A 1 426 ? -3.447 3.906 -12.114 1.00 68.88 426 LEU A O 1
ATOM 3300 N N . ASP A 1 427 ? -4.394 4.172 -10.078 1.00 61.47 427 ASP A N 1
ATOM 3301 C CA . ASP A 1 427 ? -4.501 2.743 -9.798 1.00 61.47 427 ASP A CA 1
ATOM 3302 C C . ASP A 1 427 ? -5.267 2.009 -10.905 1.00 61.47 427 ASP A C 1
ATOM 3304 O O . ASP A 1 427 ? -6.350 2.414 -11.336 1.00 61.47 427 ASP A O 1
ATOM 3308 N N . SER A 1 428 ? -4.681 0.892 -11.329 1.00 49.66 428 SER A N 1
ATOM 3309 C CA . SER A 1 428 ? -5.003 0.131 -12.539 1.00 49.66 428 SER A CA 1
ATOM 3310 C C . SER A 1 428 ? -6.313 -0.657 -12.505 1.00 49.66 428 SER A C 1
ATOM 3312 O O . SER A 1 428 ? -6.642 -1.313 -13.490 1.00 49.66 428 SER A O 1
ATOM 3314 N N . ASP A 1 429 ? -7.045 -0.640 -11.393 1.00 46.53 429 ASP A N 1
ATOM 3315 C CA . ASP A 1 429 ? -8.201 -1.524 -11.187 1.00 46.53 429 ASP A CA 1
ATOM 3316 C C . ASP A 1 429 ? -9.422 -1.163 -12.059 1.00 46.53 429 ASP A C 1
ATOM 3318 O O . ASP A 1 429 ? -10.357 -1.949 -12.144 1.00 46.53 429 ASP A O 1
ATOM 3322 N N . ASN A 1 430 ? -9.403 -0.012 -12.744 1.00 46.34 430 ASN A N 1
ATOM 3323 C CA . ASN A 1 430 ? -10.458 0.449 -13.660 1.00 46.34 430 ASN A CA 1
ATOM 3324 C C . ASN A 1 430 ? -10.019 0.463 -15.139 1.00 46.34 430 ASN A C 1
ATOM 3326 O O . ASN A 1 430 ? -10.583 1.203 -15.946 1.00 46.34 430 ASN A O 1
ATOM 3330 N N . LYS A 1 431 ? -8.997 -0.316 -15.520 1.00 48.00 431 LYS A N 1
ATOM 3331 C CA . LYS A 1 431 ? -8.451 -0.296 -16.891 1.00 48.00 431 LYS A CA 1
ATOM 3332 C C . LYS A 1 431 ? -9.463 -0.619 -17.997 1.00 48.00 431 LYS A C 1
ATOM 3334 O O . LYS A 1 431 ? -9.168 -0.306 -19.142 1.00 48.00 431 LYS A O 1
ATOM 3339 N N . GLU A 1 432 ? -10.617 -1.208 -17.698 1.00 39.25 432 GLU A N 1
ATOM 3340 C CA . GLU A 1 432 ? -11.628 -1.494 -18.725 1.00 39.25 432 GLU A CA 1
ATOM 3341 C C . GLU A 1 432 ? -12.605 -0.317 -18.912 1.00 39.25 432 GLU A C 1
ATOM 3343 O O . GLU A 1 432 ? -12.712 0.205 -20.014 1.00 39.25 432 GLU A O 1
ATOM 3348 N N . GLU A 1 433 ? -13.231 0.214 -17.855 1.00 38.38 433 GLU A N 1
ATOM 3349 C CA . GLU A 1 433 ? -14.255 1.270 -18.013 1.00 38.38 433 GLU A CA 1
ATOM 3350 C C . GLU A 1 433 ? -13.699 2.706 -18.139 1.00 38.38 433 GLU A C 1
ATOM 3352 O O . GLU A 1 433 ? -14.328 3.562 -18.768 1.00 38.38 433 GLU A O 1
ATOM 3357 N N . GLU A 1 434 ? -12.551 3.019 -17.520 1.00 40.72 434 GLU A N 1
ATOM 3358 C CA . GLU A 1 434 ? -11.963 4.372 -17.577 1.00 40.72 434 GLU A CA 1
ATOM 3359 C C . GLU A 1 434 ? -11.182 4.602 -18.875 1.00 40.72 434 GLU A C 1
ATOM 3361 O O . GLU A 1 434 ? -11.249 5.699 -19.434 1.00 40.72 434 GLU A O 1
ATOM 3366 N N . ASN A 1 435 ? -10.517 3.567 -19.403 1.00 39.78 435 ASN A N 1
ATOM 3367 C CA . ASN A 1 435 ? -9.865 3.649 -20.710 1.00 39.78 435 ASN A CA 1
ATOM 3368 C C . ASN A 1 435 ? -10.900 3.807 -21.828 1.00 39.78 435 ASN A C 1
ATOM 3370 O O . ASN A 1 435 ? -10.731 4.706 -22.640 1.00 39.78 435 ASN A O 1
ATOM 3374 N N . GLU A 1 436 ? -12.026 3.081 -21.803 1.00 39.88 436 GLU A N 1
ATOM 3375 C CA . GLU A 1 436 ? -13.107 3.262 -22.788 1.00 39.88 436 GLU A CA 1
ATOM 3376 C C . GLU A 1 436 ? -13.665 4.700 -22.804 1.00 39.88 436 GLU A C 1
ATOM 3378 O O . GLU A 1 436 ? -13.981 5.246 -23.865 1.00 39.88 436 GLU A O 1
ATOM 3383 N N . LYS A 1 437 ? -13.764 5.358 -21.640 1.00 38.03 437 LYS A N 1
ATOM 3384 C CA . LYS A 1 437 ? -14.219 6.758 -21.544 1.00 38.03 437 LYS A CA 1
ATOM 3385 C C . LYS A 1 437 ? -13.165 7.763 -22.010 1.00 38.03 437 LYS A C 1
ATOM 3387 O O . LYS A 1 437 ? -13.512 8.715 -22.709 1.00 38.03 437 LYS A O 1
ATOM 3392 N N . ILE A 1 438 ? -11.897 7.556 -21.656 1.00 42.44 438 ILE A N 1
ATOM 3393 C CA . ILE A 1 438 ? -10.782 8.414 -22.086 1.00 42.44 438 ILE A CA 1
ATOM 3394 C C . ILE A 1 438 ? -10.544 8.274 -23.600 1.00 42.44 438 ILE A C 1
ATOM 3396 O O . ILE A 1 438 ? -10.348 9.280 -24.284 1.00 42.44 438 ILE A O 1
ATOM 3400 N N . GLU A 1 439 ? -10.635 7.059 -24.143 1.00 39.69 439 GLU A N 1
ATOM 3401 C CA . GLU A 1 439 ? -10.558 6.757 -25.580 1.00 39.69 439 GLU A CA 1
ATOM 3402 C C . GLU A 1 439 ? -11.714 7.418 -26.351 1.00 39.69 439 GLU A C 1
ATOM 3404 O O . GLU A 1 439 ? -11.494 8.053 -27.390 1.00 39.69 439 GLU A O 1
ATOM 3409 N N . ALA A 1 440 ? -12.934 7.378 -25.800 1.00 39.31 440 ALA A N 1
ATOM 3410 C CA . ALA A 1 440 ? -14.110 8.007 -26.399 1.00 39.31 440 ALA A CA 1
ATOM 3411 C C . ALA A 1 440 ? -14.057 9.550 -26.406 1.00 39.31 440 ALA A C 1
ATOM 3413 O O . ALA A 1 440 ? -14.507 10.173 -27.374 1.00 39.31 440 ALA A O 1
ATOM 3414 N N . GLU A 1 441 ? -13.512 10.185 -25.361 1.00 41.72 441 GLU A N 1
ATOM 3415 C CA . GLU A 1 441 ? -13.433 11.651 -25.260 1.00 41.72 441 GLU A CA 1
ATOM 3416 C C . GLU A 1 441 ? -12.213 12.255 -25.979 1.00 41.72 441 GLU A C 1
ATOM 3418 O O . GLU A 1 441 ? -12.298 13.378 -26.489 1.00 41.72 441 GLU A O 1
ATOM 3423 N N . ALA A 1 442 ? -11.090 11.531 -26.076 1.00 41.84 442 ALA A N 1
ATOM 3424 C CA . ALA A 1 442 ? -9.850 12.058 -26.648 1.00 41.84 442 ALA A CA 1
ATOM 3425 C C . ALA A 1 442 ? -9.679 11.829 -28.162 1.00 41.84 442 ALA A C 1
ATOM 3427 O O . ALA A 1 442 ? -8.850 12.515 -28.762 1.00 41.84 442 ALA A O 1
ATOM 3428 N N . LYS A 1 443 ? -10.432 10.916 -28.806 1.00 36.12 443 LYS A N 1
ATOM 3429 C CA . LYS A 1 443 ? -10.188 10.484 -30.208 1.00 36.12 443 LYS A CA 1
ATOM 3430 C C . LYS A 1 443 ? -8.718 10.108 -30.479 1.00 36.12 443 LYS A C 1
ATOM 3432 O O . LYS A 1 443 ? -8.192 10.380 -31.559 1.00 36.12 443 LYS A O 1
ATOM 3437 N N . ILE A 1 444 ? -8.032 9.549 -29.489 1.00 44.62 444 ILE A N 1
ATOM 3438 C CA . ILE A 1 444 ? -6.655 9.074 -29.616 1.00 44.62 444 ILE A CA 1
ATOM 3439 C C . ILE A 1 444 ? -6.672 7.635 -29.118 1.00 44.62 444 ILE A C 1
ATOM 3441 O O . ILE A 1 444 ? -6.740 7.414 -27.913 1.00 44.62 444 ILE A O 1
ATOM 3445 N N . ASP A 1 445 ? -6.610 6.680 -30.045 1.00 43.44 445 ASP A N 1
ATOM 3446 C CA . ASP A 1 445 ? -6.307 5.287 -29.724 1.00 43.44 445 ASP A CA 1
ATOM 3447 C C . ASP A 1 445 ? -4.859 5.259 -29.216 1.00 43.44 445 ASP A C 1
ATOM 3449 O O . ASP A 1 445 ? -3.905 5.280 -29.999 1.00 43.44 445 ASP A O 1
ATOM 3453 N N . PHE A 1 446 ? -4.663 5.321 -27.898 1.00 55.75 446 PHE A N 1
ATOM 3454 C CA . PHE A 1 446 ? -3.330 5.223 -27.311 1.00 55.75 446 PHE A CA 1
ATOM 3455 C C . PHE A 1 446 ? -2.905 3.753 -27.294 1.00 55.75 446 PHE A C 1
ATOM 3457 O O . PHE A 1 446 ? -3.007 3.058 -26.287 1.00 55.75 446 PHE A O 1
ATOM 3464 N N . ILE A 1 447 ? -2.439 3.263 -28.440 1.00 66.62 447 ILE A N 1
ATOM 3465 C CA . ILE A 1 447 ? -1.876 1.919 -28.549 1.00 66.62 447 ILE A CA 1
ATOM 3466 C C . ILE A 1 447 ? -0.517 1.928 -27.846 1.00 66.62 447 ILE A C 1
ATOM 3468 O O . ILE A 1 447 ? 0.419 2.590 -28.293 1.00 66.62 447 ILE A O 1
ATOM 3472 N N . ILE A 1 448 ? -0.396 1.195 -26.737 1.00 78.25 448 ILE A N 1
ATOM 3473 C CA . ILE A 1 448 ? 0.895 0.985 -26.071 1.00 78.25 448 ILE A CA 1
ATOM 3474 C C . ILE A 1 448 ? 1.779 0.147 -27.014 1.00 78.25 448 ILE A C 1
ATOM 3476 O O . ILE A 1 448 ? 1.402 -0.984 -27.336 1.00 78.25 448 ILE A O 1
ATOM 3480 N N . PRO A 1 449 ? 2.951 0.651 -27.453 1.00 85.75 449 PRO A N 1
ATOM 3481 C CA . PRO A 1 449 ? 3.824 -0.088 -28.357 1.00 85.75 449 PRO A CA 1
ATOM 3482 C C . PRO A 1 449 ? 4.243 -1.441 -27.785 1.00 85.75 449 PRO A C 1
ATOM 3484 O O . PRO A 1 449 ? 4.564 -1.565 -26.600 1.00 85.75 449 PRO A O 1
ATOM 3487 N N . LYS A 1 450 ? 4.340 -2.458 -28.645 1.00 89.25 450 LYS A N 1
ATOM 3488 C CA . LYS A 1 450 ? 4.797 -3.792 -28.248 1.00 89.25 450 LYS A CA 1
ATOM 3489 C C . LYS A 1 450 ? 6.186 -3.716 -27.608 1.00 89.25 450 LYS A C 1
ATOM 3491 O O . LYS A 1 450 ? 7.118 -3.162 -28.194 1.00 89.25 450 LYS A O 1
ATOM 3496 N N . GLY A 1 451 ? 6.318 -4.311 -26.423 1.00 90.19 451 GLY A N 1
ATOM 3497 C CA . GLY A 1 451 ? 7.545 -4.306 -25.622 1.00 90.19 451 GLY A CA 1
ATOM 3498 C C . GLY A 1 451 ? 7.684 -3.108 -24.673 1.00 90.19 451 GLY A C 1
ATOM 3499 O O . GLY A 1 451 ? 8.642 -3.076 -23.903 1.00 90.19 451 GLY A O 1
ATOM 3500 N N . LEU A 1 452 ? 6.757 -2.140 -24.684 1.00 91.06 452 LEU A N 1
ATOM 3501 C CA . LEU A 1 452 ? 6.671 -1.119 -23.639 1.00 91.06 452 LEU A CA 1
ATOM 3502 C C . LEU A 1 452 ? 5.809 -1.625 -22.478 1.00 91.06 452 LEU A C 1
ATOM 3504 O O . LEU A 1 452 ? 4.626 -1.903 -22.643 1.00 91.06 452 LEU A O 1
ATOM 3508 N N . HIS A 1 453 ? 6.400 -1.683 -21.290 1.00 90.31 453 HIS A N 1
ATOM 3509 C CA . HIS A 1 453 ? 5.744 -2.072 -20.047 1.00 90.31 453 HIS A CA 1
ATOM 3510 C C . HIS A 1 453 ? 5.712 -0.873 -19.107 1.00 90.31 453 HIS A C 1
ATOM 3512 O O . HIS A 1 453 ? 6.745 -0.255 -18.842 1.00 90.31 453 HIS A O 1
ATOM 3518 N N . ILE A 1 454 ? 4.529 -0.537 -18.602 1.00 85.62 454 ILE A N 1
ATOM 3519 C CA . ILE A 1 454 ? 4.332 0.624 -17.731 1.00 85.62 454 ILE A CA 1
ATOM 3520 C C . ILE A 1 454 ? 4.057 0.134 -16.312 1.00 85.62 454 ILE A C 1
ATOM 3522 O O . ILE A 1 454 ? 3.099 -0.612 -16.109 1.00 85.62 454 ILE A O 1
ATOM 3526 N N . CYS A 1 455 ? 4.878 0.571 -15.356 1.00 86.56 455 CYS A N 1
ATOM 3527 C CA . CYS A 1 455 ? 4.654 0.328 -13.931 1.00 86.56 455 CYS A CA 1
ATOM 3528 C C . CYS A 1 455 ? 3.844 1.468 -13.323 1.00 86.56 455 CYS A C 1
ATOM 3530 O O . CYS A 1 455 ? 4.191 2.642 -13.500 1.00 86.56 455 CYS A O 1
ATOM 3532 N N . HIS A 1 456 ? 2.811 1.135 -12.565 1.00 79.19 456 HIS A N 1
ATOM 3533 C CA . HIS A 1 456 ? 1.916 2.102 -11.951 1.00 79.19 456 HIS A CA 1
ATOM 3534 C C . HIS A 1 456 ? 2.285 2.296 -10.487 1.00 79.19 456 HIS A C 1
ATOM 3536 O O . HIS A 1 456 ? 2.787 1.408 -9.798 1.00 79.19 456 HIS A O 1
ATOM 3542 N N . ARG A 1 457 ? 2.042 3.506 -9.990 1.00 76.12 457 ARG A N 1
ATOM 3543 C CA . ARG A 1 457 ? 2.132 3.745 -8.558 1.00 76.12 457 ARG A CA 1
ATOM 3544 C C . ARG A 1 457 ? 0.860 3.176 -7.919 1.00 76.12 457 ARG A C 1
ATOM 3546 O O . ARG A 1 457 ? -0.217 3.581 -8.352 1.00 76.12 457 ARG A O 1
ATOM 3553 N N . PRO A 1 458 ? 0.964 2.305 -6.901 1.00 69.00 458 PRO A N 1
ATOM 3554 C CA . PRO A 1 458 ? -0.216 1.837 -6.189 1.00 69.00 458 PRO A CA 1
ATOM 3555 C C . PRO A 1 458 ? -0.894 3.025 -5.504 1.00 69.00 458 PRO A C 1
ATOM 3557 O O . PRO A 1 458 ? -0.204 3.948 -5.058 1.00 69.00 458 PRO A O 1
ATOM 3560 N N . GLY A 1 459 ? -2.221 2.994 -5.400 1.00 74.00 459 GLY A N 1
ATOM 3561 C CA . GLY A 1 459 ? -3.012 4.080 -4.834 1.00 74.00 459 GLY A CA 1
ATOM 3562 C C . GLY A 1 459 ? -2.776 4.256 -3.332 1.00 74.00 459 GLY A C 1
ATOM 3563 O O . GLY A 1 459 ? -1.747 4.753 -2.868 1.00 74.00 459 GLY A O 1
ATOM 3564 N N . GLN A 1 460 ? -3.755 3.861 -2.522 1.00 78.62 460 GLN A N 1
ATOM 3565 C CA . GLN A 1 460 ? -3.729 4.082 -1.070 1.00 78.62 460 GLN A CA 1
ATOM 3566 C C . GLN A 1 460 ? -3.182 2.892 -0.250 1.00 78.62 460 GLN A C 1
ATOM 3568 O O . GLN A 1 460 ? -3.385 2.829 0.969 1.00 78.62 460 GLN A O 1
ATOM 3573 N N . SER A 1 461 ? -2.532 1.926 -0.905 1.00 80.12 461 SER A N 1
ATOM 3574 C CA . SER A 1 461 ? -2.064 0.694 -0.258 1.00 80.12 461 SER A CA 1
ATOM 3575 C C . SER A 1 461 ? -1.013 0.967 0.823 1.00 80.12 461 SER A C 1
ATOM 3577 O O . SER A 1 461 ? -0.121 1.800 0.647 1.00 80.12 461 SER A O 1
ATOM 3579 N N . ILE A 1 462 ? -1.102 0.222 1.927 1.00 84.12 462 ILE A N 1
ATOM 3580 C CA . ILE A 1 462 ? -0.072 0.177 2.978 1.00 84.12 462 ILE A CA 1
ATOM 3581 C C . ILE A 1 462 ? 0.872 -1.020 2.835 1.00 84.12 462 ILE A C 1
ATOM 3583 O O . ILE A 1 462 ? 1.906 -1.061 3.496 1.00 84.12 462 ILE A O 1
ATOM 3587 N N . THR A 1 463 ? 0.524 -1.988 1.985 1.00 87.19 463 THR A N 1
ATOM 3588 C CA . THR A 1 463 ? 1.363 -3.142 1.652 1.00 87.19 463 THR A CA 1
ATOM 3589 C C . THR A 1 463 ? 1.982 -2.970 0.266 1.00 87.19 463 THR A C 1
ATOM 3591 O O . THR A 1 463 ? 1.565 -2.124 -0.533 1.00 87.19 463 THR A O 1
ATOM 3594 N N . VAL A 1 464 ? 2.985 -3.794 -0.028 1.00 87.25 464 VAL A N 1
ATOM 3595 C CA . VAL A 1 464 ? 3.688 -3.817 -1.320 1.00 87.25 464 VAL A CA 1
ATOM 3596 C C . VAL A 1 464 ? 3.085 -4.818 -2.314 1.00 87.25 464 VAL A C 1
ATOM 3598 O O . VAL A 1 464 ? 3.567 -4.919 -3.437 1.00 87.25 464 VAL A O 1
ATOM 3601 N N . ASP A 1 465 ? 1.998 -5.509 -1.953 1.00 84.81 465 ASP A N 1
ATOM 3602 C CA . ASP A 1 465 ? 1.424 -6.623 -2.729 1.00 84.81 465 ASP A CA 1
ATOM 3603 C C . ASP A 1 465 ? 1.066 -6.241 -4.174 1.00 84.81 465 ASP A C 1
ATOM 3605 O O . ASP A 1 465 ? 1.241 -7.028 -5.101 1.00 84.81 465 ASP A O 1
ATOM 3609 N N . ALA A 1 466 ? 0.555 -5.024 -4.388 1.00 82.50 466 ALA A N 1
ATOM 3610 C CA . ALA A 1 466 ? 0.219 -4.531 -5.724 1.00 82.50 466 ALA A CA 1
ATOM 3611 C C . ALA A 1 466 ? 1.462 -4.391 -6.621 1.00 82.50 466 ALA A C 1
ATOM 3613 O O . ALA A 1 466 ? 1.418 -4.774 -7.786 1.00 82.50 466 ALA A O 1
ATOM 3614 N N . ALA A 1 467 ? 2.581 -3.915 -6.063 1.00 86.06 467 ALA A N 1
ATOM 3615 C CA . ALA A 1 467 ? 3.832 -3.769 -6.803 1.00 86.06 467 ALA A CA 1
ATOM 3616 C C . ALA A 1 467 ? 4.419 -5.134 -7.195 1.00 86.06 467 ALA A C 1
ATOM 3618 O O . ALA A 1 467 ? 4.898 -5.293 -8.314 1.00 86.06 467 ALA A O 1
ATOM 3619 N N . PHE A 1 468 ? 4.333 -6.132 -6.307 1.00 89.50 468 PHE A N 1
ATOM 3620 C CA . PHE A 1 468 ? 4.779 -7.497 -6.605 1.00 89.50 468 PHE A CA 1
ATOM 3621 C C . PHE A 1 468 ? 3.928 -8.164 -7.688 1.00 89.50 468 PHE A C 1
ATOM 3623 O O . PHE A 1 468 ? 4.490 -8.713 -8.630 1.00 89.50 468 PHE A O 1
ATOM 3630 N N . ARG A 1 469 ? 2.594 -8.052 -7.615 1.00 87.19 469 ARG A N 1
ATOM 3631 C CA . ARG A 1 469 ? 1.695 -8.579 -8.659 1.00 87.19 469 ARG A CA 1
ATOM 3632 C C . ARG A 1 469 ? 1.935 -7.924 -10.019 1.00 87.19 469 ARG A C 1
ATOM 3634 O O . ARG A 1 469 ? 1.915 -8.601 -11.043 1.00 87.19 469 ARG A O 1
ATOM 3641 N N . GLU A 1 470 ? 2.170 -6.611 -10.051 1.00 87.12 470 GLU A N 1
ATOM 3642 C CA . GLU A 1 470 ? 2.495 -5.921 -11.303 1.00 87.12 470 GLU A CA 1
ATOM 3643 C C . GLU A 1 470 ? 3.851 -6.374 -11.863 1.00 87.12 470 GLU A C 1
ATOM 3645 O O . GLU A 1 470 ? 3.954 -6.634 -13.063 1.00 87.12 470 GLU A O 1
ATOM 3650 N N . ALA A 1 471 ? 4.865 -6.514 -11.005 1.00 92.38 471 ALA A N 1
ATOM 3651 C CA . ALA A 1 471 ? 6.179 -7.011 -11.398 1.00 92.38 471 ALA A CA 1
ATOM 3652 C C . ALA A 1 471 ? 6.118 -8.449 -11.937 1.00 92.38 471 ALA A C 1
ATOM 3654 O O . ALA A 1 471 ? 6.721 -8.725 -12.970 1.00 92.38 471 ALA A O 1
ATOM 3655 N N . GLU A 1 472 ? 5.360 -9.334 -11.288 1.00 92.69 472 GLU A N 1
ATOM 3656 C CA . GLU A 1 472 ? 5.138 -10.716 -11.725 1.00 92.69 472 GLU A CA 1
ATOM 3657 C C . GLU A 1 472 ? 4.455 -10.772 -13.095 1.00 92.69 472 GLU A C 1
ATOM 3659 O O . GLU A 1 472 ? 4.910 -11.476 -13.997 1.00 92.69 472 GLU A O 1
ATOM 3664 N N . ARG A 1 473 ? 3.401 -9.970 -13.293 1.00 91.75 473 ARG A N 1
ATOM 3665 C CA . ARG A 1 473 ? 2.709 -9.873 -14.584 1.00 91.75 473 ARG A CA 1
ATOM 3666 C C . ARG A 1 473 ? 3.664 -9.431 -15.696 1.00 91.75 473 ARG A C 1
ATOM 3668 O O . ARG A 1 473 ? 3.751 -10.096 -16.722 1.00 91.75 473 ARG A O 1
ATOM 3675 N N . ILE A 1 474 ? 4.405 -8.338 -15.484 1.00 92.50 474 ILE A N 1
ATOM 3676 C CA . ILE A 1 474 ? 5.388 -7.833 -16.459 1.00 92.50 474 ILE A CA 1
ATOM 3677 C C . ILE A 1 474 ? 6.481 -8.878 -16.714 1.00 92.50 474 ILE A C 1
ATOM 3679 O O . ILE A 1 474 ? 6.914 -9.061 -17.851 1.00 92.50 474 ILE A O 1
ATOM 3683 N N . PHE A 1 475 ? 6.928 -9.581 -15.674 1.00 95.50 475 PHE A N 1
ATOM 3684 C CA . PHE A 1 475 ? 7.921 -10.636 -15.808 1.00 95.50 475 PHE A CA 1
ATOM 3685 C C . PHE A 1 475 ? 7.424 -11.771 -16.705 1.00 95.50 475 PHE A C 1
ATOM 3687 O O . PHE A 1 475 ? 8.140 -12.136 -17.632 1.00 95.50 475 PHE A O 1
ATOM 3694 N N . HIS A 1 476 ? 6.210 -12.286 -16.502 1.00 94.56 476 HIS A N 1
ATOM 3695 C CA . HIS A 1 476 ? 5.656 -13.344 -17.353 1.00 94.56 476 HIS A CA 1
ATOM 3696 C C . HIS A 1 476 ? 5.365 -12.873 -18.786 1.00 94.56 476 HIS A C 1
ATOM 3698 O O . HIS A 1 476 ? 5.526 -13.660 -19.720 1.00 94.56 476 HIS A O 1
ATOM 3704 N N . ASP A 1 477 ? 5.026 -11.594 -18.983 1.00 92.12 477 ASP A N 1
ATOM 3705 C CA . ASP A 1 477 ? 4.894 -11.004 -20.322 1.00 92.12 477 ASP A CA 1
ATOM 3706 C C . ASP A 1 477 ? 6.245 -10.978 -21.074 1.00 92.12 477 ASP A C 1
ATOM 3708 O O . ASP A 1 477 ? 6.294 -11.154 -22.294 1.00 92.12 477 ASP A O 1
ATOM 3712 N N . ILE A 1 478 ? 7.360 -10.762 -20.362 1.00 94.94 478 ILE A N 1
ATOM 3713 C CA . ILE A 1 478 ? 8.719 -10.711 -20.936 1.00 94.94 478 ILE A CA 1
ATOM 3714 C C . ILE A 1 478 ? 9.345 -12.112 -21.059 1.00 94.94 478 ILE A C 1
ATOM 3716 O O . ILE A 1 478 ? 10.022 -12.405 -22.048 1.00 94.94 478 ILE A O 1
ATOM 3720 N N . CYS A 1 479 ? 9.128 -12.961 -20.057 1.00 94.00 479 CYS A N 1
ATOM 3721 C CA . CYS A 1 479 ? 9.742 -14.271 -19.855 1.00 94.00 479 CYS A CA 1
ATOM 3722 C C . CYS A 1 479 ? 8.651 -15.339 -19.633 1.00 94.00 479 CYS A C 1
ATOM 3724 O O . CYS A 1 479 ? 8.502 -15.852 -18.521 1.00 94.00 479 CYS A O 1
ATOM 3726 N N . PRO A 1 480 ? 7.871 -15.696 -20.668 1.00 93.44 480 PRO A N 1
ATOM 3727 C CA . PRO A 1 480 ? 6.766 -16.634 -20.512 1.00 93.44 480 PRO A CA 1
ATOM 3728 C C . PRO A 1 480 ? 7.265 -18.022 -20.094 1.00 93.44 480 PRO A C 1
ATOM 3730 O O . PRO A 1 480 ? 8.191 -18.572 -20.692 1.00 93.44 480 PRO A O 1
ATOM 3733 N N . GLY A 1 481 ? 6.625 -18.600 -19.076 1.00 89.31 481 GLY A N 1
ATOM 3734 C CA . GLY A 1 481 ? 6.942 -19.933 -18.556 1.00 89.31 481 GLY A CA 1
ATOM 3735 C C . GLY A 1 481 ? 8.188 -20.012 -17.668 1.00 89.31 481 GLY A C 1
ATOM 3736 O O . GLY A 1 481 ? 8.508 -21.106 -17.207 1.00 89.31 481 GLY A O 1
ATOM 3737 N N . ALA A 1 482 ? 8.879 -18.894 -17.427 1.00 89.94 482 ALA A N 1
ATOM 3738 C CA . ALA A 1 482 ? 9.919 -18.811 -16.408 1.00 89.94 482 ALA A CA 1
ATOM 3739 C C . ALA A 1 482 ? 9.298 -18.642 -15.013 1.00 89.94 482 ALA A C 1
ATOM 3741 O O . ALA A 1 482 ? 8.211 -18.085 -14.878 1.00 89.94 482 ALA A O 1
ATOM 3742 N N . GLU A 1 483 ? 10.004 -19.096 -13.981 1.00 90.19 483 GLU A N 1
ATOM 3743 C CA . GLU A 1 483 ? 9.596 -18.919 -12.586 1.00 90.19 483 GLU A CA 1
ATOM 3744 C C . GLU A 1 483 ? 9.944 -17.503 -12.098 1.00 90.19 483 GLU A C 1
ATOM 3746 O O . GLU A 1 483 ? 11.081 -17.038 -12.232 1.00 90.19 483 GLU A O 1
ATOM 3751 N N . PHE A 1 484 ? 8.954 -16.801 -11.544 1.00 90.94 484 PHE A N 1
ATOM 3752 C CA . PHE A 1 484 ? 9.138 -15.464 -10.988 1.00 90.94 484 PHE A CA 1
ATOM 3753 C C . PHE A 1 484 ? 9.863 -15.525 -9.640 1.00 90.94 484 PHE A C 1
ATOM 3755 O O . PHE A 1 484 ? 9.446 -16.246 -8.740 1.00 90.94 484 PHE A O 1
ATOM 3762 N N . LEU A 1 485 ? 10.937 -14.738 -9.494 1.00 87.00 485 LEU A N 1
ATOM 3763 C CA . LEU A 1 485 ? 11.794 -14.722 -8.297 1.00 87.00 485 LEU A CA 1
ATOM 3764 C C . LEU A 1 485 ? 12.307 -16.117 -7.896 1.00 87.00 485 LEU A C 1
ATOM 3766 O O . LEU A 1 485 ? 12.411 -16.427 -6.709 1.00 87.00 485 LEU A O 1
ATOM 3770 N N . ALA A 1 486 ? 12.662 -16.930 -8.898 1.00 82.44 486 ALA A N 1
ATOM 3771 C CA . ALA A 1 486 ? 13.288 -18.228 -8.690 1.00 82.44 486 ALA A CA 1
ATOM 3772 C C . ALA A 1 486 ? 14.489 -18.126 -7.738 1.00 82.44 486 ALA A C 1
ATOM 3774 O O . ALA A 1 486 ? 15.268 -17.162 -7.772 1.00 82.44 486 ALA A O 1
ATOM 3775 N N . ARG A 1 487 ? 14.640 -19.137 -6.883 1.00 71.12 487 ARG A N 1
ATOM 3776 C CA . ARG A 1 487 ? 15.753 -19.211 -5.936 1.00 71.12 487 ARG A CA 1
ATOM 3777 C C . ARG A 1 487 ? 17.072 -19.384 -6.683 1.00 71.12 487 ARG A C 1
ATOM 3779 O O . ARG A 1 487 ? 17.138 -20.022 -7.730 1.00 71.12 487 ARG A O 1
ATOM 3786 N N . SER A 1 488 ? 18.135 -18.800 -6.135 1.00 70.44 488 SER A N 1
ATOM 3787 C CA . SER A 1 488 ? 19.480 -19.066 -6.643 1.00 70.44 488 SER A CA 1
ATOM 3788 C C . SER A 1 488 ? 19.869 -20.506 -6.311 1.00 70.44 488 SER A C 1
ATOM 3790 O O . SER A 1 488 ? 19.706 -20.937 -5.167 1.00 70.44 488 SER A O 1
ATOM 3792 N N . GLU A 1 489 ? 20.444 -21.220 -7.282 1.00 70.00 489 GLU A N 1
ATOM 3793 C CA . GLU A 1 489 ? 20.954 -22.583 -7.089 1.00 70.00 489 GLU A CA 1
ATOM 3794 C C . GLU A 1 489 ? 21.954 -22.674 -5.928 1.00 70.00 489 GLU A C 1
ATOM 3796 O O . GLU A 1 489 ? 22.058 -23.711 -5.279 1.00 70.00 489 GLU A O 1
ATOM 3801 N N . ASP A 1 490 ? 22.689 -21.595 -5.649 1.00 65.69 490 ASP A N 1
ATOM 3802 C CA . ASP A 1 490 ? 23.664 -21.549 -4.558 1.00 65.69 490 ASP A CA 1
ATOM 3803 C C . ASP A 1 490 ? 22.983 -21.473 -3.185 1.00 65.69 490 ASP A C 1
ATOM 3805 O O . ASP A 1 490 ? 23.438 -22.105 -2.233 1.00 65.69 490 ASP A O 1
ATOM 3809 N N . ILE A 1 491 ? 21.847 -20.771 -3.091 1.00 64.44 491 ILE A N 1
ATOM 3810 C CA . ILE A 1 491 ? 21.013 -20.748 -1.880 1.00 64.44 491 ILE A CA 1
ATOM 3811 C C . ILE A 1 491 ? 20.388 -22.125 -1.670 1.00 64.44 491 ILE A C 1
ATOM 3813 O O . ILE A 1 491 ? 20.408 -22.642 -0.555 1.00 64.44 491 ILE A O 1
ATOM 3817 N N . ASP A 1 492 ? 19.875 -22.740 -2.735 1.00 67.44 492 ASP A N 1
ATOM 3818 C CA . ASP A 1 492 ? 19.277 -24.072 -2.654 1.00 67.44 492 ASP A CA 1
ATOM 3819 C C . ASP A 1 492 ? 20.303 -25.131 -2.234 1.00 67.44 492 ASP A C 1
ATOM 3821 O O . ASP A 1 492 ? 20.002 -25.958 -1.371 1.00 67.44 492 ASP A O 1
ATOM 3825 N N . LYS A 1 493 ? 21.539 -25.060 -2.748 1.00 68.44 493 LYS A N 1
ATOM 3826 C CA . LYS A 1 493 ? 22.654 -25.902 -2.287 1.00 68.44 493 LYS A CA 1
ATOM 3827 C C . LYS A 1 493 ? 22.994 -25.639 -0.824 1.00 68.44 493 LYS A C 1
ATOM 3829 O O . LYS A 1 493 ? 23.100 -26.595 -0.065 1.00 68.44 493 LYS A O 1
ATOM 3834 N N . ALA A 1 494 ? 23.107 -24.379 -0.400 1.00 65.00 494 ALA A N 1
ATOM 3835 C CA . ALA A 1 494 ? 23.423 -24.036 0.987 1.00 65.00 494 ALA A CA 1
ATOM 3836 C C . ALA A 1 494 ? 22.348 -24.523 1.977 1.00 65.00 494 ALA A C 1
ATOM 3838 O O . ALA A 1 494 ? 22.672 -25.017 3.059 1.00 65.00 494 ALA A O 1
ATOM 3839 N N . VAL A 1 495 ? 21.068 -24.429 1.605 1.00 63.34 495 VAL A N 1
ATOM 3840 C CA . VAL A 1 495 ? 19.953 -24.985 2.388 1.00 63.34 495 VAL A CA 1
ATOM 3841 C C . VAL A 1 495 ? 20.037 -26.514 2.416 1.00 63.34 495 VAL A C 1
ATOM 3843 O O . VAL A 1 495 ? 19.928 -27.123 3.480 1.00 63.34 495 VAL A O 1
ATOM 3846 N N . GLN A 1 496 ? 20.296 -27.150 1.271 1.00 64.88 496 GLN A N 1
ATOM 3847 C CA . GLN A 1 496 ? 20.409 -28.605 1.163 1.00 64.88 496 GLN A CA 1
ATOM 3848 C C . GLN A 1 496 ? 21.599 -29.171 1.960 1.00 64.88 496 GLN A C 1
ATOM 3850 O O . GLN A 1 496 ? 21.471 -30.221 2.593 1.00 64.88 496 GLN A O 1
ATOM 3855 N N . GLU A 1 497 ? 22.731 -28.468 1.984 1.00 66.75 497 GLU A N 1
ATOM 3856 C CA . GLU A 1 497 ? 23.919 -28.824 2.769 1.00 66.75 497 GLU A CA 1
ATOM 3857 C C . GLU A 1 497 ? 23.674 -28.730 4.280 1.00 66.75 497 GLU A C 1
ATOM 3859 O O . GLU A 1 497 ? 24.189 -29.560 5.031 1.00 66.75 497 GLU A O 1
ATOM 3864 N N . ARG A 1 498 ? 22.858 -27.772 4.740 1.00 63.03 498 ARG A N 1
ATOM 3865 C CA . ARG A 1 498 ? 22.516 -27.634 6.168 1.00 63.03 498 ARG A CA 1
ATOM 3866 C C . ARG A 1 498 ? 21.499 -28.654 6.653 1.00 63.03 498 ARG A C 1
ATOM 3868 O O . ARG A 1 498 ? 21.613 -29.132 7.778 1.00 63.03 498 ARG A O 1
ATOM 3875 N N . VAL A 1 499 ? 20.503 -28.972 5.831 1.00 57.75 499 VAL A N 1
ATOM 3876 C CA . VAL A 1 499 ? 19.383 -29.842 6.226 1.00 57.75 499 VAL A CA 1
ATOM 3877 C C . VAL A 1 499 ? 19.736 -31.330 6.060 1.00 57.75 499 VAL A C 1
ATOM 3879 O O . VAL A 1 499 ? 19.207 -32.187 6.770 1.00 57.75 499 VAL A O 1
ATOM 3882 N N . GLY A 1 500 ? 20.671 -31.667 5.162 1.00 57.69 500 GLY A N 1
ATOM 3883 C CA . GLY A 1 500 ? 20.909 -33.051 4.750 1.00 57.69 500 GLY A CA 1
ATOM 3884 C C . GLY A 1 500 ? 19.676 -33.671 4.067 1.00 57.69 500 GLY A C 1
ATOM 3885 O O . GLY A 1 500 ? 18.625 -33.051 3.938 1.00 57.69 500 GLY A O 1
ATOM 3886 N N . ASN A 1 501 ? 19.766 -34.930 3.621 1.00 51.59 501 ASN A N 1
ATOM 3887 C CA . ASN A 1 501 ? 18.673 -35.602 2.886 1.00 51.59 501 ASN A CA 1
ATOM 3888 C C . ASN A 1 501 ? 17.390 -35.875 3.711 1.00 51.59 501 ASN A C 1
ATOM 3890 O O . ASN A 1 501 ? 16.446 -36.457 3.179 1.00 51.59 501 ASN A O 1
ATOM 3894 N N . ASN A 1 502 ? 17.332 -35.479 4.985 1.00 47.12 502 ASN A N 1
ATOM 3895 C CA . ASN A 1 502 ? 16.170 -35.674 5.850 1.00 47.12 502 ASN A CA 1
ATOM 3896 C C . ASN A 1 502 ? 15.422 -34.348 6.030 1.00 47.12 502 ASN A C 1
ATOM 3898 O O . ASN A 1 502 ? 15.649 -33.627 6.997 1.00 47.12 502 ASN A O 1
ATOM 3902 N N . ARG A 1 503 ? 14.481 -34.061 5.123 1.00 50.88 503 ARG A N 1
ATOM 3903 C CA . ARG A 1 503 ? 13.425 -33.064 5.357 1.00 50.88 503 ARG A CA 1
ATOM 3904 C C . ARG A 1 503 ? 12.528 -33.555 6.496 1.00 50.88 503 ARG A C 1
ATOM 3906 O O . ARG A 1 503 ? 11.600 -34.320 6.263 1.00 50.88 503 ARG A O 1
ATOM 3913 N N . VAL A 1 504 ? 12.861 -33.201 7.733 1.00 42.84 504 VAL A N 1
ATOM 3914 C CA . VAL A 1 504 ? 12.014 -33.440 8.911 1.00 42.84 504 VAL A CA 1
ATOM 3915 C C . VAL A 1 504 ? 12.060 -32.177 9.770 1.00 42.84 504 VAL A C 1
ATOM 3917 O O . VAL A 1 504 ? 12.753 -32.125 10.784 1.00 42.84 504 VAL A O 1
ATOM 3920 N N . GLY A 1 505 ? 11.375 -31.124 9.327 1.00 45.25 505 GLY A N 1
ATOM 3921 C CA . GLY A 1 505 ? 11.289 -29.861 10.055 1.00 45.25 505 GLY A CA 1
ATOM 3922 C C . GLY A 1 505 ? 10.266 -28.906 9.442 1.00 45.25 505 GLY A C 1
ATOM 3923 O O . GLY A 1 505 ? 10.403 -28.509 8.298 1.00 45.25 505 GLY A O 1
ATOM 3924 N N . ASP A 1 506 ? 9.272 -28.518 10.238 1.00 47.97 506 ASP A N 1
ATOM 3925 C CA . ASP A 1 506 ? 8.083 -27.712 9.895 1.00 47.97 506 ASP A CA 1
ATOM 3926 C C . ASP A 1 506 ? 8.386 -26.190 9.757 1.00 47.97 506 ASP A C 1
ATOM 3928 O O . ASP A 1 506 ? 7.536 -25.342 10.037 1.00 47.97 506 ASP A O 1
ATOM 3932 N N . ASP A 1 507 ? 9.638 -25.823 9.434 1.00 58.19 507 ASP A N 1
ATOM 3933 C CA . ASP A 1 507 ? 10.138 -24.432 9.380 1.00 58.19 507 ASP A CA 1
ATOM 3934 C C . ASP A 1 507 ? 11.132 -24.188 8.230 1.00 58.19 507 ASP A C 1
ATOM 3936 O O . ASP A 1 507 ? 12.222 -23.637 8.413 1.00 58.19 507 ASP A O 1
ATOM 3940 N N . ASP A 1 508 ? 10.765 -24.634 7.030 1.00 56.75 508 ASP A N 1
ATOM 3941 C CA . ASP A 1 508 ? 11.583 -24.467 5.823 1.00 56.75 508 ASP A CA 1
ATOM 3942 C C . ASP A 1 508 ? 11.971 -22.997 5.572 1.00 56.75 508 ASP A C 1
ATOM 3944 O O . ASP A 1 508 ? 13.096 -22.711 5.168 1.00 56.75 508 ASP A O 1
ATOM 3948 N N . GLU A 1 509 ? 11.090 -22.041 5.879 1.00 57.97 509 GLU A N 1
ATOM 3949 C CA . GLU A 1 509 ? 11.356 -20.610 5.681 1.00 57.97 509 GLU A CA 1
ATOM 3950 C C . GLU A 1 509 ? 12.277 -19.990 6.734 1.00 57.97 509 GLU A C 1
ATOM 3952 O O . GLU A 1 509 ? 13.148 -19.193 6.379 1.00 57.97 509 GLU A O 1
ATOM 3957 N N . GLY A 1 510 ? 12.125 -20.345 8.015 1.00 59.53 510 GLY A N 1
ATOM 3958 C CA . GLY A 1 510 ? 13.046 -19.905 9.062 1.00 59.53 510 GLY A CA 1
ATOM 3959 C C . GLY A 1 510 ? 14.467 -20.389 8.778 1.00 59.53 510 GLY A C 1
ATOM 3960 O O . GLY A 1 510 ? 15.417 -19.607 8.831 1.00 59.53 510 GLY A O 1
ATOM 3961 N N . MET A 1 511 ? 14.602 -21.647 8.344 1.00 63.12 511 MET A N 1
ATOM 3962 C CA . MET A 1 511 ? 15.885 -22.216 7.922 1.00 63.12 511 MET A CA 1
ATOM 3963 C C . MET A 1 511 ? 16.455 -21.523 6.676 1.00 63.12 511 MET A C 1
ATOM 3965 O O . MET A 1 511 ? 17.669 -21.314 6.590 1.00 63.12 511 MET A O 1
ATOM 3969 N N . MET A 1 512 ? 15.611 -21.125 5.718 1.00 61.88 512 MET A N 1
ATOM 3970 C CA . MET A 1 512 ? 16.037 -20.324 4.562 1.00 61.88 512 MET A CA 1
ATOM 3971 C C . MET A 1 512 ? 16.552 -18.943 4.974 1.00 61.88 512 MET A C 1
ATOM 3973 O O . MET A 1 512 ? 17.607 -18.526 4.498 1.00 61.88 512 MET A O 1
ATOM 3977 N N . LEU A 1 513 ? 15.842 -18.242 5.862 1.00 64.94 513 LEU A N 1
ATOM 3978 C CA . LEU A 1 513 ? 16.238 -16.917 6.347 1.00 64.94 513 LEU A CA 1
ATOM 3979 C C . LEU A 1 513 ? 17.576 -16.975 7.090 1.00 64.94 513 LEU A C 1
ATOM 3981 O O . LEU A 1 513 ? 18.481 -16.204 6.778 1.00 64.94 513 LEU A O 1
ATOM 3985 N N . GLU A 1 514 ? 17.750 -17.939 7.995 1.00 64.12 514 GLU A N 1
ATOM 3986 C CA . GLU A 1 514 ? 19.032 -18.180 8.672 1.00 64.12 514 GLU A CA 1
ATOM 3987 C C . GLU A 1 514 ? 20.146 -18.570 7.685 1.00 64.12 514 GLU A C 1
ATOM 3989 O O . GLU A 1 514 ? 21.322 -18.229 7.866 1.00 64.12 514 GLU A O 1
ATOM 3994 N N . SER A 1 515 ? 19.786 -19.262 6.600 1.00 62.91 515 SER A N 1
ATOM 3995 C CA . SER A 1 515 ? 20.710 -19.596 5.516 1.00 62.91 515 SER A CA 1
ATOM 3996 C C . SER A 1 515 ? 21.195 -18.381 4.755 1.00 62.91 515 SER A C 1
ATOM 3998 O O . SER A 1 515 ? 22.410 -18.182 4.649 1.00 62.91 515 SER A O 1
ATOM 4000 N N . ALA A 1 516 ? 20.267 -17.533 4.328 1.00 64.62 516 ALA A N 1
ATOM 4001 C CA . ALA A 1 516 ? 20.557 -16.268 3.678 1.00 64.62 516 ALA A CA 1
ATOM 4002 C C . ALA A 1 516 ? 21.381 -15.331 4.576 1.00 64.62 516 ALA A C 1
ATOM 4004 O O . ALA A 1 516 ? 22.385 -14.787 4.121 1.00 64.62 516 ALA A O 1
ATOM 4005 N N . MET A 1 517 ? 21.022 -15.190 5.858 1.00 63.62 517 MET A N 1
ATOM 4006 C CA . MET A 1 517 ? 21.736 -14.321 6.803 1.00 63.62 517 MET A CA 1
ATOM 4007 C C . MET A 1 517 ? 23.202 -14.726 6.981 1.00 63.62 517 MET A C 1
ATOM 4009 O O . MET A 1 517 ? 24.085 -13.873 6.955 1.00 63.62 517 MET A O 1
ATOM 4013 N N . HIS A 1 518 ? 23.483 -16.022 7.116 1.00 64.62 518 HIS A N 1
ATOM 4014 C CA . HIS A 1 518 ? 24.860 -16.493 7.264 1.00 64.62 518 HIS A CA 1
ATOM 4015 C C . HIS A 1 518 ? 25.665 -16.358 5.961 1.00 64.62 518 HIS A C 1
ATOM 4017 O O . HIS A 1 518 ? 26.856 -16.071 6.030 1.00 64.62 518 HIS A O 1
ATOM 4023 N N . MET A 1 519 ? 25.049 -16.525 4.783 1.00 61.66 519 MET A N 1
ATOM 4024 C CA . MET A 1 519 ? 25.739 -16.260 3.509 1.00 61.66 519 MET A CA 1
ATOM 4025 C C . MET A 1 519 ? 26.120 -14.786 3.358 1.00 61.66 519 MET A C 1
ATOM 4027 O O . MET A 1 519 ? 27.165 -14.485 2.796 1.00 61.66 519 MET A O 1
ATOM 4031 N N . ILE A 1 520 ? 25.296 -13.869 3.872 1.00 60.53 520 ILE A N 1
ATOM 4032 C CA . ILE A 1 520 ? 25.625 -12.440 3.894 1.00 60.53 520 ILE A CA 1
ATOM 4033 C C . ILE A 1 520 ? 26.804 -12.183 4.844 1.00 60.53 520 ILE A C 1
ATOM 4035 O O . ILE A 1 520 ? 27.749 -11.512 4.448 1.00 60.53 520 ILE A O 1
ATOM 4039 N N . GLY A 1 521 ? 26.791 -12.763 6.051 1.00 52.50 521 GLY A N 1
ATOM 4040 C CA . GLY A 1 521 ? 27.860 -12.572 7.041 1.00 52.50 521 GLY A CA 1
ATOM 4041 C C . GLY A 1 521 ? 29.214 -13.180 6.650 1.00 52.50 521 GLY A C 1
ATOM 4042 O O . GLY A 1 521 ? 30.247 -12.593 6.942 1.00 52.50 521 GLY A O 1
ATOM 4043 N N . SER A 1 522 ? 29.237 -14.312 5.938 1.00 50.03 522 SER A N 1
ATOM 4044 C CA . SER A 1 522 ? 30.495 -14.935 5.491 1.00 50.03 522 SER A CA 1
ATOM 4045 C C . SER A 1 522 ? 31.216 -14.160 4.384 1.00 50.03 522 SER A C 1
ATOM 4047 O O . SER A 1 522 ? 32.402 -14.381 4.167 1.00 50.03 522 SER A O 1
ATOM 4049 N N . VAL A 1 523 ? 30.520 -13.264 3.674 1.00 49.50 523 VAL A N 1
ATOM 4050 C CA . VAL A 1 523 ? 31.132 -12.414 2.636 1.00 49.50 523 VAL A CA 1
ATOM 4051 C C . VAL A 1 523 ? 31.955 -11.278 3.254 1.00 49.50 523 VAL A C 1
ATOM 4053 O O . VAL A 1 523 ? 32.912 -10.822 2.629 1.00 49.50 523 VAL A O 1
ATOM 4056 N N . ASP A 1 524 ? 31.629 -10.853 4.478 1.00 44.69 524 ASP A N 1
ATOM 4057 C CA . ASP A 1 524 ? 32.377 -9.805 5.180 1.00 44.69 524 ASP A CA 1
ATOM 4058 C C . ASP A 1 524 ? 33.715 -10.335 5.738 1.00 44.69 524 ASP A C 1
ATOM 4060 O O . ASP A 1 524 ? 34.717 -9.622 5.700 1.00 44.69 524 ASP A O 1
ATOM 4064 N N . ASP A 1 525 ? 33.781 -11.611 6.139 1.00 42.47 525 ASP A N 1
ATOM 4065 C CA . ASP A 1 525 ? 35.016 -12.240 6.637 1.00 42.47 525 ASP A CA 1
ATOM 4066 C C . ASP A 1 525 ? 36.060 -12.504 5.529 1.00 42.47 525 ASP A C 1
ATOM 4068 O O . ASP A 1 525 ? 37.259 -12.559 5.804 1.00 42.47 525 ASP A O 1
ATOM 4072 N N . GLU A 1 526 ? 35.643 -12.632 4.264 1.00 44.34 526 GLU A N 1
ATOM 4073 C CA . GLU A 1 526 ? 36.561 -12.831 3.127 1.00 44.34 526 GLU A CA 1
ATOM 4074 C C . GLU A 1 526 ? 37.157 -11.521 2.577 1.00 44.34 526 GLU A C 1
ATOM 4076 O O . GLU A 1 526 ? 38.079 -11.563 1.760 1.00 44.34 526 GLU A O 1
ATOM 4081 N N . GLN A 1 527 ? 36.675 -10.348 3.014 1.00 43.84 527 GLN A N 1
ATOM 4082 C CA . GLN A 1 527 ? 37.229 -9.047 2.603 1.00 43.84 527 GLN A CA 1
ATOM 4083 C C . GLN A 1 527 ? 38.242 -8.451 3.598 1.00 43.84 527 GLN A C 1
ATOM 4085 O O . GLN A 1 527 ? 38.895 -7.462 3.259 1.00 43.84 527 GLN A O 1
ATOM 4090 N N . GLU A 1 528 ? 38.436 -9.060 4.774 1.00 40.53 528 GLU A N 1
ATOM 4091 C CA . GLU A 1 528 ? 39.449 -8.650 5.767 1.00 40.53 528 GLU A CA 1
ATOM 4092 C C . GLU A 1 528 ? 40.706 -9.549 5.832 1.00 40.53 528 GLU A C 1
ATOM 4094 O O . GLU A 1 528 ? 41.565 -9.331 6.691 1.00 40.53 528 GLU A O 1
ATOM 4099 N N . SER A 1 529 ? 40.881 -10.510 4.913 1.00 33.16 529 SER A N 1
ATOM 4100 C CA . SER A 1 529 ? 42.076 -11.381 4.860 1.00 33.16 529 SER A CA 1
ATOM 4101 C C . SER A 1 529 ? 43.085 -11.024 3.772 1.00 33.16 529 SER A C 1
ATOM 4103 O O . SER A 1 529 ? 42.672 -10.993 2.589 1.00 33.16 529 SER A O 1
#

Sequence (529 aa):
MNSSSSKLKIMRVPCSKGDVFSTKLLSPNEKRRLMKFLQLALDYAHATSSQYSEQQQQEEAQKNSSTNATAESSTTSLQEEQVTSLNERQLNQGRSLARPQNKSISKNDMNILLQCIHDGMDFDTYLKTKQKLDDRLRKIVIHALSLGSVVADSDSSTSSRKYDTERGMNDLCRHLVSLGRYGGTAFLCPLYGSGELSQSFCRSSAVHGGVYLLRRPAKQILTTCKKENDDDVESVYGILLGGDSMDDNDGINSFGYGVVEDKVIHGRNIIAANDSLFLHQKKILEKSTARRILRRISVVRGKLIPSSSGEQKNDISNGHDDENSQEQRYIIVMTPQTGTLKNESVIHGLAIDDSVFVSPTSSGAEDVYTVLHLTTSIECCTEEGKVVFDDAVLDQAVASLIESRQGSSDTVMEELYHVSFSYPDLDSDNKEEENEKIEAEAKIDFIIPKGLHICHRPGQSITVDAAFREAERIFHDICPGAEFLARSEDIDKAVQERVGNNRVGDDDEGMMLESAMHMIGSVDDEQES

InterPro domains:
  IPR018203 GDP dissociation inhibitor [PF00996] (130-223)
  IPR018203 GDP dissociation inhibitor [PTHR11787] (8-488)
  IPR036188 FAD/NAD(P)-binding domain superfamily [G3DSA:3.50.50.60] (144-357)
  IPR036188 FAD/NAD(P)-binding domain superfamily [SSF51905] (10-229)

Foldseek 3Di:
DDPPQPFDDDDDQQLDLVSLVPDPPDDPVLSVLLVLVLVLLQVVLVVVVVVVVVVVVVVVVVVVVPDDDDDDDDDDDDPDDDQAFLVNVVCVVPPHPPDPPPPPRPVVLNVVLVVQQVVQHAQLCCCCPVSVRDPVSSLCLQCVQLVHWFFDDPDDDDDGPGNTSVSSSVSNSLQNVQARRPDRGSDDAAFVGPVVVVVVVVVVVVVVVDDDDPPKAFPDFDWDWDDDPNDTAIFTFWTWIAWDDDPDDDCAPPVRDGTGHIDTDTDRADEAAPVSVCPPPCLPLQLQFQKKKKKKKFKKWDDLDQLDPDDPPPDPDDDDDPPVSGWAWDWDWQQQPRRPLNHRIIKIKTWGWPPRPHHPDAPDPLGTIITIMIMTMWGWDQDPSDTDTDNCSVVVVVVSSLVSPPVPDPRRMDTPDMDMDMDGQPACSCVPPSVVVCCVVVVDPPDDHRNYHYQYDHGRDPDCVNVLVSVVVVCCSVVPPDDDPDDDPVLVVQLCVVVPPDPDDSCSPVSSVVSVVVVVVVVVVVVVD

Secondary structure (DSSP, 8-state):
-----------PPP-SHHHHHH-SSS-HHHHHHHHHHHHHHHHHHHHHHHHHHHHHHHHHHHHHTTS------------PPP---HHHHHHHHSS-S--TTS----HHHHHHHHHHHHTT-BHHHHHHHTS---HHHHHIIIIIIS-------SSTTS-----BHHHHHHHHHHHHHHTTSSSSSS----TT-THHHHHHHHHHHHHTT-----S--EEEEEEEEEEETTEEEEEEEEEEE------TTSSB-TTSSBPPPPEEEE-S-EEEEHHHH-TTTHHHHHHH-SEEEEEEEEEEES-SS-S-SS------------GGGG--EEEEEE-TT-TTS--SSPEEEEEE-GGGT-SPPPSSTT--EEEEEEEEEEE-EEETTEEE---HHHHHHHHHHHHHHTTT-SSPPEEEEEEEEEEE---GGGTTHHHHHHHHHH-----PPBTEEEEPPPSS-SSSHHHHHHHHHHHHHHSTTPPTTPPPHHHHHHHHHHHTT----S-HHHHHHHHHHHHHHHHHHTS--

Organism: NCBI:txid49249

pLDDT: mean 72.77, std 20.79, range [23.08, 96.75]

Radius of gyration: 27.24 Å; chains: 1; bounding box: 69×77×78 Å